Protein AF-A0A0W0XWI1-F1 (afdb_monomer)

Solvent-accessible surface area (backbone atoms only — not comparable to full-atom values): 28542 Å² total; per-residue (Å²): 133,85,64,59,48,77,47,66,66,88,82,91,82,80,91,59,100,55,52,71,58,51,52,49,23,56,55,49,60,59,55,56,58,60,76,57,78,98,44,60,75,58,32,56,51,46,41,60,70,62,61,67,46,100,66,83,51,70,74,79,73,64,57,33,38,36,32,40,26,40,33,45,67,56,51,89,77,56,57,70,64,62,55,52,49,52,52,49,49,52,60,67,46,19,72,86,33,36,40,51,34,35,34,37,56,36,76,88,54,40,84,41,76,70,41,28,48,30,59,39,32,39,38,28,28,28,27,75,21,30,43,36,30,52,52,52,52,47,50,53,53,45,53,52,40,51,73,70,64,49,78,82,38,79,83,54,90,84,47,94,46,51,33,80,78,54,49,39,29,28,21,34,66,38,68,53,71,85,48,56,78,78,49,76,55,55,26,59,33,48,55,48,28,54,49,52,64,75,47,64,87,50,71,73,51,39,77,35,39,43,45,47,61,52,50,52,50,53,22,49,75,58,22,86,87,49,75,61,66,83,36,73,58,62,54,75,68,46,43,52,59,53,51,54,52,52,51,56,33,68,78,39,44,69,56,46,50,56,50,46,56,38,72,72,52,48,16,76,55,44,83,48,51,75,66,55,53,48,50,50,52,41,51,52,53,59,72,69,60,74,80,84,63,89,85,49,86,48,72,66,51,41,55,52,46,52,54,50,48,52,50,55,58,51,62,62,49,48,88,92,60,74,49,79,83,52,52,64,60,50,51,53,48,54,50,50,46,52,53,54,48,53,54,47,48,59,49,56,73,66,30,75,82,69,64,66,70,49,55,48,52,32,51,51,40,50,51,64,53,49,60,62,37,73,45,92,55,99,53,22,69,59,46,50,52,46,53,54,52,49,50,51,46,49,49,37,34,56,72,61,78,35,52,67,68,51,40,51,53,50,49,50,51,52,44,64,74,61,51,49,61,79,36,80,92,43,19,66,55,53,48,47,36,53,49,32,52,53,55,54,45,66,63,62,63,76,84,72,78,85,82,82,89,76,90,72,57,66,58,60,50,50,52,51,52,51,52,52,50,50,55,54,49,55,55,53,52,53,56,54,50,57,62,55,61,64,68,72,71,78,86,72,84,84,77,84,82,89,133

Secondary structure (DSSP, 8-state):
---EEEE---------TTHHHHHHHHHHHHHHGGGSTT-HHHHHHHIIIIISSS---GGGT---SEEEEE--TTGGGS-HHHHHHHHHHHHHHTTTTTEEEEEEE-GGGTTSHHHHHS-SEEEEE-TT-BHHHHHHHHHHHHHHHHHTTPPPP---TTSS--EE-SSSEEEEE---HHHHTT---HHHHHHHHHHHHHTTT-GGGGG-BTHHHHHHHHHHHT-SS---TTSSS--HHHHHHHHHHHHHHHH-HHHHHHHTTSGGG-STTTTS-HHHHHHHHHHHHHHT-----TT--SHHHHHHHHHHHHHHHHHTS-GGG--GGGHHHHHHHHHHHHHHHHHHHHHHTTSPP--HHHHHHHHHHHHHHHGGGTS--TTHHHHHHHHHHHHHHHHHHHTTSS-HHHHHHHHHHHHHHH-GGGSHHHHHHHHHHHHHHHHHHHHHTTS---S---TTHHHHHHHHHHHHHHHHHHHHHHHHHHHHHGGGSS----PPPP-

Foldseek 3Di:
DAQKDKFFQDDDDDPFPCVVLLVLLVVLLLVVVLPDDPCVVLNVCLCVPPVPPPDPDCVLVQFFQKKKFFWAAQCVPDDPVLVVVLVVLCSVLCVVQQFGIKMAGRPVCCVPPCNNGIRRMMIGHGQQGAVLSVLVSVVSSVVSCVVVVRDFADDDPPHLFLADSGSGMGMFGPQRPSPVVPADQLALRPLVNVLCVVCPPPPLSRGARNSLSVLLVSQAVQAPLFDDSRDNHGDPVSSVLSNVSVVVCSVPVSVSSNQSSDPCSRHSCSPPDPVRVLVSVLVVCLVPDDQDCLPDQDPVSLVVSLVVSLVVNVVSQPPVRVDVVCPVSSVVVNVVSVVVSVVVVVQSVVFDDFDPVLVVQLVVLLVVLLVVLVDDDPCNVLSVVLSVQLVVLVSCNRSVVDDLVRSLVSNVVSLVVSCQCVDPVRVVSSVSNSVSSVVRVVVRPPPDDDDDDDPPVPVVVVVVVVVVVVVVVVVVVVVVVVVVVVVVPPDDDDDDDDD

Structure (mmCIF, N/CA/C/O backbone):
data_AF-A0A0W0XWI1-F1
#
_entry.id   AF-A0A0W0XWI1-F1
#
loop_
_atom_site.group_PDB
_atom_site.id
_atom_site.type_symbol
_atom_site.label_atom_id
_atom_site.label_alt_id
_atom_site.label_comp_id
_atom_site.label_asym_id
_atom_site.label_entity_id
_atom_site.label_seq_id
_atom_site.pdbx_PDB_ins_code
_atom_site.Cartn_x
_atom_site.Cartn_y
_atom_site.Cartn_z
_atom_site.occupancy
_atom_site.B_iso_or_equiv
_atom_site.auth_seq_id
_atom_site.auth_comp_id
_atom_site.auth_asym_id
_atom_site.auth_atom_id
_atom_site.pdbx_PDB_model_num
ATOM 1 N N . MET A 1 1 ? 16.046 -7.913 23.738 1.00 36.94 1 MET A N 1
ATOM 2 C CA . MET A 1 1 ? 14.817 -8.715 23.953 1.00 36.94 1 MET A CA 1
ATOM 3 C C . MET A 1 1 ? 13.834 -7.856 24.748 1.00 36.94 1 MET A C 1
ATOM 5 O O . MET A 1 1 ? 14.296 -7.018 25.504 1.00 36.94 1 MET A O 1
ATOM 9 N N . GLY A 1 2 ? 12.534 -7.918 24.436 1.00 46.34 2 GLY A N 1
ATOM 10 C CA . GLY A 1 2 ? 11.586 -6.794 24.563 1.00 46.34 2 GLY A CA 1
ATOM 11 C C . GLY A 1 2 ? 11.220 -6.319 25.978 1.00 46.34 2 GLY A C 1
ATOM 12 O O . GLY A 1 2 ? 10.796 -7.116 26.803 1.00 46.34 2 GLY A O 1
ATOM 13 N N . GLY A 1 3 ? 11.301 -5.001 26.203 1.00 63.38 3 GLY A N 1
ATOM 14 C CA . GLY A 1 3 ? 10.865 -4.305 27.422 1.00 63.38 3 GLY A CA 1
ATOM 15 C C . GLY A 1 3 ? 9.395 -3.876 27.382 1.00 63.38 3 GLY A C 1
ATOM 16 O O . GLY A 1 3 ? 9.100 -2.685 27.388 1.00 63.38 3 GLY A O 1
ATOM 17 N N . PHE A 1 4 ? 8.471 -4.834 27.301 1.00 73.50 4 PHE A N 1
ATOM 18 C CA . PHE A 1 4 ? 7.030 -4.568 27.393 1.00 73.50 4 PHE A CA 1
ATOM 19 C C . PHE A 1 4 ? 6.378 -5.527 28.382 1.00 73.50 4 PHE A C 1
ATOM 21 O O . PHE A 1 4 ? 6.679 -6.720 28.362 1.00 73.50 4 PHE A O 1
ATOM 28 N N . THR A 1 5 ? 5.419 -5.024 29.153 1.00 78.38 5 THR A N 1
ATOM 29 C CA . THR A 1 5 ? 4.550 -5.847 30.000 1.00 78.38 5 THR A CA 1
ATOM 30 C C . THR A 1 5 ? 3.206 -6.014 29.306 1.00 78.38 5 THR A C 1
ATOM 32 O O . THR A 1 5 ? 2.528 -5.024 29.032 1.00 78.38 5 THR A O 1
ATOM 35 N N . TYR A 1 6 ? 2.830 -7.256 28.990 1.00 75.69 6 TYR A N 1
ATOM 36 C CA . TYR A 1 6 ? 1.526 -7.579 28.410 1.00 75.69 6 TYR A CA 1
ATOM 37 C C . TYR A 1 6 ? 0.506 -7.847 29.512 1.00 75.69 6 TYR A C 1
ATOM 39 O O . TYR A 1 6 ? 0.747 -8.656 30.404 1.00 75.69 6 TYR A O 1
ATOM 47 N N . ILE A 1 7 ? -0.651 -7.203 29.404 1.00 76.81 7 ILE A N 1
ATOM 48 C CA . ILE A 1 7 ? -1.799 -7.391 30.284 1.00 76.81 7 ILE A CA 1
ATOM 49 C C . ILE A 1 7 ? -2.923 -7.958 29.420 1.00 76.81 7 ILE A C 1
ATOM 51 O O . ILE A 1 7 ? -3.356 -7.334 28.447 1.00 76.81 7 ILE A O 1
ATOM 55 N N . SER A 1 8 ? -3.350 -9.176 29.746 1.00 75.31 8 SER A N 1
ATOM 56 C CA . SER A 1 8 ? -4.470 -9.842 29.081 1.00 75.31 8 SER A CA 1
ATOM 57 C C . SER A 1 8 ? -5.668 -9.823 30.027 1.00 75.31 8 SER A C 1
ATOM 59 O O . SER A 1 8 ? -5.626 -10.528 31.036 1.00 75.31 8 SER A O 1
ATOM 61 N N . PRO A 1 9 ? -6.713 -9.032 29.735 1.00 67.88 9 PRO A N 1
ATOM 62 C CA . PRO A 1 9 ? -8.013 -9.198 30.364 1.00 67.88 9 PRO A CA 1
ATOM 63 C C . PRO A 1 9 ? -8.446 -10.658 30.207 1.00 67.88 9 PRO A C 1
ATOM 65 O O . PRO A 1 9 ? -8.458 -11.207 29.104 1.00 67.88 9 PRO A O 1
ATOM 68 N N . SER A 1 10 ? -8.737 -11.332 31.312 1.00 52.34 10 SER A N 1
ATOM 69 C CA . SER A 1 10 ? -9.244 -12.700 31.275 1.00 52.34 10 SER A CA 1
ATOM 70 C C . SER A 1 10 ? -10.656 -12.692 30.694 1.00 52.34 10 SER A C 1
ATOM 72 O O . SER A 1 10 ? -11.530 -12.140 31.352 1.00 52.34 10 SER A O 1
ATOM 74 N N . ASN A 1 11 ? -10.890 -13.283 29.512 1.00 53.41 11 ASN A N 1
ATOM 75 C CA . ASN A 1 11 ? -12.153 -13.970 29.180 1.00 53.41 11 ASN A CA 1
ATOM 76 C C . ASN A 1 11 ? -12.141 -14.677 27.814 1.00 53.41 11 ASN A C 1
ATOM 78 O O . ASN A 1 11 ? -11.566 -14.185 26.844 1.00 53.41 11 ASN A O 1
ATOM 82 N N . ARG A 1 12 ? -12.775 -15.861 27.769 1.00 49.44 12 ARG A N 1
ATOM 83 C CA . ARG A 1 12 ? -12.768 -16.801 26.631 1.00 49.44 12 ARG A CA 1
ATOM 84 C C . ARG A 1 12 ? -14.056 -16.833 25.798 1.00 49.44 12 ARG A C 1
ATOM 86 O O . ARG A 1 12 ? -13.998 -17.375 24.703 1.00 49.44 12 ARG A O 1
ATOM 93 N N . ASP A 1 13 ? -15.143 -16.194 26.229 1.00 52.41 13 ASP A N 1
ATOM 94 C CA . ASP A 1 13 ? -16.458 -16.366 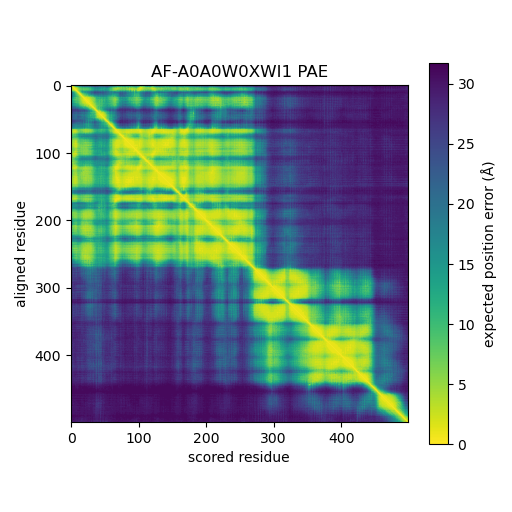25.594 1.00 52.41 13 ASP A CA 1
ATOM 95 C C . ASP A 1 13 ? -17.071 -15.027 25.155 1.00 52.41 13 ASP A C 1
ATOM 97 O O . ASP A 1 13 ? -17.944 -14.469 25.817 1.00 52.41 13 ASP A O 1
ATOM 101 N N . MET A 1 14 ? -16.605 -14.489 24.025 1.00 55.97 14 MET A N 1
ATOM 102 C CA . MET A 1 14 ? -17.329 -13.437 23.303 1.00 55.97 14 MET A CA 1
ATOM 103 C C . MET A 1 14 ? -18.115 -14.089 22.170 1.00 55.97 14 MET A C 1
ATOM 105 O O . MET A 1 14 ? -17.525 -14.623 21.235 1.00 55.97 14 MET A O 1
ATOM 109 N N . ASN A 1 15 ? -19.443 -14.070 22.265 1.00 52.97 15 ASN A N 1
ATOM 110 C CA . ASN A 1 15 ? -20.321 -14.612 21.234 1.00 52.97 15 ASN A CA 1
ATOM 111 C C . ASN A 1 15 ? -20.584 -13.510 20.198 1.00 52.97 15 ASN A C 1
ATOM 113 O O . ASN A 1 15 ? -21.450 -12.660 20.403 1.00 52.97 15 ASN A O 1
ATOM 117 N N . VAL A 1 16 ? -19.777 -13.460 19.134 1.00 62.75 16 VAL A N 1
ATOM 118 C CA . VAL A 1 16 ? -19.797 -12.333 18.192 1.00 62.75 16 VAL A CA 1
ATOM 119 C C . VAL A 1 16 ? -20.583 -12.679 16.913 1.00 62.75 16 VAL A C 1
ATOM 121 O O . VAL A 1 16 ? -20.186 -13.601 16.195 1.00 62.75 16 VAL A O 1
ATOM 124 N N . PRO A 1 17 ? -21.632 -11.905 16.555 1.00 57.25 17 PRO A N 1
ATOM 125 C CA . PRO A 1 17 ? -22.532 -12.170 15.422 1.00 57.25 17 PRO A CA 1
ATOM 126 C C . PRO A 1 17 ? -21.930 -12.340 14.012 1.00 57.25 17 PRO A C 1
ATOM 128 O O . PRO A 1 17 ? -22.660 -12.711 13.100 1.00 57.25 17 PRO A O 1
ATOM 131 N N . LEU A 1 18 ? -20.634 -12.113 13.787 1.00 64.56 18 LEU A N 1
ATOM 132 C CA . LEU A 1 18 ? -20.002 -12.228 12.459 1.00 64.56 18 LEU A CA 1
ATOM 133 C C . LEU A 1 18 ? -18.733 -13.089 12.465 1.00 64.56 18 LEU A C 1
ATOM 135 O O . LEU A 1 18 ? -18.032 -13.184 11.456 1.00 64.56 18 LEU A O 1
ATOM 139 N N . GLN A 1 19 ? -18.430 -13.736 13.593 1.00 72.88 19 GLN A N 1
ATOM 140 C CA . GLN A 1 19 ? -17.153 -14.414 13.781 1.00 72.88 19 GLN A CA 1
ATOM 141 C C . GLN A 1 19 ? -16.941 -15.592 12.838 1.00 72.88 19 GLN A C 1
ATOM 143 O O . GLN A 1 19 ? -15.889 -15.693 12.210 1.00 72.88 19 GLN A O 1
ATOM 148 N N . SER A 1 20 ? -17.943 -16.455 12.693 1.00 69.44 20 SER A N 1
ATOM 149 C CA . SER A 1 20 ? -17.862 -17.609 11.794 1.00 69.44 20 SER A CA 1
ATOM 150 C C . SER A 1 20 ? -17.688 -17.185 10.333 1.00 69.44 20 SER A C 1
ATOM 152 O O . SER A 1 20 ? -16.843 -17.731 9.629 1.00 69.44 20 SER A O 1
ATOM 154 N N . GLN A 1 21 ? -18.430 -16.165 9.892 1.00 68.69 21 GLN A N 1
ATOM 155 C CA . GLN A 1 21 ? -18.359 -15.634 8.527 1.00 68.69 21 GLN A CA 1
ATOM 156 C C . GLN A 1 21 ? -16.974 -15.051 8.236 1.00 68.69 21 GLN A C 1
ATOM 158 O O . GLN A 1 21 ? -16.362 -15.373 7.220 1.00 68.69 21 GLN A O 1
ATOM 163 N N . TYR A 1 22 ? -16.449 -14.245 9.157 1.00 71.06 22 TYR A N 1
ATOM 164 C CA . TYR A 1 22 ? -15.127 -13.649 9.026 1.00 71.06 22 TYR A CA 1
ATOM 165 C C . TYR A 1 22 ? -13.996 -14.680 9.015 1.00 71.06 22 TYR A C 1
ATOM 167 O O . TYR A 1 22 ? -13.078 -14.585 8.199 1.00 71.06 22 TYR A O 1
ATOM 175 N N . GLN A 1 23 ? -14.085 -15.698 9.874 1.00 69.81 23 GLN A N 1
ATOM 176 C CA . GLN A 1 23 ? -13.147 -16.820 9.871 1.00 69.81 23 GLN A CA 1
ATOM 177 C C . GLN A 1 23 ? -13.133 -17.538 8.515 1.00 69.81 23 GLN A C 1
ATOM 179 O O . GLN A 1 23 ? -12.055 -17.852 8.010 1.00 69.81 23 GLN A O 1
ATOM 184 N N . SER A 1 24 ? -14.299 -17.746 7.892 1.00 66.81 24 SER A N 1
ATOM 185 C CA . SER A 1 24 ? -14.389 -18.331 6.548 1.00 66.81 24 SER A CA 1
ATOM 186 C C . SER A 1 24 ? -13.762 -17.445 5.467 1.00 66.81 24 SER A C 1
ATOM 188 O O . SER A 1 24 ? -13.022 -17.958 4.634 1.00 66.81 24 SER A O 1
ATOM 190 N N . ILE A 1 25 ? -13.996 -16.126 5.490 1.00 63.91 25 ILE A N 1
ATOM 191 C CA . ILE A 1 25 ? -13.381 -15.176 4.538 1.00 63.91 25 ILE A CA 1
ATOM 192 C C . ILE A 1 25 ? -11.861 -15.240 4.628 1.00 63.91 25 ILE A C 1
ATOM 194 O O . ILE A 1 25 ? -11.188 -15.363 3.607 1.00 63.91 25 ILE A O 1
ATOM 198 N N . HIS A 1 26 ? -11.321 -15.168 5.848 1.00 63.84 26 HIS A N 1
ATOM 199 C CA . HIS A 1 26 ? -9.881 -15.249 6.080 1.00 63.84 26 HIS A CA 1
ATOM 200 C C . HIS A 1 26 ? -9.317 -16.569 5.567 1.00 63.84 26 HIS A C 1
ATOM 202 O O . HIS A 1 26 ? -8.323 -16.564 4.847 1.00 63.84 26 HIS A O 1
ATOM 208 N N . LEU A 1 27 ? -9.967 -17.694 5.870 1.00 64.12 27 LEU A N 1
ATOM 209 C CA . LEU A 1 27 ? -9.524 -18.999 5.385 1.00 64.12 27 LEU A CA 1
ATOM 210 C C . LEU A 1 27 ? -9.481 -19.052 3.848 1.00 64.12 27 LEU A C 1
ATOM 212 O O . LEU A 1 27 ? -8.463 -19.456 3.285 1.00 64.12 27 LEU A O 1
ATOM 216 N N . ASN A 1 28 ? -10.544 -18.593 3.185 1.00 62.62 28 ASN A N 1
ATOM 217 C CA . ASN A 1 28 ? -10.675 -18.633 1.727 1.00 62.62 28 ASN A CA 1
ATOM 218 C C . ASN A 1 28 ? -9.686 -17.682 1.033 1.00 62.62 28 ASN A C 1
ATOM 220 O O . ASN A 1 28 ? -8.972 -18.098 0.123 1.00 62.62 28 ASN A O 1
ATOM 224 N N . ALA A 1 29 ? -9.577 -16.430 1.494 1.00 60.31 29 ALA A N 1
ATOM 225 C CA . ALA A 1 29 ? -8.708 -15.420 0.884 1.00 60.31 29 ALA A CA 1
ATOM 226 C C . ALA A 1 29 ? -7.237 -15.869 0.833 1.00 60.31 29 ALA A C 1
ATOM 228 O O . ALA A 1 29 ? -6.544 -15.641 -0.160 1.00 60.31 29 ALA A O 1
ATOM 229 N N . TYR A 1 30 ? -6.759 -16.556 1.875 1.00 59.06 30 TYR A N 1
ATOM 230 C CA . TYR A 1 30 ? -5.385 -17.056 1.905 1.00 59.06 30 TYR A CA 1
ATOM 231 C C . TYR A 1 30 ? -5.186 -18.389 1.177 1.00 59.06 30 TYR A C 1
ATOM 233 O O . TYR A 1 30 ? -4.072 -18.665 0.728 1.00 59.06 30 TYR A O 1
ATOM 241 N N . GLN A 1 31 ? -6.232 -19.206 1.028 1.00 56.47 31 GLN A N 1
ATOM 242 C CA . GLN A 1 31 ? -6.186 -20.398 0.177 1.00 56.47 31 GLN A CA 1
ATOM 243 C C . GLN A 1 31 ? -6.139 -20.026 -1.314 1.00 56.47 31 GLN A C 1
ATOM 245 O O . GLN A 1 31 ? -5.370 -20.629 -2.059 1.00 56.47 31 GLN A O 1
ATOM 250 N N . ASP A 1 32 ? -6.863 -18.993 -1.750 1.00 53.41 32 ASP A N 1
ATOM 251 C CA . ASP A 1 32 ? -6.869 -18.542 -3.153 1.00 53.41 32 ASP A CA 1
ATOM 252 C C . ASP A 1 32 ? -5.541 -17.903 -3.581 1.00 53.41 32 ASP A C 1
ATOM 254 O O . ASP A 1 32 ? -5.072 -18.085 -4.711 1.00 53.41 32 ASP A O 1
ATOM 258 N N . LEU A 1 33 ? -4.871 -17.214 -2.652 1.00 51.25 33 LEU A N 1
ATOM 259 C CA . LEU A 1 33 ? -3.507 -16.721 -2.845 1.00 51.25 33 LEU A CA 1
ATOM 260 C C . LEU A 1 33 ? -2.515 -17.857 -3.156 1.00 51.25 33 LEU A C 1
ATOM 262 O O . LEU A 1 33 ? -1.476 -17.589 -3.753 1.00 51.25 33 LEU A O 1
ATOM 266 N N . ALA A 1 34 ? -2.844 -19.115 -2.824 1.00 48.16 34 ALA A N 1
ATOM 267 C CA . ALA A 1 34 ? -2.037 -20.293 -3.130 1.00 48.16 34 ALA A CA 1
ATOM 268 C C . ALA A 1 34 ? -2.134 -20.791 -4.586 1.00 48.16 34 ALA A C 1
ATOM 270 O O . ALA A 1 34 ? -1.400 -21.706 -4.962 1.00 48.16 34 ALA A O 1
ATOM 271 N N . GLN A 1 35 ? -2.998 -20.202 -5.421 1.00 46.84 35 GLN A N 1
ATOM 272 C CA . GLN A 1 35 ? -3.243 -20.682 -6.789 1.00 46.84 35 GLN A CA 1
ATOM 273 C C . GLN A 1 35 ? -2.785 -19.724 -7.903 1.00 46.84 35 GLN A C 1
ATOM 275 O O . GLN A 1 35 ? -2.937 -20.039 -9.082 1.00 46.84 35 GLN A O 1
ATOM 280 N N . ARG A 1 36 ? -2.192 -18.565 -7.577 1.00 45.12 36 ARG A N 1
ATOM 281 C CA . ARG A 1 36 ? -1.697 -17.584 -8.568 1.00 45.12 36 ARG A CA 1
ATOM 282 C C . ARG A 1 36 ? -0.181 -17.360 -8.416 1.00 45.12 36 ARG A C 1
ATOM 284 O O . ARG A 1 36 ? 0.265 -16.908 -7.367 1.00 45.12 36 ARG A O 1
ATOM 291 N N . ASP A 1 37 ? 0.622 -17.640 -9.453 1.00 52.31 37 ASP A N 1
ATOM 292 C CA . ASP A 1 37 ? 2.083 -17.382 -9.469 1.00 52.31 37 ASP A CA 1
ATOM 293 C C . ASP A 1 37 ? 2.415 -16.147 -10.335 1.00 52.31 37 ASP A C 1
ATOM 295 O O . ASP A 1 37 ? 1.920 -16.082 -11.465 1.00 52.31 37 ASP A O 1
ATOM 299 N N . PRO A 1 38 ? 3.129 -15.116 -9.806 1.00 45.47 38 PRO A N 1
ATOM 300 C CA . PRO A 1 38 ? 4.588 -15.130 -9.534 1.00 45.47 38 PRO A CA 1
ATOM 301 C C . PRO A 1 38 ? 5.017 -15.110 -8.035 1.00 45.47 38 PRO A C 1
ATOM 303 O O . PRO A 1 38 ? 6.123 -14.672 -7.702 1.00 45.47 38 PRO A O 1
ATOM 306 N N . LEU A 1 39 ? 4.159 -15.558 -7.106 1.00 50.44 39 LEU A N 1
ATOM 307 C CA . LEU A 1 39 ? 4.418 -15.693 -5.662 1.00 50.44 39 LEU A CA 1
ATOM 308 C C . LEU A 1 39 ? 4.688 -17.149 -5.173 1.00 50.44 39 LEU A C 1
ATOM 310 O O . LEU A 1 39 ? 4.500 -17.466 -4.003 1.00 50.44 39 LEU A O 1
ATOM 314 N N . SER A 1 40 ? 5.189 -18.064 -5.996 1.00 48.00 40 SER A N 1
ATOM 315 C CA . SER A 1 40 ? 5.318 -19.507 -5.694 1.00 48.00 40 SER A CA 1
ATOM 316 C C . SER A 1 40 ? 6.186 -19.828 -4.470 1.00 48.00 40 SER A C 1
ATOM 318 O O . SER A 1 40 ? 5.875 -20.739 -3.702 1.00 48.00 40 SER A O 1
ATOM 320 N N . ARG A 1 41 ? 7.228 -19.029 -4.191 1.00 49.34 41 ARG A N 1
ATOM 321 C CA . ARG A 1 41 ? 7.988 -19.116 -2.923 1.00 49.34 41 ARG A CA 1
ATOM 322 C C . ARG A 1 41 ? 7.223 -18.581 -1.702 1.00 49.34 41 ARG A C 1
ATOM 324 O O . ARG A 1 41 ? 7.507 -19.018 -0.589 1.00 49.34 41 ARG A O 1
ATOM 331 N N . PHE A 1 42 ? 6.294 -17.645 -1.897 1.00 53.38 42 PHE A N 1
ATOM 332 C CA . PHE A 1 42 ? 5.393 -17.111 -0.866 1.00 53.38 42 PHE A CA 1
ATOM 333 C C . PHE A 1 42 ? 4.342 -18.150 -0.469 1.00 53.38 42 PHE A C 1
ATOM 335 O O . PHE A 1 42 ? 4.195 -18.425 0.720 1.00 53.38 42 PHE A O 1
ATOM 342 N N . ILE A 1 43 ? 3.723 -18.803 -1.455 1.00 50.94 43 ILE A N 1
ATOM 343 C CA . ILE A 1 43 ? 2.681 -19.815 -1.253 1.00 50.94 43 ILE A CA 1
ATOM 344 C C . ILE A 1 43 ? 3.269 -21.017 -0.532 1.00 50.94 43 ILE A C 1
ATOM 346 O O . ILE A 1 43 ? 2.812 -21.388 0.539 1.00 50.94 43 ILE A O 1
ATOM 350 N N . HIS A 1 44 ? 4.361 -21.576 -1.058 1.00 49.00 44 HIS A N 1
ATOM 351 C CA . HIS A 1 44 ? 4.933 -22.797 -0.506 1.00 49.00 44 HIS A CA 1
ATOM 352 C C . HIS A 1 44 ? 5.374 -22.629 0.957 1.00 49.00 44 HIS A C 1
ATOM 354 O O . HIS A 1 44 ? 5.227 -23.551 1.756 1.00 49.00 44 HIS A O 1
ATOM 360 N N . LYS A 1 45 ? 5.873 -21.443 1.335 1.00 49.59 45 LYS A N 1
ATOM 361 C CA . LYS A 1 45 ? 6.323 -21.146 2.702 1.00 49.59 45 LYS A CA 1
ATOM 362 C C . LYS A 1 45 ? 5.160 -20.810 3.643 1.00 49.59 45 LYS A C 1
ATOM 364 O O . LYS A 1 45 ? 5.234 -21.165 4.814 1.00 49.59 45 LYS A O 1
ATOM 369 N N . PHE A 1 46 ? 4.108 -20.150 3.155 1.00 49.25 46 PHE A N 1
ATOM 370 C CA . PHE A 1 46 ? 2.872 -19.909 3.905 1.00 49.25 46 PHE A CA 1
ATOM 371 C C . PHE A 1 46 ? 2.117 -21.222 4.153 1.00 49.25 46 PHE A C 1
ATOM 373 O O . PHE A 1 46 ? 1.838 -21.570 5.300 1.00 49.25 46 PHE A O 1
ATOM 380 N N . THR A 1 47 ? 1.910 -22.017 3.101 1.00 50.78 47 THR A N 1
ATOM 381 C CA . THR A 1 47 ? 1.258 -23.325 3.174 1.00 50.78 47 THR A CA 1
ATOM 382 C C . THR A 1 47 ? 2.036 -24.297 4.062 1.00 50.78 47 THR A C 1
ATOM 384 O O . THR A 1 47 ? 1.434 -24.896 4.945 1.00 50.78 47 THR A O 1
ATOM 387 N N . ASN A 1 48 ? 3.368 -24.387 3.934 1.00 52.12 48 ASN A N 1
ATOM 388 C CA . ASN A 1 48 ? 4.164 -25.320 4.745 1.00 52.12 48 ASN A CA 1
ATOM 389 C C . ASN A 1 48 ? 4.332 -24.916 6.219 1.00 52.12 48 ASN A C 1
ATOM 391 O O . ASN A 1 48 ? 4.459 -25.791 7.074 1.00 52.12 48 ASN A O 1
ATOM 395 N N . ASN A 1 49 ? 4.399 -23.616 6.531 1.00 48.19 49 ASN A N 1
ATOM 396 C CA . ASN A 1 49 ? 4.669 -23.167 7.905 1.00 48.19 49 ASN A CA 1
ATOM 397 C C . ASN A 1 49 ? 3.398 -22.886 8.713 1.00 48.19 49 ASN A C 1
ATOM 399 O O . ASN A 1 49 ? 3.447 -22.963 9.939 1.00 48.19 49 ASN A O 1
ATOM 403 N N . TYR A 1 50 ? 2.291 -22.540 8.051 1.00 49.22 50 TYR A N 1
ATOM 404 C CA . TYR A 1 50 ? 1.074 -22.074 8.721 1.00 49.22 50 TYR A CA 1
ATOM 405 C C . TYR A 1 50 ? -0.186 -22.864 8.360 1.00 49.22 50 TYR A C 1
ATOM 407 O O . TYR A 1 50 ? -1.084 -22.918 9.194 1.00 49.22 50 TYR A O 1
ATOM 415 N N . ILE A 1 51 ? -0.263 -23.482 7.170 1.00 46.25 51 ILE A N 1
ATOM 416 C CA . ILE A 1 51 ? -1.452 -24.248 6.754 1.00 46.25 51 ILE A CA 1
ATOM 417 C C . ILE A 1 51 ? -1.307 -25.752 7.057 1.00 46.25 51 ILE A C 1
ATOM 419 O O . ILE A 1 51 ? -2.252 -26.394 7.504 1.00 46.25 51 ILE A O 1
ATOM 423 N N . SER A 1 52 ? -0.135 -26.342 6.802 1.00 41.88 52 SER A N 1
ATOM 424 C CA . SER A 1 52 ? 0.061 -27.799 6.846 1.00 41.88 52 SER A CA 1
ATOM 425 C C . SER A 1 52 ? 0.488 -28.354 8.204 1.00 41.88 52 SER A C 1
ATOM 427 O O . SER A 1 52 ? 0.613 -29.569 8.352 1.00 41.88 52 SER A O 1
ATOM 429 N N . THR A 1 53 ? 0.741 -27.508 9.203 1.00 40.25 53 THR A N 1
ATOM 430 C CA . THR A 1 53 ? 0.832 -27.984 10.584 1.00 40.25 53 THR A CA 1
ATOM 431 C C . THR A 1 53 ? -0.595 -28.239 11.056 1.00 40.25 53 THR A C 1
ATOM 433 O O . THR A 1 53 ? -1.452 -27.367 10.971 1.00 40.25 53 THR A O 1
ATOM 436 N N . SER A 1 54 ? -0.872 -29.467 11.491 1.00 38.22 54 SER A N 1
ATOM 437 C CA . SER A 1 54 ? -2.168 -30.016 11.920 1.00 38.22 54 SER A CA 1
ATOM 438 C C . SER A 1 54 ? -2.734 -29.362 13.196 1.00 38.22 54 SER A C 1
ATOM 440 O O . SER A 1 54 ? -3.168 -30.033 14.126 1.00 38.22 54 SER A O 1
ATOM 442 N N . GLY A 1 55 ? -2.688 -28.037 13.255 1.00 39.00 55 GLY A N 1
ATOM 443 C CA . GLY A 1 55 ? -3.000 -27.187 14.385 1.00 39.00 55 GLY A CA 1
ATOM 444 C C . GLY A 1 55 ? -3.308 -25.778 13.892 1.00 39.00 55 GLY A C 1
ATOM 445 O O . GLY A 1 55 ? -2.654 -24.819 14.300 1.00 39.00 55 GLY A O 1
ATOM 446 N N . TYR A 1 56 ? -4.329 -25.647 13.040 1.00 39.62 56 TYR A N 1
ATOM 447 C CA . TYR A 1 56 ? -5.112 -24.413 12.911 1.00 39.62 56 TYR A CA 1
ATOM 448 C C . TYR A 1 56 ? -5.820 -24.151 14.251 1.00 39.62 56 TYR A C 1
ATOM 450 O O . TYR A 1 56 ? -7.028 -24.303 14.396 1.00 39.62 56 TYR A O 1
ATOM 458 N N . GLY A 1 57 ? -5.048 -23.830 15.287 1.00 41.16 57 GLY A N 1
ATOM 459 C CA . GLY A 1 57 ? -5.602 -23.362 16.541 1.00 41.16 57 GLY A CA 1
ATOM 460 C C . GLY A 1 57 ? -6.243 -22.006 16.289 1.00 41.16 57 GLY A C 1
ATOM 461 O O . GLY A 1 57 ? -5.605 -21.113 15.724 1.00 41.16 57 GLY A O 1
ATOM 462 N N . GLU A 1 58 ? -7.477 -21.831 16.758 1.00 45.44 58 GLU A N 1
ATOM 463 C CA . GLU A 1 58 ? -8.179 -20.544 16.817 1.00 45.44 58 GLU A CA 1
ATOM 464 C C . GLU A 1 58 ? -7.281 -19.391 17.309 1.00 45.44 58 GLU A C 1
ATOM 466 O O . GLU A 1 58 ? -7.523 -18.232 16.994 1.00 45.44 58 GLU A O 1
ATOM 471 N N . GLU A 1 59 ? -6.235 -19.690 18.085 1.00 43.44 59 GLU A N 1
ATOM 472 C CA . GLU A 1 59 ? -5.314 -18.726 18.686 1.00 43.44 59 GLU A CA 1
ATOM 473 C C . GLU A 1 59 ? -4.553 -17.837 17.694 1.00 43.44 59 GLU A C 1
ATOM 475 O O . GLU A 1 59 ? -4.283 -16.679 18.027 1.00 43.44 59 GLU A O 1
ATOM 480 N N . ASN A 1 60 ? -4.275 -18.316 16.477 1.00 40.19 60 ASN A N 1
ATOM 481 C CA . ASN A 1 60 ? -3.583 -17.523 15.452 1.00 40.19 60 ASN A CA 1
ATOM 482 C C . ASN A 1 60 ? -4.490 -16.461 14.802 1.00 40.19 60 ASN A C 1
ATOM 484 O O . ASN A 1 60 ? -3.987 -15.447 14.323 1.00 40.19 60 ASN A O 1
ATOM 488 N N . PHE A 1 61 ? -5.815 -16.659 14.837 1.00 47.69 61 PHE A N 1
ATOM 489 C CA . PHE A 1 61 ? -6.825 -15.752 14.265 1.00 47.69 61 PHE A CA 1
ATOM 490 C C . PHE A 1 61 ? -7.466 -14.831 15.300 1.00 47.69 61 PHE A C 1
ATOM 492 O O . PHE A 1 61 ? -8.281 -13.983 14.958 1.00 47.69 61 PHE A O 1
ATOM 499 N N . LYS A 1 62 ? -7.096 -14.964 16.577 1.00 50.47 62 LYS A N 1
ATOM 500 C CA . LYS A 1 62 ? -7.594 -14.081 17.638 1.00 50.47 62 LYS A CA 1
ATOM 501 C C . LYS A 1 62 ? -6.976 -12.674 17.565 1.00 50.47 62 LYS A C 1
ATOM 503 O O . LYS A 1 62 ? -7.254 -11.860 18.438 1.00 50.47 62 LYS A O 1
ATOM 508 N N . GLU A 1 63 ? -6.039 -12.392 16.651 1.00 58.72 63 GLU A N 1
ATOM 509 C CA . GLU A 1 63 ? -5.265 -11.137 16.644 1.00 58.72 63 GLU A CA 1
ATOM 510 C C . GLU A 1 63 ? -6.067 -9.891 16.282 1.00 58.72 63 GLU A C 1
ATOM 512 O O . GLU A 1 63 ? -7.149 -9.951 15.713 1.00 58.72 63 GLU A O 1
ATOM 517 N N . ALA A 1 64 ? -5.574 -8.763 16.785 1.00 56.50 64 ALA A N 1
ATOM 518 C CA . ALA A 1 64 ? -6.274 -7.497 16.744 1.00 56.50 64 ALA A CA 1
ATOM 519 C C . ALA A 1 64 ? -6.211 -6.886 15.350 1.00 56.50 64 ALA A C 1
ATOM 521 O O . ALA A 1 64 ? -5.106 -6.657 14.867 1.00 56.50 64 ALA A O 1
ATOM 522 N N . SER A 1 65 ? -7.363 -6.556 14.759 1.00 67.81 65 SER A N 1
ATOM 523 C CA . SER A 1 65 ? -7.423 -5.822 13.486 1.00 67.81 65 SER A CA 1
ATOM 524 C C . SER A 1 65 ? -6.845 -4.424 13.605 1.00 67.81 65 SER A C 1
ATOM 526 O O . SER A 1 65 ? -6.215 -3.912 12.683 1.00 67.81 65 SER A O 1
ATOM 528 N N . PHE A 1 66 ? -7.029 -3.806 14.770 1.00 82.44 66 PHE A N 1
ATOM 529 C CA . PHE A 1 66 ? -6.636 -2.433 15.027 1.00 82.44 66 PHE A CA 1
ATOM 530 C C . PHE A 1 66 ? -5.915 -2.303 16.357 1.00 82.44 66 PHE A C 1
ATOM 532 O O . PHE A 1 66 ? -6.235 -2.983 17.338 1.00 82.44 66 PHE A O 1
ATOM 539 N N . LYS A 1 67 ? -4.955 -1.383 16.405 1.00 87.75 67 LYS A N 1
ATOM 540 C CA . LYS A 1 67 ? -4.281 -1.014 17.644 1.00 87.75 67 LYS A CA 1
ATOM 541 C C . LYS A 1 67 ? -4.405 0.459 17.915 1.00 87.75 67 LYS A C 1
ATOM 543 O O . LYS A 1 67 ? -4.147 1.265 17.026 1.00 87.75 67 LYS A O 1
ATOM 548 N N . LEU A 1 68 ? -4.684 0.773 19.172 1.00 90.62 68 LEU A N 1
ATOM 549 C CA . LEU A 1 68 ? -4.566 2.119 19.704 1.00 90.62 68 LEU A CA 1
ATOM 550 C C . LEU A 1 68 ? -3.196 2.291 20.344 1.00 90.62 68 LEU A C 1
ATOM 552 O O . LEU A 1 68 ? -2.682 1.388 21.005 1.00 90.62 68 LEU A O 1
ATOM 556 N N . HIS A 1 69 ? -2.626 3.467 20.167 1.00 89.94 69 HIS A N 1
ATOM 557 C CA . HIS A 1 69 ? -1.436 3.940 20.840 1.00 89.94 69 HIS A CA 1
ATOM 558 C C . HIS A 1 69 ? -1.830 5.145 21.684 1.00 89.94 69 HIS A C 1
ATOM 560 O O . HIS A 1 69 ? -2.363 6.119 21.154 1.00 89.94 69 HIS A O 1
ATOM 566 N N . VAL A 1 70 ? -1.558 5.070 22.986 1.00 90.38 70 VAL A N 1
ATOM 567 C CA . VAL A 1 70 ? -1.651 6.237 23.868 1.00 90.38 70 VAL A CA 1
ATOM 568 C C . VAL A 1 70 ? -0.294 6.927 23.853 1.00 90.38 70 VAL A C 1
ATOM 570 O O . VAL A 1 70 ? 0.731 6.284 24.101 1.00 90.38 70 VAL A O 1
ATOM 573 N N . ASN A 1 71 ? -0.306 8.210 23.516 1.00 88.12 71 ASN A N 1
ATOM 574 C CA . ASN A 1 71 ? 0.865 9.054 23.344 1.00 88.12 71 ASN A CA 1
ATOM 575 C C . ASN A 1 71 ? 0.879 10.082 24.467 1.00 88.12 71 ASN A C 1
ATOM 577 O O . ASN A 1 71 ? -0.004 10.937 24.556 1.00 88.12 71 ASN A O 1
ATOM 581 N N . LEU A 1 72 ? 1.873 9.954 25.335 1.00 85.88 72 LEU A N 1
ATOM 582 C CA . LEU A 1 72 ? 2.088 10.797 26.499 1.00 85.88 72 LEU A CA 1
ATOM 583 C C . LEU A 1 72 ? 3.433 11.502 26.315 1.00 85.88 72 LEU A C 1
ATOM 585 O O . LEU A 1 72 ? 4.468 10.834 26.255 1.00 85.88 72 LEU A O 1
ATOM 589 N N . ASN A 1 73 ? 3.424 12.828 26.191 1.00 79.81 73 ASN A N 1
ATOM 590 C CA . ASN A 1 73 ? 4.652 13.614 26.173 1.00 79.81 73 ASN A CA 1
ATOM 591 C C . ASN A 1 73 ? 5.348 13.519 27.525 1.00 79.81 73 ASN A C 1
ATOM 593 O O . ASN A 1 73 ? 4.691 13.557 28.563 1.00 79.81 73 ASN A O 1
ATOM 597 N N . GLU A 1 74 ? 6.675 13.404 27.494 1.00 74.69 74 GLU A N 1
ATOM 598 C CA . GLU A 1 74 ? 7.509 13.414 28.695 1.00 74.69 74 GLU A CA 1
ATOM 599 C C . GLU A 1 74 ? 7.018 12.448 29.781 1.00 74.69 74 GLU A C 1
ATOM 601 O O . GLU A 1 74 ? 6.992 12.799 30.949 1.00 74.69 74 GLU A O 1
ATOM 606 N N . ILE A 1 75 ? 6.650 11.212 29.431 1.00 75.19 75 ILE A N 1
ATOM 607 C CA . ILE A 1 75 ? 6.076 10.241 30.388 1.00 75.19 75 ILE A CA 1
ATOM 608 C C . ILE A 1 75 ? 6.864 10.091 31.709 1.00 75.19 75 ILE A C 1
ATOM 610 O O . ILE A 1 75 ? 6.277 9.750 32.729 1.00 75.19 75 ILE A O 1
ATOM 614 N N . GLY A 1 76 ? 8.173 10.372 31.724 1.00 69.25 76 GLY A N 1
ATOM 615 C CA . GLY A 1 76 ? 8.982 10.396 32.948 1.00 69.25 76 GLY A CA 1
ATOM 616 C C . GLY A 1 76 ? 8.610 11.486 33.968 1.00 69.25 76 GLY A C 1
ATOM 617 O O . GLY A 1 76 ? 9.056 11.397 35.108 1.00 69.25 76 GLY A O 1
ATOM 618 N N . SER A 1 77 ? 7.822 12.495 33.586 1.00 73.44 77 SER A N 1
ATOM 619 C CA . SER A 1 77 ? 7.278 13.532 34.473 1.00 73.44 77 SER A CA 1
ATOM 620 C C . SER A 1 77 ? 5.870 13.210 34.985 1.00 73.44 77 SER A C 1
ATOM 622 O O . SER A 1 77 ? 5.394 13.886 35.898 1.00 73.44 77 SER A O 1
ATOM 624 N N . LEU A 1 78 ? 5.218 12.173 34.443 1.00 79.38 78 LEU A N 1
ATOM 625 C CA . LEU A 1 78 ? 3.931 11.699 34.942 1.00 79.38 78 LEU A CA 1
ATOM 626 C C . LEU A 1 78 ? 4.123 10.921 36.238 1.00 79.38 78 LEU A C 1
ATOM 628 O O . LEU A 1 78 ? 4.990 10.050 36.346 1.00 79.38 78 LEU A O 1
ATOM 632 N N . ASP A 1 79 ? 3.281 11.215 37.221 1.00 81.88 79 ASP A N 1
ATOM 633 C CA . ASP A 1 79 ? 3.283 10.476 38.467 1.00 81.88 79 ASP A CA 1
ATOM 634 C C . ASP A 1 79 ? 2.775 9.036 38.255 1.00 81.88 79 ASP A C 1
ATOM 636 O O . ASP A 1 79 ? 2.031 8.703 37.323 1.00 81.88 79 ASP A O 1
ATOM 640 N N . GLN A 1 80 ? 3.210 8.147 39.145 1.00 82.75 80 GLN A N 1
ATOM 641 C CA . GLN A 1 80 ? 2.889 6.727 39.065 1.00 82.75 80 GLN A CA 1
ATOM 642 C C . GLN A 1 80 ? 1.384 6.451 39.230 1.00 82.75 80 GLN A C 1
ATOM 644 O O . GLN A 1 80 ? 0.888 5.465 38.680 1.00 82.75 80 GLN A O 1
ATOM 649 N N . GLU A 1 81 ? 0.656 7.286 39.974 1.00 88.75 81 GLU A N 1
ATOM 650 C CA . GLU A 1 81 ? -0.772 7.106 40.236 1.00 88.75 81 GLU A CA 1
ATOM 651 C C . GLU A 1 81 ? -1.591 7.348 38.965 1.00 88.75 81 GLU A C 1
ATOM 653 O O . GLU A 1 81 ? -2.424 6.508 38.620 1.00 88.75 81 GLU A O 1
ATOM 658 N N . THR A 1 82 ? -1.266 8.392 38.200 1.00 89.00 82 THR A N 1
ATOM 659 C CA . THR A 1 82 ? -1.856 8.680 36.885 1.00 89.00 82 THR A CA 1
ATOM 660 C C . THR A 1 82 ? -1.672 7.513 35.909 1.00 89.00 82 THR A C 1
ATOM 662 O O . THR A 1 82 ? -2.622 7.061 35.262 1.00 89.00 82 THR A O 1
ATOM 665 N N . LEU A 1 83 ? -0.460 6.953 35.811 1.00 86.88 83 LEU A N 1
ATOM 666 C CA . LEU A 1 83 ? -0.198 5.818 34.914 1.00 86.88 83 LEU A CA 1
ATOM 667 C C . LEU A 1 83 ? -0.913 4.537 35.362 1.00 86.88 83 LEU A C 1
ATOM 669 O O . LEU A 1 83 ? -1.486 3.823 34.535 1.00 86.88 83 LEU A O 1
ATOM 673 N N . LEU A 1 84 ? -0.908 4.235 36.662 1.00 88.75 84 LEU A N 1
ATOM 674 C CA . LEU A 1 84 ? -1.622 3.076 37.198 1.00 88.75 84 LEU A CA 1
ATOM 675 C C . LEU A 1 84 ? -3.139 3.226 37.055 1.00 88.75 84 LEU A C 1
ATOM 677 O O . LEU A 1 84 ? -3.819 2.243 36.757 1.00 88.75 84 LEU A O 1
ATOM 681 N N . GLY A 1 85 ? -3.671 4.431 37.242 1.00 92.75 85 GLY A N 1
ATOM 682 C CA . GLY A 1 85 ? -5.083 4.727 37.046 1.00 92.75 85 GLY A CA 1
ATOM 683 C C . GLY A 1 85 ? -5.500 4.589 35.583 1.00 92.75 85 GLY A C 1
ATOM 684 O O . GLY A 1 85 ? -6.512 3.943 35.316 1.00 92.75 85 GLY A O 1
ATOM 685 N N . LEU A 1 86 ? -4.674 5.033 34.628 1.00 93.19 86 LEU A N 1
ATOM 686 C CA . LEU A 1 86 ? -4.901 4.784 33.199 1.00 93.19 86 LEU A CA 1
ATOM 687 C C . LEU A 1 86 ? -4.928 3.279 32.875 1.00 93.19 86 LEU A C 1
ATOM 689 O O . LEU A 1 86 ? -5.808 2.807 32.157 1.00 93.19 86 LEU A O 1
ATOM 693 N N . ILE A 1 87 ? -3.988 2.503 33.425 1.00 91.94 87 ILE A N 1
ATOM 694 C CA . ILE A 1 87 ? -3.953 1.040 33.257 1.00 91.94 87 ILE A CA 1
ATOM 695 C C . ILE A 1 87 ? -5.229 0.400 33.818 1.00 91.94 87 ILE A C 1
ATOM 697 O O . ILE A 1 87 ? -5.815 -0.472 33.172 1.00 91.94 87 ILE A O 1
ATOM 701 N N . ARG A 1 88 ? -5.685 0.835 35.000 1.00 92.31 88 ARG A N 1
ATOM 702 C CA . ARG A 1 88 ? -6.934 0.361 35.617 1.00 92.31 88 ARG A CA 1
ATOM 703 C C . ARG A 1 88 ? -8.159 0.737 34.795 1.00 92.31 88 ARG A C 1
ATOM 705 O O . ARG A 1 88 ? -9.041 -0.107 34.652 1.00 92.31 88 ARG A O 1
ATOM 712 N N . LEU A 1 89 ? -8.202 1.948 34.241 1.00 94.88 89 LEU A N 1
ATOM 713 C CA . LEU A 1 89 ? -9.267 2.390 33.347 1.00 94.88 89 LEU A CA 1
ATOM 714 C C . LEU A 1 89 ? -9.345 1.464 32.133 1.00 94.88 89 LEU A C 1
ATOM 716 O O . LEU A 1 89 ? -10.383 0.853 31.909 1.00 94.88 89 LEU A O 1
ATOM 720 N N . ILE A 1 90 ? -8.238 1.278 31.407 1.00 93.44 90 ILE A N 1
ATOM 721 C CA . ILE A 1 90 ? -8.199 0.414 30.214 1.00 93.44 90 ILE A CA 1
ATOM 722 C C . ILE A 1 90 ? -8.587 -1.024 30.571 1.00 93.44 90 ILE A C 1
ATOM 724 O O . ILE A 1 90 ? -9.352 -1.654 29.847 1.00 93.44 90 ILE A O 1
ATOM 728 N N . HIS A 1 91 ? -8.094 -1.548 31.695 1.00 89.75 91 HIS A N 1
ATOM 729 C CA . HIS A 1 91 ? -8.462 -2.881 32.163 1.00 89.75 91 HIS A CA 1
ATOM 730 C C . HIS A 1 91 ? -9.965 -2.991 32.468 1.00 89.75 91 HIS A C 1
ATOM 732 O O . HIS A 1 91 ? -10.596 -3.967 32.074 1.00 89.75 91 HIS A O 1
ATOM 738 N N . THR A 1 92 ? -10.553 -1.998 33.133 1.00 90.50 92 THR A N 1
ATOM 739 C CA . THR A 1 92 ? -11.985 -1.978 33.485 1.00 90.50 92 THR A CA 1
ATOM 740 C C . THR A 1 92 ? -12.865 -1.848 32.245 1.00 90.50 92 THR A C 1
ATOM 742 O O . THR A 1 92 ? -13.853 -2.560 32.101 1.00 90.50 92 THR A O 1
ATOM 745 N N . GLU A 1 93 ? -12.466 -0.990 31.312 1.00 91.69 93 GLU A N 1
ATOM 746 C CA . GLU A 1 93 ? -13.192 -0.727 30.070 1.00 91.69 93 GLU A CA 1
ATOM 747 C C . GLU A 1 93 ? -12.988 -1.813 29.009 1.00 91.69 93 GLU A C 1
ATOM 749 O O . GLU A 1 93 ? -13.695 -1.829 27.999 1.00 91.69 93 GLU A O 1
ATOM 754 N N . SER A 1 94 ? -12.040 -2.730 29.235 1.00 86.25 94 SER A N 1
ATOM 755 C CA . SER A 1 94 ? -11.605 -3.708 28.240 1.00 86.25 94 SER A CA 1
ATOM 756 C C . SER A 1 94 ? -12.740 -4.580 27.716 1.00 86.25 94 SER A C 1
ATOM 758 O O . SER A 1 94 ? -12.833 -4.801 26.513 1.00 86.25 94 SER A O 1
ATOM 760 N N . TRP A 1 95 ? -13.631 -5.032 28.599 1.00 81.00 95 TRP A N 1
ATOM 761 C CA . TRP A 1 95 ? -14.755 -5.878 28.213 1.00 81.00 95 TRP A CA 1
ATOM 762 C C . TRP A 1 95 ? -15.801 -5.107 27.403 1.00 81.00 95 TRP A C 1
ATOM 764 O O . TRP A 1 95 ? -16.206 -5.566 26.341 1.00 81.00 95 TRP A O 1
ATOM 774 N N . ALA A 1 96 ? -16.180 -3.911 27.863 1.00 83.88 96 ALA A N 1
ATOM 775 C CA . ALA A 1 96 ? -17.194 -3.087 27.205 1.00 83.88 96 ALA A CA 1
ATOM 776 C C . ALA A 1 96 ? -16.775 -2.623 25.801 1.00 83.88 96 ALA A C 1
ATOM 778 O O . ALA A 1 96 ? -17.634 -2.388 24.962 1.00 83.88 96 ALA A O 1
ATOM 779 N N . HIS A 1 97 ? -15.468 -2.514 25.547 1.00 85.50 97 HIS A N 1
ATOM 780 C CA . HIS A 1 97 ? -14.918 -2.029 24.279 1.00 85.50 97 HIS A CA 1
ATOM 781 C C . HIS A 1 97 ? -14.179 -3.118 23.495 1.00 85.50 97 HIS A C 1
ATOM 783 O O . HIS A 1 97 ? -13.360 -2.811 22.628 1.00 85.50 97 HIS A O 1
ATOM 789 N N . ASN A 1 98 ? -14.421 -4.394 23.812 1.00 82.38 98 ASN A N 1
ATOM 790 C CA . ASN A 1 98 ? -13.839 -5.530 23.097 1.00 82.38 98 ASN A CA 1
ATOM 791 C C . ASN A 1 98 ? -12.297 -5.463 22.982 1.00 82.38 98 ASN A C 1
ATOM 793 O O . ASN A 1 98 ? -11.708 -5.851 21.970 1.00 82.38 98 ASN A O 1
ATOM 797 N N . VAL A 1 99 ? -11.608 -4.974 24.014 1.00 84.12 99 VAL A N 1
ATOM 798 C CA . VAL A 1 99 ? -10.143 -4.968 24.081 1.00 84.12 99 VAL A CA 1
ATOM 799 C C . VAL A 1 99 ? -9.652 -6.379 24.367 1.00 84.12 99 VAL A C 1
ATOM 801 O O . VAL A 1 99 ? -9.947 -6.962 25.408 1.00 84.12 99 VAL A O 1
ATOM 804 N N . ARG A 1 100 ? -8.836 -6.921 23.463 1.00 80.50 100 ARG A N 1
ATOM 805 C CA . ARG A 1 100 ? -8.259 -8.257 23.631 1.00 80.50 100 ARG A CA 1
ATOM 806 C C . ARG A 1 100 ? -7.170 -8.271 24.691 1.00 80.50 100 ARG A C 1
ATOM 808 O O . ARG A 1 100 ? -7.134 -9.154 25.537 1.00 80.50 100 ARG A O 1
ATOM 815 N N . ASN A 1 101 ? -6.216 -7.364 24.556 1.00 85.06 101 ASN A N 1
ATOM 816 C CA . ASN A 1 101 ? -5.069 -7.229 25.437 1.00 85.06 101 ASN A CA 1
ATOM 817 C C . ASN A 1 101 ? -4.468 -5.839 25.254 1.00 85.06 101 ASN A C 1
ATOM 819 O O . ASN A 1 101 ? -4.732 -5.145 24.276 1.00 85.06 101 ASN A O 1
ATOM 823 N N . PHE A 1 102 ? -3.613 -5.429 26.173 1.00 88.62 102 PHE A N 1
ATOM 824 C CA . PHE A 1 102 ? -2.813 -4.231 25.986 1.00 88.62 102 PHE A CA 1
ATOM 825 C C . PHE A 1 102 ? -1.423 -4.452 26.554 1.00 88.62 102 PHE A C 1
ATOM 827 O O . PHE A 1 102 ? -1.168 -5.402 27.294 1.00 88.62 102 PHE A O 1
ATOM 834 N N . LYS A 1 103 ? -0.486 -3.613 26.140 1.00 88.06 103 LYS A N 1
ATOM 835 C CA . LYS A 1 103 ? 0.861 -3.609 26.692 1.00 88.06 103 LYS A CA 1
ATOM 836 C C . LYS A 1 103 ? 1.246 -2.209 27.104 1.00 88.06 103 LYS A C 1
ATOM 838 O O . LYS A 1 103 ? 0.849 -1.234 26.464 1.00 88.06 103 LYS A O 1
ATOM 843 N N . VAL A 1 104 ? 2.073 -2.159 28.130 1.00 86.50 104 VAL A N 1
ATOM 844 C CA . VAL A 1 104 ? 2.696 -0.941 28.629 1.00 86.50 104 VAL A CA 1
ATOM 845 C C . VAL A 1 104 ? 4.195 -1.087 28.428 1.00 86.50 104 VAL A C 1
ATOM 847 O O . VAL A 1 104 ? 4.751 -2.183 28.578 1.00 86.50 104 VAL A O 1
ATOM 850 N N . ILE A 1 105 ? 4.847 -0.007 28.021 1.00 81.69 105 ILE A N 1
ATOM 851 C CA . ILE A 1 105 ? 6.298 0.019 27.942 1.00 81.69 105 ILE A CA 1
ATOM 852 C C . ILE A 1 105 ? 6.920 -0.137 29.333 1.00 81.69 105 ILE A C 1
ATOM 854 O O . ILE A 1 105 ? 6.435 0.437 30.303 1.00 81.69 105 ILE A O 1
ATOM 858 N N . ASN A 1 106 ? 7.995 -0.921 29.435 1.00 75.62 106 ASN A N 1
ATOM 859 C CA . ASN A 1 106 ? 8.792 -0.959 30.653 1.00 75.62 106 ASN A CA 1
ATOM 860 C C . ASN A 1 106 ? 9.425 0.438 30.880 1.00 75.62 106 ASN A C 1
ATOM 862 O O . ASN A 1 106 ? 10.082 0.949 29.969 1.00 75.62 106 ASN A O 1
ATOM 866 N N . PRO A 1 107 ? 9.264 1.050 32.068 1.00 69.25 107 PRO A N 1
ATOM 867 C CA . PRO A 1 107 ? 9.887 2.329 32.408 1.00 69.25 107 PRO A CA 1
ATOM 868 C C . PRO A 1 107 ? 11.396 2.414 32.107 1.00 69.25 107 PRO A C 1
ATOM 870 O O . PRO A 1 107 ? 11.901 3.469 31.734 1.00 69.25 107 PRO A O 1
ATOM 873 N N . GLU A 1 108 ? 12.125 1.300 32.188 1.00 70.62 108 GLU A N 1
ATOM 874 C CA . GLU A 1 108 ? 13.575 1.250 31.943 1.00 70.62 108 GLU A CA 1
ATOM 875 C C . GLU A 1 108 ? 13.974 1.548 30.484 1.00 70.62 108 GLU A C 1
ATOM 877 O O . GLU A 1 108 ? 15.109 1.938 30.212 1.00 70.62 108 GLU A O 1
ATOM 882 N N . VAL A 1 109 ? 13.049 1.392 29.529 1.00 70.88 109 VAL A N 1
ATOM 883 C CA . VAL A 1 109 ? 13.268 1.684 28.097 1.00 70.88 109 VAL A CA 1
ATOM 884 C C . VAL A 1 109 ? 12.691 3.035 27.661 1.00 70.88 109 VAL A C 1
ATOM 886 O O . VAL A 1 109 ? 12.708 3.346 26.470 1.00 70.88 109 VAL A O 1
ATOM 889 N N . LEU A 1 110 ? 12.248 3.877 28.603 1.00 67.75 110 LEU A N 1
ATOM 890 C CA . LEU A 1 110 ? 11.794 5.251 28.329 1.00 67.75 110 LEU A CA 1
ATOM 891 C C . LEU A 1 110 ? 12.909 6.177 27.824 1.00 67.75 110 LEU A C 1
ATOM 893 O O . LEU A 1 110 ? 12.626 7.190 27.194 1.00 67.75 110 LEU A O 1
ATOM 897 N N . SER A 1 111 ? 14.173 5.801 28.035 1.00 68.81 111 SER A N 1
ATOM 898 C CA . SER A 1 111 ? 15.339 6.467 27.440 1.00 68.81 111 SER A CA 1
ATOM 899 C C . SER A 1 111 ? 15.409 6.318 25.915 1.00 68.81 111 SER A C 1
ATOM 901 O O . SER A 1 111 ? 16.158 7.036 25.253 1.00 68.81 111 SER A O 1
ATOM 903 N N . HIS A 1 112 ? 14.641 5.394 25.329 1.00 73.88 112 HIS A N 1
ATOM 904 C CA . HIS A 1 112 ? 14.598 5.216 23.887 1.00 73.88 112 HIS A CA 1
ATOM 905 C C . HIS A 1 112 ? 13.733 6.320 23.237 1.00 73.88 112 HIS A C 1
ATOM 907 O O . HIS A 1 112 ? 12.538 6.387 23.534 1.00 73.88 112 HIS A O 1
ATOM 913 N N . PRO A 1 113 ? 14.253 7.097 22.258 1.00 73.81 113 PRO A N 1
ATOM 914 C CA . PRO A 1 113 ? 13.586 8.293 21.716 1.00 73.81 113 PRO A CA 1
ATOM 915 C C . PRO A 1 113 ? 12.135 8.077 21.272 1.00 73.81 113 PRO A C 1
ATOM 917 O O . PRO A 1 113 ? 11.259 8.890 21.538 1.00 73.81 113 PRO A O 1
ATOM 920 N N . ARG A 1 114 ? 11.858 6.922 20.651 1.00 71.88 114 ARG A N 1
ATOM 921 C CA . ARG A 1 114 ? 10.504 6.517 20.239 1.00 71.88 114 ARG A CA 1
ATOM 922 C C . ARG A 1 114 ? 9.465 6.612 21.364 1.00 71.88 114 ARG A C 1
ATOM 924 O O . ARG A 1 114 ? 8.342 7.024 21.111 1.00 71.88 114 ARG A O 1
ATOM 931 N N . PHE A 1 115 ? 9.817 6.165 22.564 1.00 76.12 115 PHE A N 1
ATOM 932 C CA . PHE A 1 115 ? 8.869 5.952 23.659 1.00 76.12 115 PHE A CA 1
ATOM 933 C C . PHE A 1 115 ? 8.847 7.092 24.670 1.00 76.12 115 PHE A C 1
ATOM 935 O O . PHE A 1 115 ? 8.063 7.067 25.615 1.00 76.12 115 PHE A O 1
ATOM 942 N N . GLN A 1 116 ? 9.686 8.101 24.452 1.00 75.81 116 GLN A N 1
ATOM 943 C CA . GLN A 1 116 ? 9.710 9.300 25.271 1.00 75.81 116 GLN A CA 1
ATOM 944 C C . GLN A 1 116 ? 8.403 10.088 25.126 1.00 75.81 116 GLN A C 1
ATOM 946 O O . GLN A 1 116 ? 7.846 10.513 26.133 1.00 75.81 116 GLN A O 1
ATOM 951 N N . ASN A 1 117 ? 7.888 10.200 23.893 1.00 76.44 117 ASN A N 1
ATOM 952 C CA . ASN A 1 117 ? 6.714 11.023 23.572 1.00 76.44 117 ASN A CA 1
ATOM 953 C C . ASN A 1 117 ? 5.596 10.279 22.817 1.00 76.44 117 ASN A C 1
ATOM 955 O O . ASN A 1 117 ? 4.527 10.842 22.603 1.00 76.44 117 ASN A O 1
ATOM 959 N N . THR A 1 118 ? 5.802 9.021 22.401 1.00 77.69 118 THR A N 1
ATOM 960 C CA . THR A 1 118 ? 4.786 8.266 21.644 1.00 77.69 118 THR A CA 1
ATOM 961 C C . THR A 1 118 ? 4.678 6.799 22.064 1.00 77.69 118 THR A C 1
ATOM 963 O O . THR A 1 118 ? 5.647 6.181 22.509 1.00 77.69 118 THR A O 1
ATOM 966 N N . ALA A 1 119 ? 3.499 6.208 21.848 1.00 78.19 119 ALA A N 1
ATOM 967 C CA . ALA A 1 119 ? 3.235 4.769 21.933 1.00 78.19 119 ALA A CA 1
ATOM 968 C C . ALA A 1 119 ? 3.657 4.080 23.249 1.00 78.19 119 ALA A C 1
ATOM 970 O O . ALA A 1 119 ? 4.125 2.934 23.228 1.00 78.19 119 ALA A O 1
ATOM 971 N N . GLN A 1 120 ? 3.477 4.749 24.390 1.00 85.44 120 GLN A N 1
ATOM 972 C CA . GLN A 1 120 ? 3.814 4.190 25.704 1.00 85.44 120 GLN A CA 1
ATOM 973 C C . GLN A 1 120 ? 2.858 3.075 26.130 1.00 85.44 120 GLN A C 1
ATOM 975 O O . GLN A 1 120 ? 3.277 2.103 26.764 1.00 85.44 120 GLN A O 1
ATOM 980 N N . LEU A 1 121 ? 1.589 3.174 25.730 1.00 89.06 121 LEU A N 1
ATOM 981 C CA . LEU A 1 121 ? 0.626 2.085 25.833 1.00 89.06 121 LEU A CA 1
ATOM 982 C C . LEU A 1 121 ? 0.175 1.685 24.431 1.00 89.06 121 LEU A C 1
ATOM 984 O O . LEU A 1 121 ? -0.047 2.532 23.568 1.00 89.06 121 LEU A O 1
ATOM 988 N N . THR A 1 122 ? 0.042 0.381 24.193 1.00 89.50 122 THR A N 1
ATOM 989 C CA . THR A 1 122 ? -0.571 -0.151 22.970 1.00 89.50 122 THR A CA 1
ATOM 990 C C . THR A 1 122 ? -1.738 -1.050 23.340 1.00 89.50 122 THR A C 1
ATOM 992 O O . THR A 1 122 ? -1.538 -2.064 24.009 1.00 89.50 122 THR A O 1
ATOM 995 N N . ILE A 1 123 ? -2.932 -0.704 22.877 1.00 90.69 123 ILE A N 1
ATOM 996 C CA . ILE A 1 123 ? -4.181 -1.423 23.129 1.00 90.69 123 ILE A CA 1
ATOM 997 C C . ILE A 1 123 ? -4.541 -2.197 21.864 1.00 90.69 123 ILE A C 1
ATOM 999 O O . ILE A 1 123 ? -4.503 -1.647 20.768 1.00 90.69 123 ILE A O 1
ATOM 1003 N N . TYR A 1 124 ? -4.839 -3.482 22.006 1.00 87.69 124 TYR A N 1
ATOM 1004 C CA . TYR A 1 124 ? -5.129 -4.401 20.914 1.00 87.69 124 TYR A CA 1
ATOM 1005 C C . TYR A 1 124 ? -6.639 -4.641 20.903 1.00 87.69 124 TYR A C 1
ATOM 1007 O O . TYR A 1 124 ? -7.162 -5.324 21.788 1.00 87.69 124 TYR A O 1
ATOM 1015 N N . MET A 1 125 ? -7.336 -4.063 19.926 1.00 86.88 125 MET A N 1
ATOM 1016 C CA . MET A 1 125 ? -8.787 -4.208 19.784 1.00 86.88 125 MET A CA 1
ATOM 1017 C C . MET A 1 125 ? -9.113 -5.573 19.189 1.00 86.88 125 MET A C 1
ATOM 1019 O O . MET A 1 125 ? -8.413 -6.035 18.293 1.00 86.88 125 MET A O 1
ATOM 1023 N N . ASN A 1 126 ? -10.171 -6.236 19.642 1.00 81.94 126 ASN A N 1
ATOM 1024 C CA . ASN A 1 126 ? -10.654 -7.425 18.950 1.00 81.94 126 ASN A CA 1
ATOM 1025 C C . ASN A 1 126 ? -11.058 -7.057 17.509 1.00 81.94 126 ASN A C 1
ATOM 1027 O O . ASN A 1 126 ? -11.553 -5.958 17.265 1.00 81.94 126 ASN A O 1
ATOM 1031 N N . SER A 1 127 ? -10.875 -7.981 16.562 1.00 77.88 127 SER A N 1
ATOM 1032 C CA . SER A 1 127 ? -11.338 -7.803 15.180 1.00 77.88 127 SER A CA 1
ATOM 1033 C C . SER A 1 127 ? -12.825 -7.456 15.085 1.00 77.88 127 SER A C 1
ATOM 1035 O O . SER A 1 127 ? -13.250 -6.773 14.163 1.00 77.88 127 SER A O 1
ATOM 1037 N N . TYR A 1 128 ? -13.627 -7.900 16.047 1.00 78.81 128 TYR A N 1
ATOM 1038 C CA . TYR A 1 128 ? -15.059 -7.634 16.069 1.00 78.81 128 TYR A CA 1
ATOM 1039 C C . TYR A 1 128 ? -15.475 -6.434 16.913 1.00 78.81 128 TYR A C 1
ATOM 1041 O O . TYR A 1 128 ? -16.673 -6.185 17.033 1.00 78.81 128 TYR A O 1
ATOM 1049 N N . ALA A 1 129 ? -14.522 -5.707 17.504 1.00 83.88 129 ALA A N 1
ATOM 1050 C CA . ALA A 1 129 ? -14.850 -4.424 18.107 1.00 83.88 129 ALA A CA 1
ATOM 1051 C C . ALA A 1 129 ? -15.444 -3.512 17.027 1.00 83.88 129 ALA A C 1
ATOM 1053 O O . ALA A 1 129 ? -15.052 -3.587 15.858 1.00 83.88 129 ALA A O 1
ATOM 1054 N N . SER A 1 130 ? -16.398 -2.676 17.406 1.00 86.06 130 SER A N 1
ATOM 1055 C CA . SER A 1 130 ? -16.946 -1.669 16.507 1.00 86.06 130 SER A CA 1
ATOM 1056 C C . SER A 1 130 ? -16.040 -0.436 16.452 1.00 86.06 130 SER A C 1
ATOM 1058 O O . SER A 1 130 ? -15.208 -0.199 17.334 1.00 86.06 130 SER A O 1
ATOM 1060 N N . VAL A 1 131 ? -16.206 0.399 15.428 1.00 87.25 131 VAL A N 1
ATOM 1061 C CA . VAL A 1 131 ? -15.605 1.739 15.430 1.00 87.25 131 VAL A CA 1
ATOM 1062 C C . VAL A 1 131 ? -16.157 2.572 16.594 1.00 87.25 131 VAL A C 1
ATOM 1064 O O . VAL A 1 131 ? -15.407 3.368 17.155 1.00 87.25 131 VAL A O 1
ATOM 1067 N N . ALA A 1 132 ? -17.408 2.361 17.031 1.00 87.19 132 ALA A N 1
ATOM 1068 C CA . ALA A 1 132 ? -17.926 3.004 18.242 1.00 87.19 132 ALA A CA 1
ATOM 1069 C C . ALA A 1 132 ? -17.125 2.619 19.488 1.00 87.19 132 ALA A C 1
ATOM 1071 O O . ALA A 1 132 ? -16.771 3.497 20.272 1.00 87.19 132 ALA A O 1
ATOM 1072 N N . ASP A 1 133 ? -16.784 1.338 19.649 1.00 88.56 133 ASP A N 1
ATOM 1073 C CA . ASP A 1 133 ? -15.977 0.858 20.776 1.00 88.56 133 ASP A CA 1
ATOM 1074 C C . ASP A 1 133 ? -14.609 1.552 20.785 1.00 88.56 133 ASP A C 1
ATOM 1076 O O . ASP A 1 133 ? -14.110 1.999 21.819 1.00 88.56 133 ASP A O 1
ATOM 1080 N N . LEU A 1 134 ? -14.012 1.686 19.603 1.00 89.69 134 LEU A N 1
ATOM 1081 C CA . LEU A 1 134 ? -12.743 2.373 19.413 1.00 89.69 134 LEU A CA 1
ATOM 1082 C C . LEU A 1 134 ? -12.831 3.860 19.785 1.00 89.69 134 LEU A C 1
ATOM 1084 O O . LEU A 1 134 ? -12.001 4.344 20.559 1.00 89.69 134 LEU A O 1
ATOM 1088 N N . MET A 1 135 ? -13.839 4.572 19.276 1.00 89.06 135 MET A N 1
ATOM 1089 C CA . MET A 1 135 ? -14.024 6.000 19.549 1.00 89.06 135 MET A CA 1
ATOM 1090 C C . MET A 1 135 ? -14.364 6.241 21.025 1.00 89.06 135 MET A C 1
ATOM 1092 O O . MET A 1 135 ? -13.729 7.074 21.671 1.00 89.06 135 MET A O 1
ATOM 1096 N N . SER A 1 136 ? -15.289 5.463 21.590 1.00 91.25 136 SER A N 1
ATOM 1097 C CA . SER A 1 136 ? -15.704 5.546 22.995 1.00 91.25 136 SER A CA 1
ATOM 1098 C C . SER A 1 136 ? -14.529 5.320 23.948 1.00 91.25 136 SER A C 1
ATOM 1100 O O . SER A 1 136 ? -14.286 6.141 24.835 1.00 91.25 136 SER A O 1
ATOM 1102 N N . LEU A 1 137 ? -13.729 4.268 23.734 1.00 94.25 137 LEU A N 1
ATOM 1103 C CA . LEU A 1 137 ? -12.545 4.020 24.556 1.00 94.25 137 LEU A CA 1
ATOM 1104 C C . LEU A 1 137 ? -11.527 5.162 24.435 1.00 94.25 137 LEU A C 1
ATOM 1106 O O . LEU A 1 137 ? -10.950 5.580 25.440 1.00 94.25 137 LEU A O 1
ATOM 1110 N N . SER A 1 138 ? -11.319 5.685 23.221 1.00 92.88 138 SER A N 1
ATOM 1111 C CA . SER A 1 138 ? -10.387 6.793 22.993 1.00 92.88 138 SER A CA 1
ATOM 1112 C C . SER A 1 138 ? -10.801 8.066 23.739 1.00 92.88 138 SER A C 1
ATOM 1114 O O . SER A 1 138 ? -9.947 8.727 24.336 1.00 92.88 138 SER A O 1
ATOM 1116 N N . GLU A 1 139 ? -12.100 8.369 23.791 1.00 93.62 139 GLU A N 1
ATOM 1117 C CA . GLU A 1 139 ? -12.626 9.527 24.514 1.00 93.62 139 GLU A CA 1
ATOM 1118 C C . GLU A 1 139 ? -12.608 9.322 26.030 1.00 93.62 139 GLU A C 1
ATOM 1120 O O . GLU A 1 139 ? -12.281 10.256 26.760 1.00 93.62 139 GLU A O 1
ATOM 1125 N N . LYS A 1 140 ? -12.850 8.101 26.529 1.00 96.38 140 LYS A N 1
ATOM 1126 C CA . LYS A 1 140 ? -12.675 7.788 27.959 1.00 96.38 140 LYS A CA 1
ATOM 1127 C C . LYS A 1 140 ? -11.227 7.980 28.414 1.00 96.38 140 LYS A C 1
ATOM 1129 O O . LYS A 1 140 ? -10.991 8.545 29.479 1.00 96.38 140 LYS A O 1
ATOM 1134 N N . ILE A 1 141 ? -10.258 7.556 27.597 1.00 95.88 141 ILE A N 1
ATOM 1135 C CA . ILE A 1 141 ? -8.827 7.773 27.865 1.00 95.88 141 ILE A CA 1
ATOM 1136 C C . ILE A 1 141 ? -8.512 9.270 27.904 1.00 95.88 141 ILE A C 1
ATOM 1138 O O . ILE A 1 141 ? -7.867 9.735 28.842 1.00 95.88 141 ILE A O 1
ATOM 1142 N N . LYS A 1 142 ? -8.992 10.030 26.913 1.00 95.25 142 LYS A N 1
ATOM 1143 C CA . LYS A 1 142 ? -8.811 11.483 26.868 1.00 95.25 142 LYS A CA 1
ATOM 1144 C C . LYS A 1 142 ? -9.401 12.162 28.101 1.00 95.25 142 LYS A C 1
ATOM 1146 O O . LYS A 1 142 ? -8.710 12.950 28.736 1.00 95.25 142 LYS A O 1
ATOM 1151 N N . ALA A 1 143 ? -10.647 11.848 28.450 1.00 96.56 143 ALA A N 1
ATOM 1152 C CA . ALA A 1 143 ? -11.327 12.435 29.600 1.00 96.56 143 ALA A CA 1
ATOM 1153 C C . ALA A 1 143 ? -10.546 12.196 30.899 1.00 96.56 143 ALA A C 1
ATOM 1155 O O . ALA A 1 143 ? -10.296 13.145 31.638 1.00 96.56 143 ALA A O 1
ATOM 1156 N N . TYR A 1 144 ? -10.086 10.962 31.124 1.00 96.62 144 TYR A N 1
ATOM 1157 C CA . TYR A 1 144 ? -9.264 10.623 32.284 1.00 96.62 144 TYR A CA 1
ATOM 1158 C C . TYR A 1 144 ? -7.952 11.419 32.323 1.00 96.62 144 TYR A C 1
ATOM 1160 O O . TYR A 1 144 ? -7.620 12.013 33.344 1.00 96.62 144 TYR A O 1
ATOM 1168 N N . LEU A 1 145 ? -7.210 11.475 31.213 1.00 93.94 145 LEU A N 1
ATOM 1169 C CA . LEU A 1 145 ? -5.927 12.187 31.159 1.00 93.94 145 LEU A CA 1
ATOM 1170 C C . LEU A 1 145 ? -6.092 13.697 31.378 1.00 93.94 145 LEU A C 1
ATOM 1172 O O . LEU A 1 145 ? -5.295 14.302 32.094 1.00 93.94 145 LEU A O 1
ATOM 1176 N N . LEU A 1 146 ? -7.153 14.293 30.830 1.00 94.25 146 LEU A N 1
ATOM 1177 C CA . LEU A 1 146 ? -7.485 15.698 31.070 1.00 94.25 146 LEU A CA 1
ATOM 1178 C C . LEU A 1 146 ? -7.887 15.959 32.528 1.00 94.25 146 LEU A C 1
ATOM 1180 O O . LEU A 1 146 ? -7.494 16.980 33.091 1.00 94.25 146 LEU A O 1
ATOM 1184 N N . GLU A 1 147 ? -8.620 15.041 33.163 1.00 95.12 147 GLU A N 1
ATOM 1185 C CA . GLU A 1 147 ? -8.959 15.119 34.591 1.00 95.12 147 GLU A CA 1
ATOM 1186 C C . GLU A 1 147 ? -7.703 15.067 35.476 1.00 95.12 147 GLU A C 1
ATOM 1188 O O . GLU A 1 147 ? -7.582 15.840 36.427 1.00 95.12 147 GLU A O 1
ATOM 1193 N N . GLN A 1 148 ? -6.719 14.243 35.099 1.00 93.06 148 GLN A N 1
ATOM 1194 C CA . GLN A 1 148 ? -5.394 14.198 35.732 1.00 93.06 148 GLN A CA 1
ATOM 1195 C C . GLN A 1 148 ? -4.486 15.378 35.336 1.00 93.06 148 GLN A C 1
ATOM 1197 O O . GLN A 1 148 ? -3.316 15.416 35.709 1.00 93.06 148 GLN A O 1
ATOM 1202 N N . LYS A 1 149 ? -5.014 16.370 34.602 1.00 91.06 149 LYS A N 1
ATOM 1203 C CA . LYS A 1 149 ? -4.297 17.575 34.147 1.00 91.06 149 LYS A CA 1
ATOM 1204 C C . LYS A 1 149 ? -3.067 17.271 33.291 1.00 91.06 149 LYS A C 1
ATOM 1206 O O . LYS A 1 149 ? -2.131 18.070 33.247 1.00 91.06 149 LYS A O 1
ATOM 1211 N N . VAL A 1 150 ? -3.076 16.142 32.586 1.00 89.12 150 VAL A N 1
ATOM 1212 C CA . VAL A 1 150 ? -2.049 15.829 31.595 1.00 89.12 150 VAL A CA 1
ATOM 1213 C C . VAL A 1 150 ? -2.227 16.782 30.406 1.00 89.12 150 VAL A C 1
ATOM 1215 O O . VAL A 1 150 ? -3.336 16.873 29.872 1.00 89.12 150 VAL A O 1
ATOM 1218 N N . PRO A 1 151 ? -1.179 17.512 29.982 1.00 86.94 151 PRO A N 1
ATOM 1219 C CA . PRO A 1 151 ? -1.267 18.407 28.834 1.00 86.94 151 PRO A CA 1
ATOM 1220 C C . PRO A 1 151 ? -1.616 17.651 27.554 1.00 86.94 151 PRO A C 1
ATOM 1222 O O . PRO A 1 151 ? -1.105 16.559 27.316 1.00 86.94 151 PRO A O 1
ATOM 1225 N N . GLU A 1 152 ? -2.460 18.248 26.713 1.00 85.88 152 GLU A N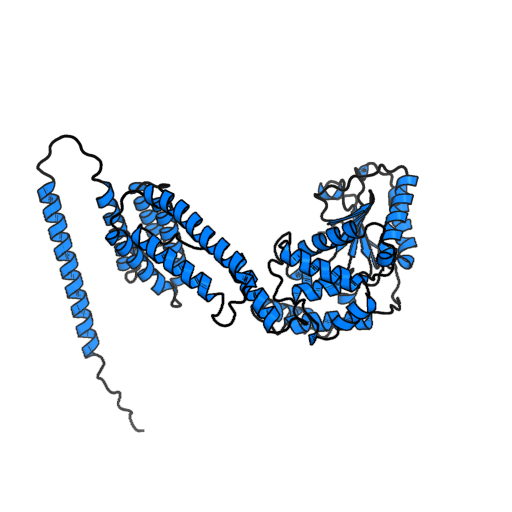 1
ATOM 1226 C CA . GLU A 1 152 ? -2.757 17.691 25.395 1.00 85.88 152 GLU A CA 1
ATOM 1227 C C . GLU A 1 152 ? -1.500 17.623 24.528 1.00 85.88 152 GLU A C 1
ATOM 1229 O O . GLU A 1 152 ? -0.692 18.555 24.487 1.00 85.88 152 GLU A O 1
ATOM 1234 N N . ASN A 1 153 ? -1.363 16.522 23.791 1.00 76.31 153 ASN A N 1
ATOM 1235 C CA . ASN A 1 153 ? -0.238 16.308 22.898 1.00 76.31 153 ASN A CA 1
ATOM 1236 C C . ASN A 1 153 ? -0.672 16.561 21.456 1.00 76.31 153 ASN A C 1
ATOM 1238 O O . ASN A 1 153 ? -1.818 16.328 21.070 1.00 76.31 153 ASN A O 1
ATOM 1242 N N . LYS A 1 154 ? 0.266 17.033 20.635 1.00 68.31 154 LYS A N 1
ATOM 1243 C CA . LYS A 1 154 ? 0.106 16.983 19.186 1.00 68.31 154 LYS A CA 1
ATOM 1244 C C . LYS A 1 154 ? 0.781 15.710 18.711 1.00 68.31 154 LYS A C 1
ATOM 1246 O O . LYS A 1 154 ? 1.997 15.586 18.837 1.00 68.31 154 LYS A O 1
ATOM 1251 N N . ILE A 1 155 ? -0.003 14.769 18.200 1.00 66.56 155 ILE A N 1
ATOM 1252 C CA . ILE A 1 155 ? 0.537 13.532 17.643 1.00 66.56 155 ILE A CA 1
ATOM 1253 C C . ILE A 1 155 ? 1.354 13.919 16.406 1.00 66.56 155 ILE A C 1
ATOM 1255 O O . ILE A 1 155 ? 0.834 14.485 15.448 1.00 66.56 155 ILE A O 1
ATOM 1259 N N . THR A 1 156 ? 2.667 13.718 16.470 1.00 58.75 156 THR A N 1
ATOM 1260 C CA . THR A 1 156 ? 3.598 14.096 15.406 1.00 58.75 156 THR A CA 1
ATOM 1261 C C . THR A 1 156 ? 3.540 13.090 14.248 1.00 58.75 156 THR A C 1
ATOM 1263 O O . THR A 1 156 ? 3.263 11.904 14.443 1.00 58.75 156 THR A O 1
ATOM 1266 N N . GLU A 1 157 ? 3.802 13.561 13.021 1.00 52.12 157 GLU A N 1
ATOM 1267 C CA . GLU A 1 157 ? 3.762 12.761 11.777 1.00 52.12 157 GLU A CA 1
ATOM 1268 C C . GLU A 1 157 ? 4.741 11.568 11.766 1.00 52.12 157 GLU A C 1
ATOM 1270 O O . GLU A 1 157 ? 4.626 10.663 10.943 1.00 52.12 157 GLU A O 1
ATOM 1275 N N . ASP A 1 158 ? 5.719 11.552 12.673 1.00 49.75 158 ASP A N 1
ATOM 1276 C CA . ASP A 1 158 ? 6.680 10.462 12.861 1.00 49.75 158 ASP A CA 1
ATOM 1277 C C . ASP A 1 158 ? 6.125 9.293 13.697 1.00 49.75 158 ASP A C 1
ATOM 1279 O O . ASP A 1 158 ? 6.746 8.222 13.766 1.00 49.75 158 ASP A O 1
ATOM 1283 N N . SER A 1 159 ? 4.944 9.454 14.305 1.00 52.84 159 SER A N 1
ATOM 1284 C CA . SER A 1 159 ? 4.255 8.350 14.953 1.00 52.84 159 SER A CA 1
ATOM 1285 C C . SER A 1 159 ? 3.877 7.323 13.881 1.00 52.84 159 SER A C 1
ATOM 1287 O O . SER A 1 159 ? 3.285 7.635 12.854 1.00 52.84 159 SER A O 1
ATOM 1289 N N . LYS A 1 160 ? 4.214 6.046 14.090 1.00 58.00 160 LYS A N 1
ATOM 1290 C CA . LYS A 1 160 ? 3.816 4.942 13.189 1.00 58.00 160 LYS A CA 1
ATOM 1291 C C . LYS A 1 160 ? 2.292 4.688 13.168 1.00 58.00 160 LYS A C 1
ATOM 1293 O O . LYS A 1 160 ? 1.876 3.580 12.820 1.00 58.00 160 LYS A O 1
ATOM 1298 N N . SER A 1 161 ? 1.500 5.642 13.641 1.00 58.44 161 SER A N 1
ATOM 1299 C CA . SER A 1 161 ? 0.049 5.617 13.707 1.00 58.44 161 SER A CA 1
ATOM 1300 C C . SER A 1 161 ? -0.491 6.543 12.631 1.00 58.44 161 SER A C 1
ATOM 1302 O O . SER A 1 161 ? -0.128 7.714 12.599 1.00 58.44 161 SER A O 1
ATOM 1304 N N . SER A 1 162 ? -1.364 6.032 11.773 1.00 70.44 162 SER A N 1
ATOM 1305 C CA . SER A 1 162 ? -1.876 6.810 10.642 1.00 70.44 162 SER A CA 1
ATOM 1306 C C . SER A 1 162 ? -3.239 7.436 10.915 1.00 70.44 162 SER A C 1
ATOM 1308 O O . SER A 1 162 ? -3.641 8.340 10.195 1.00 70.44 162 SER A O 1
ATOM 1310 N N . VAL A 1 163 ? -3.949 6.987 11.956 1.00 79.44 163 VAL A N 1
ATOM 1311 C CA . VAL A 1 163 ? -5.277 7.501 12.310 1.00 79.44 163 VAL A CA 1
ATOM 1312 C C . VAL A 1 163 ? -5.192 8.256 13.632 1.00 79.44 163 VAL A C 1
ATOM 1314 O O . VAL A 1 163 ? -4.989 7.652 14.686 1.00 79.44 163 VAL A O 1
ATOM 1317 N N . GLU A 1 164 ? -5.338 9.577 13.589 1.00 84.56 164 GLU A N 1
ATOM 1318 C CA . GLU A 1 164 ? -5.485 10.413 14.782 1.00 84.56 164 GLU A CA 1
ATOM 1319 C C . GLU A 1 164 ? -6.946 10.377 15.249 1.00 84.56 164 GLU A C 1
ATOM 1321 O O . GLU A 1 164 ? -7.845 10.756 14.499 1.00 84.56 164 GLU A O 1
ATOM 1326 N N . LEU A 1 165 ? -7.188 9.901 16.476 1.00 86.19 165 LEU A N 1
ATOM 1327 C CA . LEU A 1 165 ? -8.533 9.872 17.064 1.00 86.19 165 LEU A CA 1
ATOM 1328 C C . LEU A 1 165 ? -8.751 11.096 17.954 1.00 86.19 165 LEU A C 1
ATOM 1330 O O . LEU A 1 165 ? -9.775 11.768 17.848 1.00 86.19 165 LEU A O 1
ATOM 1334 N N . ASN A 1 166 ? -7.762 11.410 18.796 1.00 89.19 166 ASN A N 1
ATOM 1335 C CA . ASN A 1 166 ? -7.719 12.626 19.602 1.00 89.19 166 ASN A CA 1
ATOM 1336 C C . ASN A 1 166 ? -6.278 12.990 20.010 1.00 89.19 166 ASN A C 1
ATOM 1338 O O . ASN A 1 166 ? -5.322 12.356 19.571 1.00 89.19 166 ASN A O 1
ATOM 1342 N N . SER A 1 167 ? -6.129 13.995 20.879 1.00 88.19 167 SER A N 1
ATOM 1343 C CA . SER A 1 167 ? -4.846 14.540 21.349 1.00 88.19 167 SER A CA 1
ATOM 1344 C C . SER A 1 167 ? -3.958 13.547 22.114 1.00 88.19 167 SER A C 1
ATOM 1346 O O . SER A 1 167 ? -2.762 13.786 22.264 1.00 88.19 167 SER A O 1
ATOM 1348 N N . PHE A 1 168 ? -4.497 12.419 22.580 1.00 90.75 168 PHE A N 1
ATOM 1349 C CA . PHE A 1 168 ? -3.730 11.388 23.288 1.00 90.75 168 PHE A CA 1
ATOM 1350 C C . PHE A 1 168 ? -3.697 10.055 22.550 1.00 90.75 168 PHE A C 1
ATOM 1352 O O . PHE A 1 168 ? -2.738 9.297 22.693 1.00 90.75 168 PHE A O 1
ATOM 1359 N N . VAL A 1 169 ? -4.730 9.743 21.770 1.00 90.50 169 VAL A N 1
ATOM 1360 C CA . VAL A 1 169 ? -4.926 8.423 21.179 1.00 90.50 169 VAL A CA 1
ATOM 1361 C C . VAL A 1 169 ? -4.826 8.502 19.662 1.00 90.50 169 VAL A C 1
ATOM 1363 O O . VAL A 1 169 ? -5.593 9.191 18.991 1.00 90.50 169 VAL A O 1
ATOM 1366 N N . SER A 1 170 ? -3.900 7.721 19.116 1.00 88.50 170 SER A N 1
ATOM 1367 C CA . SER A 1 170 ? -3.838 7.410 17.690 1.00 88.50 170 SER A CA 1
ATOM 1368 C C . SER A 1 170 ? -3.961 5.914 17.470 1.00 88.50 170 SER A C 1
ATOM 1370 O O . SER A 1 170 ? -3.902 5.127 18.411 1.00 88.50 170 SER A O 1
ATOM 1372 N N . GLY A 1 171 ? -4.111 5.491 16.224 1.00 86.31 171 GLY A N 1
ATOM 1373 C CA . GLY A 1 171 ? -4.151 4.082 15.902 1.00 86.31 171 GLY A CA 1
ATOM 1374 C C . GLY A 1 171 ? -3.677 3.748 14.504 1.00 86.31 171 GLY A C 1
ATOM 1375 O O . GLY A 1 171 ? -3.312 4.612 13.705 1.00 86.31 171 GLY A O 1
ATOM 1376 N N . ARG A 1 172 ? -3.622 2.447 14.250 1.00 81.69 172 ARG A N 1
ATOM 1377 C CA . ARG A 1 172 ? -3.271 1.871 12.954 1.00 81.69 172 ARG A CA 1
ATOM 1378 C C . ARG A 1 172 ? -3.869 0.483 12.820 1.00 81.69 172 ARG A C 1
ATOM 1380 O O . ARG A 1 172 ? -4.040 -0.212 13.833 1.00 81.69 172 ARG A O 1
ATOM 1387 N N . PHE A 1 173 ? -4.092 0.057 11.585 1.00 76.31 173 PHE A N 1
ATOM 1388 C CA . PHE A 1 173 ? -4.452 -1.322 11.333 1.00 76.31 173 PHE A CA 1
ATOM 1389 C C . PHE A 1 173 ? -3.235 -2.207 11.552 1.00 76.31 173 PHE A C 1
ATOM 1391 O O . PHE A 1 173 ? -2.117 -1.967 11.093 1.00 76.31 173 PHE A O 1
ATOM 1398 N N . ASP A 1 174 ? -3.441 -3.249 12.337 1.00 69.12 174 ASP A N 1
ATOM 1399 C CA . ASP A 1 174 ? -2.419 -4.231 12.599 1.00 69.12 174 ASP A CA 1
ATOM 1400 C C . ASP A 1 174 ? -2.691 -5.426 11.707 1.00 69.12 174 ASP A C 1
ATOM 1402 O O . ASP A 1 174 ? -3.199 -6.442 12.165 1.00 69.12 174 ASP A O 1
ATOM 1406 N N . THR A 1 175 ? -2.351 -5.276 10.423 1.00 59.12 175 THR A N 1
ATOM 1407 C CA . THR A 1 175 ? -2.483 -6.358 9.440 1.00 59.12 175 THR A CA 1
ATOM 1408 C C . THR A 1 175 ? -1.993 -7.671 10.058 1.00 59.12 175 THR A C 1
ATOM 1410 O O . THR A 1 175 ? -0.942 -7.713 10.714 1.00 59.12 175 THR A O 1
ATOM 1413 N N . CYS A 1 176 ? -2.822 -8.714 9.950 1.00 54.16 176 CYS A N 1
ATOM 1414 C CA . CYS A 1 176 ? -2.652 -9.991 10.642 1.00 54.16 176 CYS A CA 1
ATOM 1415 C C . CYS A 1 176 ? -1.196 -10.498 10.571 1.00 54.16 176 CYS A C 1
ATOM 1417 O O . CYS A 1 176 ? -0.477 -10.246 9.602 1.00 54.16 176 CYS A O 1
ATOM 1419 N N . LYS A 1 177 ? -0.725 -11.240 11.584 1.00 52.19 177 LYS A N 1
ATOM 1420 C CA . LYS A 1 177 ? 0.614 -11.875 11.594 1.00 52.19 177 LYS A CA 1
ATOM 1421 C C . LYS A 1 177 ? 0.960 -12.599 10.288 1.00 52.19 177 LYS A C 1
ATOM 1423 O O . LYS A 1 177 ? 2.120 -12.560 9.877 1.00 52.19 177 LYS A O 1
ATOM 1428 N N . ALA A 1 178 ? -0.043 -13.201 9.644 1.00 47.53 178 ALA A N 1
ATOM 1429 C CA . ALA A 1 178 ? 0.051 -13.811 8.322 1.00 47.53 178 ALA A CA 1
ATOM 1430 C C . ALA A 1 178 ? 0.600 -12.847 7.260 1.00 47.53 178 ALA A C 1
ATOM 1432 O O . ALA A 1 178 ? 1.381 -13.265 6.425 1.00 47.53 178 ALA A O 1
ATOM 1433 N N . ILE A 1 179 ? 0.253 -11.563 7.320 1.00 52.31 179 ILE A N 1
ATOM 1434 C CA . ILE A 1 179 ? 0.652 -10.507 6.383 1.00 52.31 179 ILE A CA 1
ATOM 1435 C C . ILE A 1 179 ? 1.999 -9.881 6.803 1.00 52.31 179 ILE A C 1
ATOM 1437 O O . ILE A 1 179 ? 2.902 -9.721 5.977 1.00 52.31 179 ILE A O 1
ATOM 1441 N N . LYS A 1 180 ? 2.195 -9.614 8.106 1.00 53.22 180 LYS A N 1
ATOM 1442 C CA . LYS A 1 180 ? 3.452 -9.052 8.656 1.00 53.22 180 LYS A CA 1
ATOM 1443 C C . LYS A 1 180 ? 4.688 -9.905 8.418 1.00 53.22 180 LYS A C 1
ATOM 1445 O O . LYS A 1 180 ? 5.792 -9.371 8.363 1.00 53.22 180 LYS A O 1
ATOM 1450 N N . ALA A 1 181 ? 4.523 -11.222 8.319 1.00 47.72 181 ALA A N 1
ATOM 1451 C CA . ALA A 1 181 ? 5.625 -12.131 8.028 1.00 47.72 181 ALA A CA 1
ATOM 1452 C C . ALA A 1 181 ? 6.248 -11.891 6.634 1.00 47.72 181 ALA A C 1
ATOM 1454 O O . ALA A 1 181 ? 7.353 -12.378 6.380 1.00 47.72 181 ALA A O 1
ATOM 1455 N N . TYR A 1 182 ? 5.584 -11.129 5.750 1.00 48.53 182 TYR A N 1
ATOM 1456 C CA . TYR A 1 182 ? 5.984 -10.983 4.345 1.00 48.53 182 TYR A CA 1
ATOM 1457 C C . TYR A 1 182 ? 6.098 -9.531 3.844 1.00 48.53 182 TYR A C 1
ATOM 1459 O O . TYR A 1 182 ? 6.701 -9.317 2.790 1.00 48.53 182 TYR A O 1
ATOM 1467 N N . GLY A 1 183 ? 5.608 -8.531 4.585 1.00 53.50 183 GLY A N 1
ATOM 1468 C CA . GLY A 1 183 ? 5.841 -7.113 4.288 1.00 53.50 183 GLY A CA 1
ATOM 1469 C C . GLY A 1 183 ? 5.042 -6.161 5.179 1.00 53.50 183 GLY A C 1
ATOM 1470 O O . GLY A 1 183 ? 4.014 -6.534 5.736 1.00 53.50 183 GLY A O 1
ATOM 1471 N N . GLU A 1 184 ? 5.517 -4.922 5.322 1.00 60.28 184 GLU A N 1
ATOM 1472 C CA . GLU A 1 184 ? 4.695 -3.828 5.849 1.00 60.28 184 GLU A CA 1
ATOM 1473 C C . GLU A 1 184 ? 3.858 -3.263 4.689 1.00 60.28 184 GLU A C 1
ATOM 1475 O O . GLU A 1 184 ? 4.406 -2.990 3.620 1.00 60.28 184 GLU A O 1
ATOM 1480 N N . PHE A 1 185 ? 2.550 -3.080 4.897 1.00 71.94 185 PHE A N 1
ATOM 1481 C CA . PHE A 1 185 ? 1.617 -2.511 3.912 1.00 71.94 185 PHE A CA 1
ATOM 1482 C C . PHE A 1 185 ? 1.110 -1.142 4.388 1.00 71.94 185 PHE A C 1
ATOM 1484 O O . PHE A 1 185 ? -0.069 -0.995 4.711 1.00 71.94 185 PHE A O 1
ATOM 1491 N N . PRO A 1 186 ? 1.995 -0.131 4.468 1.00 71.75 186 PRO A N 1
ATOM 1492 C CA . PRO A 1 186 ? 1.665 1.178 5.038 1.00 71.75 186 PRO A CA 1
ATOM 1493 C C . PRO A 1 186 ? 0.581 1.927 4.255 1.00 71.75 186 PRO A C 1
ATOM 1495 O O . PRO A 1 186 ? -0.050 2.825 4.804 1.00 71.75 186 PRO A O 1
ATOM 1498 N N . PHE A 1 187 ? 0.344 1.568 2.987 1.00 77.31 187 PHE A N 1
ATOM 1499 C CA . PHE A 1 187 ? -0.682 2.217 2.178 1.00 77.31 187 PHE A CA 1
ATOM 1500 C C . PHE A 1 187 ? -2.080 2.058 2.793 1.00 77.31 187 PHE A C 1
ATOM 1502 O O . PHE A 1 187 ? -2.854 3.004 2.753 1.00 77.31 187 PHE A O 1
ATOM 1509 N N . MET A 1 188 ? -2.398 0.901 3.393 1.00 81.38 188 MET A N 1
ATOM 1510 C CA . MET A 1 188 ? -3.736 0.650 3.939 1.00 81.38 188 MET A CA 1
ATOM 1511 C C . MET A 1 188 ? -4.032 1.597 5.100 1.00 81.38 188 MET A C 1
ATOM 1513 O O . MET A 1 188 ? -5.116 2.166 5.174 1.00 81.38 188 MET A O 1
ATOM 1517 N N . ASP A 1 189 ? -3.044 1.824 5.965 1.00 79.44 189 ASP A N 1
ATOM 1518 C CA . ASP A 1 189 ? -3.191 2.759 7.074 1.00 79.44 189 ASP A CA 1
ATOM 1519 C C . ASP A 1 189 ? -3.463 4.195 6.573 1.00 79.44 189 ASP A C 1
ATOM 1521 O O . ASP A 1 189 ? -4.251 4.919 7.182 1.00 79.44 189 ASP A O 1
ATOM 1525 N N . ASN A 1 190 ? -2.872 4.594 5.438 1.00 82.06 190 ASN A N 1
ATOM 1526 C CA . ASN A 1 190 ? -3.120 5.899 4.812 1.00 82.06 190 ASN A CA 1
ATOM 1527 C C . ASN A 1 190 ? -4.523 6.000 4.203 1.00 82.06 190 ASN A C 1
ATOM 1529 O O . ASN A 1 190 ? -5.203 7.004 4.393 1.00 82.06 190 ASN A O 1
ATOM 1533 N N . GLU A 1 191 ? -4.980 4.967 3.494 1.00 86.50 191 GLU A N 1
ATOM 1534 C CA . GLU A 1 191 ? -6.322 4.963 2.899 1.00 86.50 191 GLU A CA 1
ATOM 1535 C C . GLU A 1 191 ? -7.416 5.008 3.975 1.00 86.50 191 GLU A C 1
ATOM 1537 O O . GLU A 1 191 ? -8.435 5.679 3.818 1.00 86.50 191 GLU A O 1
ATOM 1542 N N . ILE A 1 192 ? -7.178 4.361 5.111 1.00 86.19 192 ILE A N 1
ATOM 1543 C CA . ILE A 1 192 ? -8.082 4.410 6.259 1.00 86.19 192 ILE A CA 1
ATOM 1544 C C . ILE A 1 192 ? -8.077 5.800 6.893 1.00 86.19 192 ILE A C 1
ATOM 1546 O O . ILE A 1 192 ? -9.140 6.322 7.217 1.00 86.19 192 ILE A O 1
ATOM 1550 N N . ALA A 1 193 ? -6.911 6.436 7.027 1.00 84.12 193 ALA A N 1
ATOM 1551 C CA . ALA A 1 193 ? -6.827 7.812 7.511 1.00 84.12 193 ALA A CA 1
ATOM 1552 C C . ALA A 1 193 ? -7.642 8.778 6.633 1.00 84.12 193 ALA A C 1
ATOM 1554 O O . ALA A 1 193 ? -8.382 9.609 7.160 1.00 84.12 193 ALA A O 1
ATOM 1555 N N . ILE A 1 194 ? -7.566 8.623 5.304 1.00 87.00 194 ILE A N 1
ATOM 1556 C CA . ILE A 1 194 ? -8.378 9.386 4.344 1.00 87.00 194 ILE A CA 1
ATOM 1557 C C . ILE A 1 194 ? -9.873 9.152 4.598 1.00 87.00 194 ILE A C 1
ATOM 1559 O O . ILE A 1 194 ? -10.633 10.117 4.700 1.00 87.00 194 ILE A O 1
ATOM 1563 N N . PHE A 1 195 ? -10.289 7.893 4.757 1.00 88.62 195 PHE A N 1
ATOM 1564 C CA . PHE A 1 195 ? -11.682 7.535 5.023 1.00 88.62 195 PHE A CA 1
ATOM 1565 C C . PHE A 1 195 ? -12.201 8.143 6.339 1.00 88.62 195 PHE A C 1
ATOM 1567 O O . PHE A 1 195 ? -13.215 8.842 6.346 1.00 88.62 195 PHE A O 1
ATOM 1574 N N . PHE A 1 196 ? -11.481 7.970 7.452 1.00 85.38 196 PHE A N 1
ATOM 1575 C CA . PHE A 1 196 ? -11.876 8.540 8.746 1.00 85.38 196 PHE A CA 1
ATOM 1576 C C . PHE A 1 196 ? -11.909 10.073 8.731 1.00 85.38 196 PHE A C 1
ATOM 1578 O O . PHE A 1 196 ? -12.801 10.672 9.333 1.00 85.38 196 PHE A O 1
ATOM 1585 N N . ALA A 1 197 ? -10.981 10.722 8.020 1.00 84.50 197 ALA A N 1
ATOM 1586 C CA . ALA A 1 197 ? -10.993 12.172 7.856 1.00 84.50 197 ALA A CA 1
ATOM 1587 C C . ALA A 1 197 ? -12.219 12.646 7.058 1.00 84.50 197 ALA A C 1
ATOM 1589 O O . ALA A 1 197 ? -12.862 13.623 7.448 1.00 84.50 197 ALA A O 1
ATOM 1590 N N . LYS A 1 198 ? -12.573 11.937 5.976 1.00 85.44 198 LYS A N 1
ATOM 1591 C CA . LYS A 1 198 ? -13.738 12.238 5.131 1.00 85.44 198 LYS A CA 1
ATOM 1592 C C . LYS A 1 198 ? -15.063 12.077 5.883 1.00 85.44 198 LYS A C 1
ATOM 1594 O O . LYS A 1 198 ? -15.962 12.893 5.704 1.00 85.44 198 LYS A O 1
ATOM 1599 N N . HIS A 1 199 ? -15.174 11.062 6.738 1.00 84.06 199 HIS A N 1
ATOM 1600 C CA . HIS A 1 199 ? -16.397 10.744 7.485 1.00 84.06 199 HIS A CA 1
ATOM 1601 C C . HIS A 1 199 ? -16.353 11.204 8.948 1.00 84.06 199 HIS A C 1
ATOM 1603 O O . HIS A 1 199 ? -17.082 10.681 9.793 1.00 84.06 199 HIS A O 1
ATOM 1609 N N . LYS A 1 200 ? -15.521 12.201 9.273 1.00 79.69 200 LYS A N 1
ATOM 1610 C CA . LYS A 1 200 ? -15.434 12.746 10.631 1.00 79.69 200 LYS A CA 1
ATOM 1611 C C . LYS A 1 200 ? -16.810 13.237 11.099 1.00 79.69 200 LYS A C 1
ATOM 1613 O O . LYS A 1 200 ? -17.389 14.143 10.507 1.00 79.69 200 LYS A O 1
ATOM 1618 N N . GLY A 1 201 ? -17.315 12.652 12.184 1.00 74.00 201 GLY A N 1
ATOM 1619 C CA . GLY A 1 201 ? -18.638 12.967 12.736 1.00 74.00 201 GLY A CA 1
ATOM 1620 C C . GLY A 1 201 ? -19.809 12.216 12.089 1.00 74.00 201 GLY A C 1
ATOM 1621 O O . GLY A 1 201 ? -20.951 12.463 12.475 1.00 74.00 201 GLY A O 1
ATOM 1622 N N . ASN A 1 202 ? -19.561 11.294 11.150 1.00 80.81 202 ASN A N 1
ATOM 1623 C CA . ASN A 1 202 ? -20.599 10.392 10.659 1.00 80.81 202 ASN A CA 1
ATOM 1624 C C . ASN A 1 202 ? -20.907 9.318 11.716 1.00 80.81 202 ASN A C 1
ATOM 1626 O O . ASN A 1 202 ? -20.068 8.468 12.008 1.00 80.81 202 ASN A O 1
ATOM 1630 N N . LYS A 1 203 ? -22.132 9.339 12.250 1.00 79.88 203 LYS A N 1
ATOM 1631 C CA . LYS A 1 203 ? -22.615 8.354 13.229 1.00 79.88 203 LYS A CA 1
ATOM 1632 C C . LYS A 1 203 ? -22.749 6.948 12.652 1.00 79.88 203 LYS A C 1
ATOM 1634 O O . LYS A 1 203 ? -22.708 5.988 13.403 1.00 79.88 203 LYS A O 1
ATOM 1639 N N . GLU A 1 204 ? -22.884 6.795 11.338 1.00 79.62 204 GLU A N 1
ATOM 1640 C CA . GLU A 1 204 ? -22.994 5.470 10.710 1.00 79.62 204 GLU A CA 1
ATOM 1641 C C . GLU A 1 204 ? -21.723 4.637 10.894 1.00 79.62 204 GLU A C 1
ATOM 1643 O O . GLU A 1 204 ? -21.804 3.412 10.996 1.00 79.62 204 GLU A O 1
ATOM 1648 N N . LEU A 1 205 ? -20.567 5.303 11.038 1.00 80.75 205 LEU A N 1
ATOM 1649 C CA . LEU A 1 205 ? -19.301 4.640 11.338 1.00 80.75 205 LEU A CA 1
ATOM 1650 C C . LEU A 1 205 ? -19.393 3.794 12.609 1.00 80.75 205 LEU A C 1
ATOM 1652 O O . LEU A 1 205 ? -18.773 2.740 12.660 1.00 80.75 205 LEU A O 1
ATOM 1656 N N . GLU A 1 206 ? -20.186 4.212 13.602 1.00 80.06 206 GLU A N 1
ATOM 1657 C CA . GLU A 1 206 ? -20.315 3.556 14.908 1.00 80.06 206 GLU A CA 1
ATOM 1658 C C . GLU A 1 206 ? -20.681 2.068 14.799 1.00 80.06 206 GLU A C 1
ATOM 1660 O O . GLU A 1 206 ? -20.225 1.262 15.607 1.00 80.06 206 GLU A O 1
ATOM 1665 N N . ASN A 1 207 ? -21.429 1.680 13.765 1.00 78.69 207 ASN A N 1
ATOM 1666 C CA . ASN A 1 207 ? -21.905 0.307 13.590 1.00 78.69 207 ASN A CA 1
ATOM 1667 C C . ASN A 1 207 ? -20.935 -0.594 12.815 1.00 78.69 207 ASN A C 1
ATOM 1669 O O . ASN A 1 207 ? -21.208 -1.783 12.639 1.00 78.69 207 ASN A O 1
ATOM 1673 N N . ILE A 1 208 ? -19.816 -0.055 12.330 1.00 86.56 208 ILE A N 1
ATOM 1674 C CA . ILE A 1 208 ? -18.876 -0.809 11.506 1.00 86.56 208 ILE A CA 1
ATOM 1675 C C . ILE A 1 208 ? -17.974 -1.660 12.405 1.00 86.56 208 ILE A C 1
ATOM 1677 O O . ILE A 1 208 ? -17.237 -1.104 13.225 1.00 86.56 208 ILE A O 1
ATOM 1681 N N . PRO A 1 209 ? -17.956 -2.995 12.250 1.00 85.38 209 PRO A N 1
ATOM 1682 C CA . PRO A 1 209 ? -16.974 -3.828 12.927 1.00 85.38 209 PRO A CA 1
ATOM 1683 C C . PRO A 1 209 ? -15.592 -3.659 12.276 1.00 85.38 209 PRO A C 1
ATOM 1685 O O . PRO A 1 209 ? -15.471 -3.573 11.053 1.00 85.38 209 PRO A O 1
ATOM 1688 N N . LEU A 1 210 ? -14.523 -3.663 13.075 1.00 84.94 210 LEU A N 1
ATOM 1689 C CA . LEU A 1 210 ? -13.153 -3.465 12.581 1.00 84.94 210 LEU A CA 1
ATOM 1690 C C . LEU A 1 210 ? -12.727 -4.523 11.546 1.00 84.94 210 LEU A C 1
ATOM 1692 O O . LEU A 1 210 ? -11.933 -4.233 10.651 1.00 84.94 210 LEU A O 1
ATOM 1696 N N . CYS A 1 211 ? -13.304 -5.722 11.609 1.00 80.12 211 CYS A N 1
ATOM 1697 C CA . CYS A 1 211 ? -13.090 -6.803 10.656 1.00 80.12 211 CYS A CA 1
ATOM 1698 C C . CYS A 1 211 ? -13.564 -6.463 9.227 1.00 80.12 211 CYS A C 1
ATOM 1700 O O . CYS A 1 211 ? -13.068 -7.048 8.264 1.00 80.12 211 CYS A O 1
ATOM 1702 N N . ALA A 1 212 ? -14.461 -5.484 9.055 1.00 84.56 212 ALA A N 1
ATOM 1703 C CA . ALA A 1 212 ? -14.894 -5.013 7.739 1.00 84.56 212 ALA A CA 1
ATOM 1704 C C . ALA A 1 212 ? -13.744 -4.353 6.954 1.00 84.56 212 ALA A C 1
ATOM 1706 O O . ALA A 1 212 ? -13.596 -4.565 5.751 1.00 84.56 212 ALA A O 1
ATOM 1707 N N . PHE A 1 213 ? -12.869 -3.615 7.641 1.00 85.31 213 PHE A N 1
ATOM 1708 C CA . PHE A 1 213 ? -11.687 -2.999 7.033 1.00 85.31 213 PHE A CA 1
ATOM 1709 C C . PHE A 1 213 ? -10.647 -4.049 6.613 1.00 85.31 213 PHE A C 1
ATOM 1711 O O . PHE A 1 213 ? -9.991 -3.896 5.583 1.00 85.31 213 PHE A O 1
ATOM 1718 N N . GLU A 1 214 ? -10.520 -5.151 7.362 1.00 78.69 214 GLU A N 1
ATOM 1719 C CA . GLU A 1 214 ? -9.696 -6.290 6.938 1.00 78.69 214 GLU A CA 1
ATOM 1720 C C . GLU A 1 214 ? -10.275 -6.995 5.707 1.00 78.69 214 GLU A C 1
ATOM 1722 O O . GLU A 1 214 ? -9.522 -7.418 4.832 1.00 78.69 214 GLU A O 1
ATOM 1727 N N . ALA A 1 215 ? -11.603 -7.079 5.589 1.00 78.94 215 ALA A N 1
ATOM 1728 C CA . ALA A 1 215 ? -12.242 -7.611 4.389 1.00 78.94 215 ALA A CA 1
ATOM 1729 C C . ALA A 1 215 ? -11.907 -6.758 3.148 1.00 78.94 215 ALA A C 1
ATOM 1731 O O . ALA A 1 215 ? -11.566 -7.306 2.099 1.00 78.94 215 ALA A O 1
ATOM 1732 N N . ILE A 1 216 ? -11.900 -5.428 3.284 1.00 83.31 216 ILE A N 1
ATOM 1733 C CA . ILE A 1 216 ? -11.449 -4.510 2.224 1.00 83.31 216 ILE A CA 1
ATOM 1734 C C . ILE A 1 216 ? -9.974 -4.749 1.893 1.00 83.31 216 ILE A C 1
ATOM 1736 O O . ILE A 1 216 ? -9.627 -4.897 0.723 1.00 83.31 216 ILE A O 1
ATOM 1740 N N . PHE A 1 217 ? -9.105 -4.853 2.903 1.00 81.06 217 PHE A N 1
ATOM 1741 C CA . PHE A 1 217 ? -7.691 -5.169 2.684 1.00 81.06 217 PHE A CA 1
ATOM 1742 C C . PHE A 1 217 ? -7.517 -6.465 1.880 1.00 81.06 217 PHE A C 1
ATOM 1744 O O . PHE A 1 217 ? -6.790 -6.477 0.887 1.00 81.06 217 PHE A O 1
ATOM 1751 N N . ASN A 1 218 ? -8.239 -7.526 2.252 1.00 75.94 218 ASN A N 1
ATOM 1752 C CA . ASN A 1 218 ? -8.224 -8.808 1.545 1.00 75.94 218 ASN A CA 1
ATOM 1753 C C . ASN A 1 218 ? -8.666 -8.656 0.081 1.00 75.94 218 ASN A C 1
ATOM 1755 O O . ASN A 1 218 ? -8.064 -9.235 -0.822 1.00 75.94 218 ASN A O 1
ATOM 1759 N N . LYS A 1 219 ? -9.678 -7.826 -0.181 1.00 77.75 219 LYS A N 1
ATOM 1760 C CA . LYS A 1 219 ? -10.135 -7.529 -1.542 1.00 77.75 219 LYS A CA 1
ATOM 1761 C C . LYS A 1 219 ? -9.074 -6.803 -2.373 1.00 77.75 219 LYS A C 1
ATOM 1763 O O . LYS A 1 219 ? -8.922 -7.084 -3.560 1.00 77.75 219 LYS A O 1
ATOM 1768 N N . ILE A 1 220 ? -8.321 -5.901 -1.749 1.00 77.88 220 ILE A N 1
ATOM 1769 C CA . ILE A 1 220 ? -7.257 -5.132 -2.397 1.00 77.88 220 ILE A CA 1
ATOM 1770 C C . ILE A 1 220 ? -6.067 -6.025 -2.747 1.00 77.88 220 ILE A C 1
ATOM 1772 O O . ILE A 1 220 ? -5.627 -6.019 -3.892 1.00 77.88 220 ILE A O 1
ATOM 1776 N N . ILE A 1 221 ? -5.565 -6.824 -1.800 1.00 72.75 221 ILE A N 1
ATOM 1777 C CA . ILE A 1 221 ? -4.386 -7.677 -2.040 1.00 72.75 221 ILE A CA 1
ATOM 1778 C C . ILE A 1 221 ? -4.654 -8.797 -3.054 1.00 72.75 221 ILE A C 1
ATOM 1780 O O . ILE A 1 221 ? -3.724 -9.269 -3.704 1.00 72.75 221 ILE A O 1
ATOM 1784 N N . CYS A 1 222 ? -5.914 -9.217 -3.196 1.00 68.75 222 CYS A N 1
ATOM 1785 C CA . CYS A 1 222 ? -6.341 -10.197 -4.194 1.00 68.75 222 CYS A CA 1
ATOM 1786 C C . CYS A 1 222 ? -6.671 -9.562 -5.558 1.00 68.75 222 CYS A C 1
ATOM 1788 O O . CYS A 1 222 ? -6.939 -10.289 -6.524 1.00 68.75 222 CYS A O 1
ATOM 1790 N N . SER A 1 223 ? -6.666 -8.228 -5.646 1.00 69.75 223 SER A N 1
ATOM 1791 C CA . SER A 1 223 ? -6.916 -7.492 -6.883 1.00 69.75 223 SER A CA 1
ATOM 1792 C C . SER A 1 223 ? -5.769 -7.646 -7.879 1.00 69.75 223 SER A C 1
ATOM 1794 O O . SER A 1 223 ? -4.601 -7.710 -7.495 1.00 69.75 223 SER A O 1
ATOM 1796 N N . LYS A 1 224 ? -6.098 -7.671 -9.175 1.00 66.38 224 LYS A N 1
ATOM 1797 C CA . LYS A 1 224 ? -5.107 -7.562 -10.253 1.00 66.38 224 LYS A CA 1
ATOM 1798 C C . LYS A 1 224 ? -4.923 -6.108 -10.706 1.00 66.38 224 LYS A C 1
ATOM 1800 O O . LYS A 1 224 ? -3.884 -5.815 -11.282 1.00 66.38 224 LYS A O 1
ATOM 1805 N N . SER A 1 225 ? -5.900 -5.234 -10.446 1.00 62.59 225 SER A N 1
ATOM 1806 C CA . SER A 1 225 ? -5.947 -3.817 -10.859 1.00 62.59 225 SER A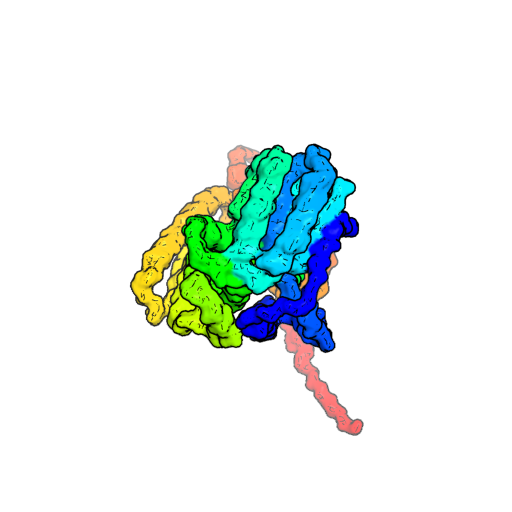 CA 1
ATOM 1807 C C . SER A 1 225 ? -5.397 -2.813 -9.846 1.00 62.59 225 SER A C 1
ATOM 1809 O O . SER A 1 225 ? -5.567 -1.605 -10.015 1.00 62.59 225 SER A O 1
ATOM 1811 N N . VAL A 1 226 ? -4.820 -3.293 -8.744 1.00 61.97 226 VAL A N 1
ATOM 1812 C CA . VAL A 1 226 ? -4.101 -2.452 -7.785 1.00 61.97 226 VAL A CA 1
ATOM 1813 C C . VAL A 1 226 ? -2.689 -2.993 -7.689 1.00 61.97 226 VAL A C 1
ATOM 1815 O O . VAL A 1 226 ? -2.487 -4.156 -7.347 1.00 61.97 226 VAL A O 1
ATOM 1818 N N . ASP A 1 227 ? -1.711 -2.154 -8.013 1.00 60.62 227 ASP A N 1
ATOM 1819 C CA . ASP A 1 227 ? -0.297 -2.486 -7.918 1.00 60.62 227 ASP A CA 1
ATOM 1820 C C . ASP A 1 227 ? 0.389 -1.672 -6.807 1.00 60.62 227 ASP A C 1
ATOM 1822 O O . ASP A 1 227 ? -0.227 -0.914 -6.058 1.00 60.62 227 ASP A O 1
ATOM 1826 N N . GLY A 1 228 ? 1.696 -1.876 -6.627 1.00 57.09 228 GLY A N 1
ATOM 1827 C CA . GLY A 1 228 ? 2.467 -1.007 -5.740 1.00 57.09 228 GLY A CA 1
ATOM 1828 C C . GLY A 1 228 ? 2.253 -1.234 -4.239 1.00 57.09 228 GLY A C 1
ATOM 1829 O O . GLY A 1 228 ? 2.617 -0.361 -3.462 1.00 57.09 228 GLY A O 1
ATOM 1830 N N . PHE A 1 229 ? 1.795 -2.412 -3.798 1.00 63.06 229 PHE A N 1
ATOM 1831 C CA . PHE A 1 229 ? 1.577 -2.736 -2.372 1.00 63.06 229 PHE A CA 1
ATOM 1832 C C . PHE A 1 229 ? 2.793 -2.523 -1.446 1.00 63.06 229 PHE A C 1
ATOM 1834 O O . PHE A 1 229 ? 2.642 -2.419 -0.232 1.00 63.06 229 PHE A O 1
ATOM 1841 N N . LYS A 1 230 ? 4.010 -2.468 -2.008 1.00 56.69 230 LYS A N 1
ATOM 1842 C CA . LYS A 1 230 ? 5.262 -2.172 -1.283 1.00 56.69 230 LYS A CA 1
ATOM 1843 C C . LYS A 1 230 ? 5.585 -0.674 -1.187 1.00 56.69 230 LYS A C 1
ATOM 1845 O O . LYS A 1 230 ? 6.579 -0.306 -0.562 1.00 56.69 230 LYS A O 1
ATOM 1850 N N . ARG A 1 231 ? 4.819 0.190 -1.857 1.00 62.34 231 ARG A N 1
ATOM 1851 C CA . ARG A 1 231 ? 4.965 1.649 -1.792 1.00 62.34 231 ARG A CA 1
ATOM 1852 C C . ARG A 1 231 ? 4.319 2.167 -0.507 1.00 62.34 231 ARG A C 1
ATOM 1854 O O . ARG A 1 231 ? 3.439 1.532 0.066 1.00 62.34 231 ARG A O 1
ATOM 1861 N N . LYS A 1 232 ? 4.755 3.352 -0.064 1.00 65.69 232 LYS A N 1
ATOM 1862 C CA . LYS A 1 232 ? 4.147 4.033 1.090 1.00 65.69 232 LYS A CA 1
ATOM 1863 C C . LYS A 1 232 ? 2.702 4.468 0.826 1.00 65.69 232 LYS A C 1
ATOM 1865 O O . LYS A 1 232 ? 1.915 4.491 1.760 1.00 65.69 232 LYS A O 1
ATOM 1870 N N . ALA A 1 233 ? 2.366 4.796 -0.418 1.00 71.94 233 ALA A N 1
ATOM 1871 C CA . ALA A 1 233 ? 1.044 5.257 -0.823 1.00 71.94 233 ALA A CA 1
ATOM 1872 C C . ALA A 1 233 ? 0.654 4.651 -2.176 1.00 71.94 233 ALA A C 1
ATOM 1874 O O . ALA A 1 233 ? 1.531 4.332 -2.990 1.00 71.94 233 ALA A O 1
ATOM 1875 N N . LEU A 1 234 ? -0.654 4.506 -2.392 1.00 78.50 234 LEU A N 1
ATOM 1876 C CA . LEU A 1 234 ? -1.228 4.113 -3.675 1.00 78.50 234 LEU A CA 1
ATOM 1877 C C . LEU A 1 234 ? -1.174 5.272 -4.679 1.00 78.50 234 LEU A C 1
ATOM 1879 O O . LEU A 1 234 ? -1.011 6.437 -4.309 1.00 78.50 234 LEU A O 1
ATOM 1883 N N . SER A 1 235 ? -1.312 4.952 -5.967 1.00 80.88 235 SER A N 1
ATOM 1884 C CA . SER A 1 235 ? -1.586 5.973 -6.982 1.00 80.88 235 SER A CA 1
ATOM 1885 C C . SER A 1 235 ? -2.945 6.634 -6.708 1.00 80.88 235 SER A C 1
ATOM 1887 O O . SER A 1 235 ? -3.812 6.041 -6.067 1.00 80.88 235 SER A O 1
ATOM 1889 N N . THR A 1 236 ? -3.173 7.849 -7.217 1.00 79.00 236 THR A N 1
ATOM 1890 C CA . THR A 1 236 ? -4.470 8.533 -7.062 1.00 79.00 236 THR A CA 1
ATOM 1891 C C . THR A 1 236 ? -5.632 7.707 -7.619 1.00 79.00 236 THR A C 1
ATOM 1893 O O . THR A 1 236 ? -6.727 7.728 -7.064 1.00 79.00 236 THR A O 1
ATOM 1896 N N . GLU A 1 237 ? -5.408 6.972 -8.707 1.00 78.38 237 GLU A N 1
ATOM 1897 C CA . GLU A 1 237 ? -6.425 6.109 -9.305 1.00 78.38 237 GLU A CA 1
ATOM 1898 C C . GLU A 1 237 ? -6.732 4.896 -8.416 1.00 78.38 237 GLU A C 1
ATOM 1900 O O . GLU A 1 237 ? -7.895 4.622 -8.119 1.00 78.38 237 GLU A O 1
ATOM 1905 N N . HIS A 1 238 ? -5.701 4.207 -7.922 1.00 82.62 238 HIS A N 1
ATOM 1906 C CA . HIS A 1 238 ? -5.877 3.060 -7.029 1.00 82.62 238 HIS A CA 1
ATOM 1907 C C . HIS A 1 238 ? -6.484 3.469 -5.688 1.00 82.62 238 HIS A C 1
ATOM 1909 O O . HIS A 1 238 ? -7.382 2.785 -5.205 1.00 82.62 238 HIS A O 1
ATOM 1915 N N . SER A 1 239 ? -6.071 4.609 -5.129 1.00 85.38 239 SER A N 1
ATOM 1916 C CA . SER A 1 239 ? -6.686 5.181 -3.927 1.00 85.38 239 SER A CA 1
ATOM 1917 C C . SER A 1 239 ? -8.185 5.407 -4.140 1.00 85.38 239 SER A C 1
ATOM 1919 O O . SER A 1 239 ? -8.983 4.937 -3.339 1.00 85.38 239 SER A O 1
ATOM 1921 N N . LYS A 1 240 ? -8.618 5.983 -5.274 1.00 83.00 240 LYS A N 1
ATOM 1922 C CA . LYS A 1 240 ? -10.057 6.119 -5.586 1.00 83.00 240 LYS A CA 1
ATOM 1923 C C . LYS A 1 240 ? -10.795 4.775 -5.595 1.00 83.00 240 LYS A C 1
ATOM 1925 O O . LYS A 1 240 ? -11.892 4.698 -5.047 1.00 83.00 240 LYS A O 1
ATOM 1930 N N . LYS A 1 241 ? -10.211 3.723 -6.187 1.00 83.94 241 LYS A N 1
ATOM 1931 C CA . LYS A 1 241 ? -10.806 2.370 -6.193 1.00 83.94 241 LYS A CA 1
ATOM 1932 C C . LYS A 1 241 ? -10.965 1.830 -4.767 1.00 83.94 241 LYS A C 1
ATOM 1934 O O . LYS A 1 241 ? -12.015 1.290 -4.434 1.00 83.94 241 LYS A O 1
ATOM 1939 N N . VAL A 1 242 ? -9.952 2.023 -3.922 1.00 87.31 242 VAL A N 1
ATOM 1940 C CA . VAL A 1 242 ? -9.982 1.620 -2.509 1.00 87.31 242 VAL A CA 1
ATOM 1941 C C . VAL A 1 242 ? -11.021 2.411 -1.715 1.00 87.31 242 VAL A C 1
ATOM 1943 O O . VAL A 1 242 ? -11.826 1.810 -1.008 1.00 87.31 242 VAL A O 1
ATOM 1946 N N . GLN A 1 243 ? -11.064 3.735 -1.872 1.00 89.25 243 GLN A N 1
ATOM 1947 C CA . GLN A 1 243 ? -12.043 4.586 -1.193 1.00 89.25 243 GLN A CA 1
ATOM 1948 C C . GLN A 1 243 ? -13.483 4.197 -1.545 1.00 89.25 243 GLN A C 1
ATOM 1950 O O . GLN A 1 243 ? -14.321 4.124 -0.656 1.00 89.25 243 GLN A O 1
ATOM 1955 N N . LEU A 1 244 ? -13.765 3.838 -2.802 1.00 86.38 244 LEU A N 1
ATOM 1956 C CA . LEU A 1 244 ? -15.086 3.334 -3.200 1.00 86.38 244 LEU A CA 1
ATOM 1957 C C . LEU A 1 244 ? -15.494 2.044 -2.473 1.00 86.38 244 LEU A C 1
ATOM 1959 O O . LEU A 1 244 ? -16.680 1.839 -2.230 1.00 86.38 244 LEU A O 1
ATOM 1963 N N . GLU A 1 245 ? -14.553 1.166 -2.127 1.00 87.75 245 GLU A N 1
ATOM 1964 C CA . GLU A 1 245 ? -14.874 -0.015 -1.321 1.00 87.75 245 GLU A CA 1
ATOM 1965 C C . GLU A 1 245 ? -15.173 0.330 0.135 1.00 87.75 245 GLU A C 1
ATOM 1967 O O . GLU A 1 245 ? -16.039 -0.314 0.725 1.00 87.75 245 GLU A O 1
ATOM 1972 N N . PHE A 1 246 ? -14.526 1.357 0.700 1.00 89.94 246 PHE A N 1
ATOM 1973 C CA . PHE A 1 246 ? -14.910 1.860 2.018 1.00 89.94 246 PHE A CA 1
ATOM 1974 C C . PHE A 1 246 ? -16.340 2.408 2.019 1.00 89.94 246 PHE A C 1
ATOM 1976 O O . PHE A 1 246 ? -17.087 2.088 2.938 1.00 89.94 246 PHE A O 1
ATOM 1983 N N . GLU A 1 247 ? -16.755 3.142 0.981 1.00 88.12 247 GLU A N 1
ATOM 1984 C CA . GLU A 1 247 ? -18.147 3.615 0.869 1.00 88.12 247 GLU A CA 1
ATOM 1985 C C . GLU A 1 247 ? -19.140 2.446 0.781 1.00 88.12 247 GLU A C 1
ATOM 1987 O O . GLU A 1 247 ? -20.116 2.402 1.520 1.00 88.12 247 GLU A O 1
ATOM 1992 N N . LYS A 1 248 ? -18.865 1.440 -0.063 1.00 87.25 248 LYS A N 1
ATOM 1993 C CA . LYS A 1 248 ? -19.730 0.248 -0.174 1.00 87.25 248 LYS A CA 1
ATOM 1994 C C . LYS A 1 248 ? -19.849 -0.512 1.145 1.00 87.25 248 LYS A C 1
ATOM 1996 O O . LYS A 1 248 ? -20.885 -1.108 1.425 1.00 87.25 248 LYS A O 1
ATOM 2001 N N . MET A 1 249 ? -18.761 -0.559 1.910 1.00 88.25 249 MET A N 1
ATOM 2002 C CA . MET A 1 249 ? -18.736 -1.196 3.220 1.00 88.25 249 MET A CA 1
ATOM 2003 C C . MET A 1 249 ? -19.520 -0.382 4.251 1.00 88.25 249 MET A C 1
ATOM 2005 O O . MET A 1 249 ? -20.232 -0.985 5.045 1.00 88.25 249 MET A O 1
ATOM 2009 N N . LEU A 1 250 ? -19.431 0.951 4.211 1.00 88.25 250 LEU A N 1
ATOM 2010 C CA . LEU A 1 250 ? -20.205 1.853 5.066 1.00 88.25 250 LEU A CA 1
ATOM 2011 C C . LEU A 1 250 ? -21.720 1.662 4.873 1.00 88.25 250 LEU A C 1
ATOM 2013 O O . LEU A 1 250 ? -22.442 1.617 5.866 1.00 88.25 250 LEU A O 1
ATOM 2017 N N . ASP A 1 251 ? -22.180 1.485 3.630 1.00 85.94 251 ASP A N 1
ATOM 2018 C CA . ASP A 1 251 ? -23.605 1.322 3.304 1.00 85.94 251 ASP A CA 1
ATOM 2019 C C . ASP A 1 251 ? -24.235 0.047 3.910 1.00 85.94 251 ASP A C 1
ATOM 2021 O O . ASP A 1 251 ? -25.373 0.074 4.383 1.00 85.94 251 ASP A O 1
ATOM 2025 N N . ASP A 1 252 ? -23.524 -1.089 3.886 1.00 85.69 252 ASP A N 1
ATOM 2026 C CA . ASP A 1 252 ? -23.997 -2.365 4.451 1.00 85.69 252 ASP A CA 1
ATOM 2027 C C . ASP A 1 252 ? -22.819 -3.258 4.900 1.00 85.69 252 ASP A C 1
ATOM 2029 O O . ASP A 1 252 ? -22.403 -4.174 4.173 1.00 85.69 252 ASP A O 1
ATOM 2033 N N . PRO A 1 253 ? -22.275 -3.044 6.116 1.00 84.38 253 PRO A N 1
ATOM 2034 C CA . PRO A 1 253 ? -21.083 -3.755 6.583 1.00 84.38 253 PRO A CA 1
ATOM 2035 C C . PRO A 1 253 ? -21.284 -5.271 6.675 1.00 84.38 253 PRO A C 1
ATOM 2037 O O . PRO A 1 253 ? -20.383 -6.052 6.364 1.00 84.38 253 PRO A O 1
ATOM 2040 N N . SER A 1 254 ? -22.482 -5.706 7.081 1.00 81.44 254 SER A N 1
ATOM 2041 C CA . SER A 1 254 ? -22.800 -7.127 7.258 1.00 81.44 254 SER A CA 1
ATOM 2042 C C . SER A 1 254 ? -22.848 -7.850 5.918 1.00 81.44 254 SER A C 1
ATOM 2044 O O . SER A 1 254 ? -22.260 -8.925 5.767 1.00 81.44 254 SER A O 1
ATOM 2046 N N . ARG A 1 255 ? -23.517 -7.261 4.920 1.00 83.06 255 ARG A N 1
ATOM 2047 C CA . ARG A 1 255 ? -23.535 -7.816 3.568 1.00 83.06 255 ARG A CA 1
ATOM 2048 C C . ARG A 1 255 ? -22.167 -7.743 2.914 1.00 83.06 255 ARG A C 1
ATOM 2050 O O . ARG A 1 255 ? -21.798 -8.707 2.253 1.00 83.06 255 ARG A O 1
ATOM 2057 N N . TYR A 1 256 ? -21.416 -6.663 3.122 1.00 83.75 256 TYR A N 1
ATOM 2058 C CA . TYR A 1 256 ? -20.071 -6.515 2.574 1.00 83.75 256 TYR A CA 1
ATOM 2059 C C . TYR A 1 256 ? -19.149 -7.644 3.051 1.00 83.75 256 TYR A C 1
ATOM 2061 O O . TYR A 1 256 ? -18.529 -8.332 2.240 1.00 83.75 256 TYR A O 1
ATOM 2069 N N . ILE A 1 257 ? -19.128 -7.905 4.364 1.00 79.69 257 ILE A N 1
ATOM 2070 C CA . ILE A 1 257 ? -18.401 -9.038 4.950 1.00 79.69 257 ILE A CA 1
ATOM 2071 C C . ILE A 1 257 ? -18.932 -10.355 4.370 1.00 79.69 257 ILE A C 1
ATOM 2073 O O . ILE A 1 257 ? -18.158 -11.173 3.882 1.00 79.69 257 ILE A O 1
ATOM 2077 N N . LYS A 1 258 ? -20.251 -10.567 4.342 1.00 78.00 258 LYS A N 1
ATOM 2078 C CA . LYS A 1 258 ? -20.838 -11.811 3.824 1.00 78.00 258 LYS A CA 1
ATOM 2079 C C . LYS A 1 258 ? -20.475 -12.077 2.360 1.00 78.00 258 LYS A C 1
ATOM 2081 O O . LYS A 1 258 ? -20.154 -13.214 2.016 1.00 78.00 258 LYS A O 1
ATOM 2086 N N . ASP A 1 259 ? -20.501 -11.062 1.504 1.00 76.25 259 ASP A N 1
ATOM 2087 C CA . ASP A 1 259 ? -20.195 -11.192 0.078 1.00 76.25 259 ASP A CA 1
ATOM 2088 C C . ASP A 1 259 ? -18.736 -11.608 -0.169 1.00 76.25 259 ASP A C 1
ATOM 2090 O O . ASP A 1 259 ? -18.475 -12.331 -1.127 1.00 76.25 259 ASP A O 1
ATOM 2094 N N . MET A 1 260 ? -17.814 -11.261 0.733 1.00 70.94 260 MET A N 1
ATOM 2095 C CA . MET A 1 260 ? -16.405 -11.683 0.688 1.00 70.94 260 MET A CA 1
ATOM 2096 C C . MET A 1 260 ? -16.186 -13.162 1.043 1.00 70.94 260 MET A C 1
ATOM 2098 O O . MET A 1 260 ? -15.094 -13.699 0.862 1.00 70.94 260 MET A O 1
ATOM 2102 N N . SER A 1 261 ? -17.200 -13.858 1.568 1.00 66.50 261 SER A N 1
ATOM 2103 C CA . SER A 1 261 ? -17.101 -15.311 1.771 1.00 66.50 261 SER A CA 1
ATOM 2104 C C . SER A 1 261 ? -17.231 -16.087 0.457 1.00 66.50 261 SER A C 1
ATOM 2106 O O . SER A 1 261 ? -16.864 -17.262 0.416 1.00 66.50 261 SER A O 1
ATOM 2108 N N . ASN A 1 262 ? -17.707 -15.432 -0.611 1.00 68.75 262 ASN A N 1
ATOM 2109 C CA . ASN A 1 262 ? -17.776 -15.989 -1.955 1.00 68.75 262 ASN A CA 1
ATOM 2110 C C . ASN A 1 262 ? -16.459 -15.715 -2.716 1.00 68.75 262 ASN A C 1
ATOM 2112 O O . ASN A 1 262 ? -16.206 -14.561 -3.071 1.00 68.75 262 ASN A O 1
ATOM 2116 N N . PRO A 1 263 ? -15.659 -16.751 -3.040 1.00 63.78 263 PRO A N 1
ATOM 2117 C CA . PRO A 1 263 ? -14.409 -16.605 -3.788 1.00 63.78 263 PRO A CA 1
ATOM 2118 C C . PRO A 1 263 ? -14.562 -15.877 -5.125 1.00 63.78 263 PRO A C 1
ATOM 2120 O O . PRO A 1 263 ? -13.678 -15.127 -5.528 1.00 63.78 263 PRO A O 1
ATOM 2123 N N . GLU A 1 264 ? -15.705 -16.028 -5.796 1.00 62.78 264 GLU A N 1
ATOM 2124 C CA . GLU A 1 264 ? -15.971 -15.367 -7.078 1.00 62.78 264 GLU A CA 1
ATOM 2125 C C . GLU A 1 264 ? -16.095 -13.850 -6.943 1.00 62.78 264 GLU A C 1
ATOM 2127 O O . GLU A 1 264 ? -15.866 -13.135 -7.910 1.00 62.78 264 GLU A O 1
ATOM 2132 N N . LYS A 1 265 ? -16.423 -13.356 -5.742 1.00 64.00 265 LYS A N 1
ATOM 2133 C CA . LYS A 1 265 ? -16.509 -11.928 -5.415 1.00 64.00 265 LYS A CA 1
ATOM 2134 C C . LYS A 1 265 ? -15.211 -11.375 -4.815 1.00 64.00 265 LYS A C 1
ATOM 2136 O O . LYS A 1 265 ? -15.121 -10.163 -4.592 1.00 64.00 265 LYS A O 1
ATOM 2141 N N . ASN A 1 266 ? -14.197 -12.217 -4.598 1.00 62.34 266 ASN A N 1
ATOM 2142 C CA . ASN A 1 266 ? -12.913 -11.803 -4.040 1.00 62.34 266 ASN A CA 1
ATOM 2143 C C . ASN A 1 266 ? -12.054 -11.072 -5.083 1.00 62.34 266 ASN A C 1
ATOM 2145 O O . ASN A 1 266 ? -11.889 -11.516 -6.218 1.00 62.34 266 ASN A O 1
ATOM 2149 N N . GLY A 1 267 ? -11.465 -9.947 -4.671 1.00 63.19 267 GLY A N 1
ATOM 2150 C CA . GLY A 1 267 ? -10.741 -9.027 -5.552 1.00 63.19 267 GLY A CA 1
ATOM 2151 C C . GLY A 1 267 ? -11.587 -7.813 -5.945 1.00 63.19 267 GLY A C 1
ATOM 2152 O O . GLY A 1 267 ? -12.803 -7.909 -6.068 1.00 63.19 267 GLY A O 1
ATOM 2153 N N . LEU A 1 268 ? -10.960 -6.649 -6.136 1.00 64.62 268 LEU A N 1
ATOM 2154 C CA . LEU A 1 268 ? -11.657 -5.443 -6.623 1.00 64.62 268 LEU A CA 1
ATOM 2155 C C . LEU A 1 268 ? -12.267 -5.644 -8.020 1.00 64.62 268 LEU A C 1
ATOM 2157 O O . LEU A 1 268 ? -13.269 -5.017 -8.356 1.00 64.62 268 LEU A O 1
ATOM 2161 N N . ASP A 1 269 ? -11.688 -6.559 -8.796 1.00 63.78 269 ASP A N 1
ATOM 2162 C CA . ASP A 1 269 ? -12.021 -6.798 -10.202 1.00 63.78 269 ASP A CA 1
ATOM 2163 C C . ASP A 1 269 ? -13.108 -7.855 -10.416 1.00 63.78 269 ASP A C 1
ATOM 2165 O O . ASP A 1 269 ? -13.498 -8.113 -11.552 1.00 63.78 269 ASP A O 1
ATOM 2169 N N . SER A 1 270 ? -13.594 -8.488 -9.346 1.00 55.91 270 SER A N 1
ATOM 2170 C CA . SER A 1 270 ? -14.497 -9.645 -9.406 1.00 55.91 270 SER A CA 1
ATOM 2171 C C . SER A 1 270 ? -15.840 -9.375 -10.092 1.00 55.91 270 SER A C 1
ATOM 2173 O O . SER A 1 270 ? -16.431 -10.286 -10.661 1.00 55.91 270 SER A O 1
ATOM 2175 N N . ASN A 1 271 ? -16.296 -8.119 -10.089 1.00 54.59 271 ASN A N 1
ATOM 2176 C CA . ASN A 1 271 ? -17.537 -7.690 -10.742 1.00 54.59 271 ASN A CA 1
ATOM 2177 C C . ASN A 1 271 ? -17.314 -6.990 -12.091 1.00 54.59 271 ASN A C 1
ATOM 2179 O O . ASN A 1 271 ? -18.287 -6.582 -12.722 1.00 54.59 271 ASN A O 1
ATOM 2183 N N . LEU A 1 272 ? -16.062 -6.797 -12.514 1.00 54.25 272 LEU A N 1
ATOM 2184 C CA . LEU A 1 272 ? -15.767 -6.189 -13.807 1.00 54.25 272 LEU A CA 1
ATOM 2185 C C . LEU A 1 272 ? -15.949 -7.247 -14.890 1.00 54.25 272 LEU A C 1
ATOM 2187 O O . LEU A 1 272 ? -15.380 -8.338 -14.805 1.00 54.25 272 LEU A O 1
ATOM 2191 N N . SER A 1 273 ? -16.712 -6.911 -15.926 1.00 60.31 273 SER A N 1
ATOM 2192 C CA . SER A 1 273 ? -16.748 -7.722 -17.138 1.00 60.31 273 SER A CA 1
ATOM 2193 C C . SER A 1 273 ? -15.329 -7.883 -17.693 1.00 60.31 273 SER A C 1
ATOM 2195 O O . SER A 1 273 ? -14.471 -7.015 -17.521 1.00 60.31 273 SER A O 1
ATOM 2197 N N . GLU A 1 274 ? -15.063 -8.980 -18.401 1.00 60.06 274 GLU A N 1
ATOM 2198 C CA . GLU A 1 274 ? -13.760 -9.223 -19.041 1.00 60.06 274 GLU A CA 1
ATOM 2199 C C . GLU A 1 274 ? -13.326 -8.036 -19.925 1.00 60.06 274 GLU A C 1
ATOM 2201 O O . GLU A 1 274 ? -12.147 -7.685 -19.995 1.00 60.06 274 GLU A O 1
ATOM 2206 N N . LYS A 1 275 ? -14.311 -7.338 -20.505 1.00 64.44 275 LYS A N 1
ATOM 2207 C CA . LYS A 1 275 ? -14.138 -6.086 -21.239 1.00 64.44 275 LYS A CA 1
ATOM 2208 C C . LYS A 1 275 ? -13.602 -4.949 -20.360 1.00 64.44 275 LYS A C 1
ATOM 2210 O O . LYS A 1 275 ? -12.620 -4.321 -20.737 1.00 64.44 275 LYS A O 1
ATOM 2215 N N . GLU A 1 276 ? -14.197 -4.691 -19.198 1.00 61.44 276 GLU A N 1
ATOM 2216 C CA . GLU A 1 276 ? -13.758 -3.622 -18.284 1.00 61.44 276 GLU A CA 1
ATOM 2217 C C . GLU A 1 276 ? -12.401 -3.925 -17.637 1.00 61.44 276 GLU A C 1
ATOM 2219 O O . GLU A 1 276 ? -11.577 -3.024 -17.479 1.00 61.44 276 GLU A O 1
ATOM 2224 N N . GLN A 1 277 ? -12.127 -5.193 -17.316 1.00 59.69 277 GLN A N 1
ATOM 2225 C CA . GLN A 1 277 ? -10.805 -5.613 -16.839 1.00 59.69 277 GLN A CA 1
ATOM 2226 C C . GLN A 1 277 ? -9.733 -5.381 -17.907 1.00 59.69 277 GLN A C 1
ATOM 2228 O O . GLN A 1 277 ? -8.618 -4.953 -17.601 1.00 59.69 277 GLN A O 1
ATOM 2233 N N . ASN A 1 278 ? -10.063 -5.656 -19.170 1.00 69.81 278 ASN A N 1
ATOM 2234 C CA . ASN A 1 278 ? -9.143 -5.416 -20.266 1.00 69.81 278 ASN A CA 1
ATOM 2235 C C . ASN A 1 278 ? -8.959 -3.915 -20.542 1.00 69.81 278 ASN A C 1
ATOM 2237 O O . ASN A 1 278 ? -7.834 -3.488 -20.775 1.00 69.81 278 ASN A O 1
ATOM 2241 N N . GLU A 1 279 ? -10.019 -3.106 -20.443 1.00 73.88 279 GLU A N 1
ATOM 2242 C CA . GLU A 1 279 ? -9.917 -1.643 -20.537 1.00 73.88 279 GLU A CA 1
ATOM 2243 C C . GLU A 1 279 ? -8.982 -1.063 -19.467 1.00 73.88 279 GLU A C 1
ATOM 2245 O O . GLU A 1 279 ? -8.113 -0.265 -19.805 1.00 73.88 279 GLU A O 1
ATOM 2250 N N . GLN A 1 280 ? -9.096 -1.495 -18.207 1.00 65.94 280 GLN A N 1
ATOM 2251 C CA . GLN A 1 280 ? -8.195 -1.032 -17.143 1.00 65.94 280 GLN A CA 1
ATOM 2252 C C . GLN A 1 280 ? -6.747 -1.469 -17.376 1.00 65.94 280 GLN A C 1
ATOM 2254 O O . GLN A 1 280 ? -5.826 -0.685 -17.169 1.00 65.94 280 GLN A O 1
ATOM 2259 N N . ARG A 1 281 ? -6.526 -2.700 -17.854 1.00 70.69 281 ARG A N 1
ATOM 2260 C CA . ARG A 1 281 ? -5.176 -3.179 -18.185 1.00 70.69 281 ARG A CA 1
ATOM 2261 C C . ARG A 1 281 ? -4.533 -2.333 -19.285 1.00 70.69 281 ARG A C 1
ATOM 2263 O O . ARG A 1 281 ? -3.351 -2.012 -19.192 1.00 70.69 281 ARG A O 1
ATOM 2270 N N . VAL A 1 282 ? -5.302 -1.985 -20.316 1.00 76.62 282 VAL A N 1
ATOM 2271 C CA . VAL A 1 282 ? -4.853 -1.110 -21.407 1.00 76.62 282 VAL A CA 1
ATOM 2272 C C . VAL A 1 282 ? -4.545 0.291 -20.874 1.00 76.62 282 VAL A C 1
ATOM 2274 O O . VAL A 1 282 ? -3.485 0.836 -21.170 1.00 76.62 282 VAL A O 1
ATOM 2277 N N . GLU A 1 283 ? -5.419 0.852 -20.037 1.00 75.62 283 GLU A N 1
ATOM 2278 C CA . GLU A 1 283 ? -5.220 2.159 -19.404 1.00 75.62 283 GLU A CA 1
ATOM 2279 C C . GLU A 1 283 ? -3.939 2.204 -18.557 1.00 75.62 283 GLU A C 1
ATOM 2281 O O . GLU A 1 283 ? -3.105 3.089 -18.746 1.00 75.62 283 GLU A O 1
ATOM 2286 N N . GLU A 1 284 ? -3.707 1.204 -17.704 1.00 67.88 284 GLU A N 1
ATOM 2287 C CA . GLU A 1 284 ? -2.492 1.103 -16.887 1.00 67.88 284 GLU A CA 1
ATOM 2288 C C . GLU A 1 284 ? -1.224 0.950 -17.737 1.00 67.88 284 GLU A C 1
ATOM 2290 O O . GLU A 1 284 ? -0.195 1.564 -17.435 1.00 67.88 284 GLU A O 1
ATOM 2295 N N . GLN A 1 285 ? -1.275 0.158 -18.813 1.00 74.00 285 GLN A N 1
ATOM 2296 C CA . GLN A 1 285 ? -0.156 0.018 -19.748 1.00 74.00 285 GLN A CA 1
ATOM 2297 C C . GLN A 1 285 ? 0.164 1.342 -20.451 1.00 74.00 285 GLN A C 1
ATOM 2299 O O . GLN A 1 285 ? 1.340 1.670 -20.613 1.00 74.00 285 GLN A O 1
ATOM 2304 N N . LEU A 1 286 ? -0.856 2.124 -20.817 1.00 80.25 286 LEU A N 1
ATOM 2305 C CA . LEU A 1 286 ? -0.688 3.455 -21.400 1.00 80.25 286 LEU A CA 1
ATOM 2306 C C . LEU A 1 286 ? -0.131 4.455 -20.376 1.00 80.25 286 LEU A C 1
ATOM 2308 O O . LEU A 1 286 ? 0.831 5.162 -20.680 1.00 80.25 286 LEU A O 1
ATOM 2312 N N . ILE A 1 287 ? -0.673 4.498 -19.152 1.00 73.12 287 ILE A N 1
ATOM 2313 C CA . ILE A 1 287 ? -0.212 5.388 -18.070 1.00 73.12 287 ILE A CA 1
ATOM 2314 C C . ILE A 1 287 ? 1.262 5.131 -17.750 1.00 73.12 287 ILE A C 1
ATOM 2316 O O . ILE A 1 287 ? 2.048 6.080 -17.662 1.00 73.12 287 ILE A O 1
ATOM 2320 N N . ASN A 1 288 ? 1.654 3.863 -17.640 1.00 74.31 288 ASN A N 1
ATOM 2321 C CA . ASN A 1 288 ? 3.015 3.460 -17.292 1.00 74.31 288 ASN A CA 1
ATOM 2322 C C . ASN A 1 288 ? 3.964 3.377 -18.497 1.00 74.31 288 ASN A C 1
ATOM 2324 O O . ASN A 1 288 ? 5.136 3.033 -18.332 1.00 74.31 288 ASN A O 1
ATOM 2328 N N . PHE A 1 289 ? 3.497 3.704 -19.705 1.00 81.38 289 PHE A N 1
ATOM 2329 C CA . PHE A 1 289 ? 4.349 3.729 -20.885 1.00 81.38 289 PHE A CA 1
ATOM 2330 C C . PHE A 1 289 ? 5.425 4.812 -20.752 1.00 81.38 289 PHE A C 1
ATOM 2332 O O . PHE A 1 289 ? 5.118 6.001 -20.589 1.00 81.38 289 PHE A O 1
ATOM 2339 N N . ILE A 1 290 ? 6.680 4.381 -20.871 1.00 81.69 290 ILE A N 1
ATOM 2340 C CA . ILE A 1 290 ? 7.882 5.212 -20.950 1.00 81.69 290 ILE A CA 1
ATOM 2341 C C . ILE A 1 290 ? 8.657 4.745 -22.184 1.00 81.69 290 ILE A C 1
ATOM 2343 O O . ILE A 1 290 ? 8.811 3.536 -22.388 1.00 81.69 290 ILE A O 1
ATOM 2347 N N . ALA A 1 291 ? 9.103 5.693 -23.008 1.00 84.50 291 ALA A N 1
ATOM 2348 C CA . ALA A 1 291 ? 9.975 5.401 -24.135 1.00 84.50 291 ALA A CA 1
ATOM 2349 C C . ALA A 1 291 ? 11.426 5.328 -23.652 1.00 84.50 291 ALA A C 1
ATOM 2351 O O . ALA A 1 291 ? 11.859 6.137 -22.832 1.00 84.50 291 ALA A O 1
ATOM 2352 N N . ASP A 1 292 ? 12.177 4.356 -24.160 1.00 81.50 292 ASP A N 1
ATOM 2353 C CA . ASP A 1 292 ? 13.597 4.211 -23.861 1.00 81.50 292 ASP A CA 1
ATOM 2354 C C . ASP A 1 292 ? 14.415 4.487 -25.123 1.00 81.50 292 ASP A C 1
ATOM 2356 O O . ASP A 1 292 ? 14.314 3.771 -26.119 1.00 81.50 292 ASP A O 1
ATOM 2360 N N . PHE A 1 293 ? 15.220 5.546 -25.064 1.00 85.19 293 PHE A N 1
ATOM 2361 C CA . PHE A 1 293 ? 16.124 5.955 -26.138 1.00 85.19 293 PHE A CA 1
ATOM 2362 C C . PHE A 1 293 ? 17.597 5.734 -25.782 1.00 85.19 293 PHE A C 1
ATOM 2364 O O . PHE A 1 293 ? 18.474 6.112 -26.554 1.00 85.19 293 PHE A O 1
ATOM 2371 N N . THR A 1 294 ? 17.905 5.157 -24.615 1.00 77.56 294 THR A N 1
ATOM 2372 C CA . THR A 1 294 ? 19.276 5.076 -24.072 1.00 77.56 294 THR A CA 1
ATOM 2373 C C . THR A 1 294 ? 20.243 4.259 -24.939 1.00 77.56 294 THR A C 1
ATOM 2375 O O . THR A 1 294 ? 21.472 4.414 -24.854 1.00 77.56 294 THR A O 1
ATOM 2378 N N . ASP A 1 295 ? 19.696 3.411 -25.807 1.00 75.56 295 ASP A N 1
ATOM 2379 C CA . ASP A 1 295 ? 20.406 2.602 -26.788 1.00 75.56 295 ASP A CA 1
ATOM 2380 C C . ASP A 1 295 ? 20.731 3.352 -28.087 1.00 75.56 295 ASP A C 1
ATOM 2382 O O . ASP A 1 295 ? 21.631 2.909 -28.796 1.00 75.56 295 ASP A O 1
ATOM 2386 N N . CYS A 1 296 ? 20.101 4.495 -28.363 1.00 80.44 296 CYS A N 1
ATOM 2387 C CA . CYS A 1 296 ? 20.341 5.286 -29.569 1.00 80.44 296 CYS A CA 1
ATOM 2388 C C . CYS A 1 296 ? 21.670 6.050 -29.471 1.00 80.44 296 CYS A C 1
ATOM 2390 O O . CYS A 1 296 ? 21.949 6.721 -28.463 1.00 80.44 296 CYS A O 1
ATOM 2392 N N . ASP A 1 297 ? 22.490 5.955 -30.514 1.00 75.25 297 ASP A N 1
ATOM 2393 C CA . ASP A 1 297 ? 23.801 6.599 -30.642 1.00 75.25 297 ASP A CA 1
ATOM 2394 C C . ASP A 1 297 ? 23.868 7.647 -31.748 1.00 75.25 297 ASP A C 1
ATOM 2396 O O . ASP A 1 297 ? 24.726 8.529 -31.691 1.00 75.25 297 ASP A O 1
ATOM 2400 N N . THR A 1 298 ? 22.960 7.579 -32.719 1.00 78.88 298 THR A N 1
ATOM 2401 C CA . THR A 1 298 ? 22.871 8.525 -33.834 1.00 78.88 298 THR A CA 1
ATOM 2402 C C . THR A 1 298 ? 21.481 9.150 -33.925 1.00 78.88 298 THR A C 1
ATOM 2404 O O . THR A 1 298 ? 20.519 8.659 -33.332 1.00 78.88 298 THR A O 1
ATOM 2407 N N . GLU A 1 299 ? 21.376 10.251 -34.671 1.00 82.50 299 GLU A N 1
ATOM 2408 C CA . GLU A 1 299 ? 20.087 10.894 -34.958 1.00 82.50 299 GLU A CA 1
ATOM 2409 C C . GLU A 1 299 ? 19.184 10.002 -35.825 1.00 82.50 299 GLU A C 1
ATOM 2411 O O . GLU A 1 299 ? 17.968 9.971 -35.629 1.00 82.50 299 GLU A O 1
ATOM 2416 N N . ASP A 1 300 ? 19.780 9.228 -36.734 1.00 81.06 300 ASP A N 1
ATOM 2417 C CA . ASP A 1 300 ? 19.058 8.285 -37.590 1.00 81.06 300 ASP A CA 1
ATOM 2418 C C . ASP A 1 300 ? 18.470 7.131 -36.759 1.00 81.06 300 ASP A C 1
ATOM 2420 O O . ASP A 1 300 ? 17.283 6.828 -36.880 1.00 81.06 300 ASP A O 1
ATOM 2424 N N . GLU A 1 301 ? 19.255 6.559 -35.835 1.00 83.62 301 GLU A N 1
ATOM 2425 C CA . GLU A 1 301 ? 18.779 5.539 -34.886 1.00 83.62 301 GLU A CA 1
ATOM 2426 C C . GLU A 1 301 ? 17.676 6.082 -33.974 1.00 83.62 301 GLU A C 1
ATOM 2428 O O . GLU A 1 301 ? 16.681 5.400 -33.736 1.00 83.62 301 GLU A O 1
ATOM 2433 N N . LEU A 1 302 ? 17.819 7.317 -33.479 1.00 86.94 302 LEU A N 1
ATOM 2434 C CA . LEU A 1 302 ? 16.783 7.949 -32.667 1.00 86.94 302 LEU A CA 1
ATOM 2435 C C . LEU A 1 302 ? 15.491 8.136 -33.470 1.00 86.94 302 LEU A C 1
ATOM 2437 O O . LEU A 1 302 ? 14.406 7.870 -32.959 1.00 86.94 302 LEU A O 1
ATOM 2441 N N . THR A 1 303 ? 15.594 8.568 -34.726 1.00 88.88 303 THR A N 1
ATOM 2442 C CA . THR A 1 303 ? 14.435 8.756 -35.608 1.00 88.88 303 THR A CA 1
ATOM 2443 C C . THR A 1 303 ? 13.698 7.439 -35.841 1.00 88.88 303 THR A C 1
ATOM 2445 O O . THR A 1 303 ? 12.471 7.388 -35.719 1.00 88.88 303 THR A O 1
ATOM 2448 N N . GLU A 1 304 ? 14.435 6.357 -36.096 1.00 88.56 304 GLU A N 1
ATOM 2449 C CA . GLU A 1 304 ? 13.861 5.019 -36.221 1.00 88.56 304 GLU A CA 1
ATOM 2450 C C . GLU A 1 304 ? 13.216 4.557 -34.904 1.00 88.56 304 GLU A C 1
ATOM 2452 O O . GLU A 1 304 ? 12.075 4.086 -34.894 1.00 88.56 304 GLU A O 1
ATOM 2457 N N . LYS A 1 305 ? 13.894 4.768 -33.769 1.00 89.25 305 LYS A N 1
ATOM 2458 C CA . LYS A 1 305 ? 13.400 4.379 -32.443 1.00 89.25 305 LYS A CA 1
ATOM 2459 C C . LYS A 1 305 ? 12.130 5.127 -32.047 1.00 89.25 305 LYS A C 1
ATOM 2461 O O . LYS A 1 305 ? 11.225 4.523 -31.482 1.00 89.25 305 LYS A O 1
ATOM 2466 N N . ILE A 1 306 ? 12.003 6.412 -32.385 1.00 91.06 306 ILE A N 1
ATOM 2467 C CA . ILE A 1 306 ? 10.764 7.178 -32.170 1.00 91.06 306 ILE A CA 1
ATOM 2468 C C . ILE A 1 306 ? 9.595 6.514 -32.906 1.00 91.06 306 ILE A C 1
ATOM 2470 O O . ILE A 1 306 ? 8.514 6.372 -32.332 1.00 91.06 306 ILE A O 1
ATOM 2474 N N . ALA A 1 307 ? 9.793 6.098 -34.161 1.00 90.88 307 ALA A N 1
ATOM 2475 C CA . ALA A 1 307 ? 8.755 5.415 -34.929 1.00 90.88 307 ALA A CA 1
ATOM 2476 C C . ALA A 1 307 ? 8.400 4.050 -34.312 1.00 90.88 307 ALA A C 1
ATOM 2478 O O . ALA A 1 307 ? 7.218 3.724 -34.186 1.00 90.88 307 ALA A O 1
ATOM 2479 N N . GLN A 1 308 ? 9.402 3.290 -33.859 1.00 89.50 308 GLN A N 1
ATOM 2480 C CA . GLN A 1 308 ? 9.204 2.009 -33.176 1.00 89.50 308 GLN A CA 1
ATOM 2481 C C . GLN A 1 308 ? 8.441 2.167 -31.853 1.00 89.50 308 GLN A C 1
ATOM 2483 O O . GLN A 1 308 ? 7.480 1.440 -31.618 1.00 89.50 308 GLN A O 1
ATOM 2488 N N . GLU A 1 309 ? 8.801 3.137 -31.009 1.00 90.62 309 GLU A N 1
ATOM 2489 C CA . GLU A 1 309 ? 8.115 3.390 -29.735 1.00 90.62 309 GLU A CA 1
ATOM 2490 C C . GLU A 1 309 ? 6.683 3.897 -29.945 1.00 90.62 309 GLU A C 1
ATOM 2492 O O . GLU A 1 309 ? 5.773 3.478 -29.229 1.00 90.62 309 GLU A O 1
ATOM 2497 N N . LYS A 1 310 ? 6.441 4.730 -30.968 1.00 91.06 310 LYS A N 1
ATOM 2498 C CA . LYS A 1 310 ? 5.079 5.129 -31.362 1.00 91.06 310 LYS A CA 1
ATOM 2499 C C . LYS A 1 310 ? 4.251 3.929 -31.822 1.00 91.06 310 LYS A C 1
ATOM 2501 O O . LYS A 1 310 ? 3.103 3.802 -31.408 1.00 91.06 310 LYS A O 1
ATOM 2506 N N . SER A 1 311 ? 4.833 3.030 -32.615 1.00 88.81 311 SER A N 1
ATOM 2507 C CA . SER A 1 311 ? 4.160 1.796 -33.032 1.00 88.81 311 SER A CA 1
ATOM 2508 C C . SER A 1 311 ? 3.899 0.861 -31.845 1.00 88.81 311 SER A C 1
ATOM 2510 O O . SER A 1 311 ? 2.802 0.325 -31.718 1.00 88.81 311 SER A O 1
ATOM 2512 N N . ARG A 1 312 ? 4.854 0.722 -30.916 1.00 88.81 312 ARG A N 1
ATOM 2513 C CA . ARG A 1 312 ? 4.692 -0.056 -29.676 1.00 88.81 312 ARG A CA 1
ATOM 2514 C C . ARG A 1 312 ? 3.569 0.496 -28.800 1.00 88.81 312 ARG A C 1
ATOM 2516 O O . ARG A 1 312 ? 2.805 -0.283 -28.240 1.00 88.81 312 ARG A O 1
ATOM 2523 N N . LEU A 1 313 ? 3.456 1.820 -28.694 1.00 88.19 313 LEU A N 1
ATOM 2524 C CA . LEU A 1 313 ? 2.357 2.485 -27.993 1.00 88.19 313 LEU A CA 1
ATOM 2525 C C . LEU A 1 313 ? 1.006 2.173 -28.649 1.00 88.19 313 LEU A C 1
ATOM 2527 O O . LEU A 1 313 ? 0.041 1.884 -27.951 1.00 88.19 313 LEU A O 1
ATOM 2531 N N . GLU A 1 314 ? 0.935 2.203 -29.981 1.00 85.81 314 GLU A N 1
ATOM 2532 C CA . GLU A 1 314 ? -0.288 1.871 -30.720 1.00 85.81 314 GLU A CA 1
ATOM 2533 C C . GLU A 1 314 ? -0.673 0.395 -30.577 1.00 85.81 314 GLU A C 1
ATOM 2535 O O . GLU A 1 314 ? -1.853 0.092 -30.475 1.00 85.81 314 GLU A O 1
ATOM 2540 N N . GLN A 1 315 ? 0.296 -0.518 -30.477 1.00 85.38 315 GLN A N 1
ATOM 2541 C CA . GLN A 1 315 ? 0.044 -1.950 -30.272 1.00 85.38 315 GLN A CA 1
ATOM 2542 C C . GLN A 1 315 ? -0.548 -2.294 -28.896 1.00 85.38 315 GLN A C 1
ATOM 2544 O O . GLN A 1 315 ? -1.134 -3.366 -28.748 1.00 85.38 315 GLN A O 1
ATOM 2549 N N . ILE A 1 316 ? -0.419 -1.414 -27.894 1.00 82.31 316 ILE A N 1
ATOM 2550 C CA . ILE A 1 316 ? -1.053 -1.595 -26.573 1.00 82.31 316 ILE A CA 1
ATOM 2551 C C . ILE A 1 316 ? -2.579 -1.565 -26.695 1.00 82.31 316 ILE A C 1
ATOM 2553 O O . ILE A 1 316 ? -3.279 -2.247 -25.948 1.00 82.31 316 ILE A O 1
ATOM 2557 N N . VAL A 1 317 ? -3.099 -0.811 -27.662 1.00 78.50 317 VAL A N 1
ATOM 2558 C CA . VAL A 1 317 ? -4.529 -0.744 -27.945 1.00 78.50 317 VAL A CA 1
ATOM 2559 C C . VAL A 1 317 ? -4.796 -1.587 -29.185 1.00 78.50 317 VAL A C 1
ATOM 2561 O O . VAL A 1 317 ? -4.443 -1.209 -30.297 1.00 78.50 317 VAL A O 1
ATOM 2564 N N . SER A 1 318 ? -5.401 -2.764 -29.010 1.00 65.56 318 SER A N 1
ATOM 2565 C CA . SER A 1 318 ? -5.762 -3.606 -30.158 1.00 65.56 318 SER A CA 1
ATOM 2566 C C . SER A 1 318 ? -6.666 -2.838 -31.137 1.00 65.56 318 SER A C 1
ATOM 2568 O O . SER A 1 318 ? -7.469 -1.997 -30.725 1.00 65.56 318 SER A O 1
ATOM 2570 N N . ALA A 1 319 ? -6.558 -3.128 -32.439 1.00 55.25 319 ALA A N 1
ATOM 2571 C CA . ALA A 1 319 ? -7.306 -2.416 -33.482 1.00 55.25 319 ALA A CA 1
ATOM 2572 C C . ALA A 1 319 ? -8.840 -2.476 -33.290 1.00 55.25 319 ALA A C 1
ATOM 2574 O O . ALA A 1 319 ? -9.548 -1.562 -33.702 1.00 55.25 319 ALA A O 1
ATOM 2575 N N . GLU A 1 320 ? -9.346 -3.512 -32.614 1.00 53.69 320 GLU A N 1
ATOM 2576 C CA . GLU A 1 320 ? -10.765 -3.688 -32.266 1.00 53.69 320 GLU A CA 1
ATOM 2577 C C . GLU A 1 320 ? -11.193 -2.918 -30.997 1.00 53.69 320 GLU A C 1
ATOM 2579 O O . GLU A 1 320 ? -12.384 -2.773 -30.733 1.00 53.69 320 GLU A O 1
ATOM 2584 N N . GLN A 1 321 ? -10.240 -2.393 -30.217 1.00 56.88 321 GLN A N 1
ATOM 2585 C CA . GLN A 1 321 ? -10.451 -1.676 -28.950 1.00 56.88 321 GLN A CA 1
ATOM 2586 C C . GLN A 1 321 ? -10.088 -0.192 -29.017 1.00 56.88 321 GLN A C 1
ATOM 2588 O O . GLN A 1 321 ? -10.023 0.468 -27.977 1.00 56.88 321 GLN A O 1
ATOM 2593 N N . LEU A 1 322 ? -9.918 0.353 -30.227 1.00 53.06 322 LEU A N 1
ATOM 2594 C CA . LEU A 1 322 ? -9.887 1.792 -30.514 1.00 53.06 322 LEU A CA 1
ATOM 2595 C C . LEU A 1 322 ? -11.265 2.423 -30.249 1.00 53.06 322 LEU A C 1
ATOM 2597 O O . LEU A 1 322 ? -11.923 2.999 -31.111 1.00 53.06 322 LEU A O 1
ATOM 2601 N N . ASN A 1 323 ? -11.719 2.293 -29.010 1.00 56.50 323 ASN A N 1
ATOM 2602 C CA . ASN A 1 323 ? -12.786 3.080 -28.450 1.00 56.50 323 ASN A CA 1
ATOM 2603 C C . ASN A 1 323 ? -12.223 4.494 -28.269 1.00 56.50 323 ASN A C 1
ATOM 2605 O O . ASN A 1 323 ? -11.095 4.668 -27.800 1.00 56.50 323 ASN A O 1
ATOM 2609 N N . SER A 1 324 ? -13.014 5.512 -28.601 1.00 64.94 324 SER A N 1
ATOM 2610 C CA . SER A 1 324 ? -12.645 6.933 -28.491 1.00 64.94 324 SER A CA 1
ATOM 2611 C C . SER A 1 324 ? -12.084 7.344 -27.118 1.00 64.94 324 SER A C 1
ATOM 2613 O O . SER A 1 324 ? -11.393 8.354 -27.018 1.00 64.94 324 SER A O 1
ATOM 2615 N N . LYS A 1 325 ? -12.336 6.527 -26.087 1.00 74.94 325 LYS A N 1
ATOM 2616 C CA . LYS A 1 325 ? -11.899 6.659 -24.692 1.00 74.94 325 LYS A CA 1
ATOM 2617 C C . LYS A 1 325 ? -10.391 6.875 -24.505 1.00 74.94 325 LYS A C 1
ATOM 2619 O O . LYS A 1 325 ? -10.016 7.701 -23.684 1.00 74.94 325 LYS A O 1
ATOM 2624 N N . PHE A 1 326 ? -9.523 6.168 -25.236 1.00 82.50 326 PHE A N 1
ATOM 2625 C CA . PHE A 1 326 ? -8.065 6.232 -25.001 1.00 82.50 326 PHE A CA 1
ATOM 2626 C C . PHE A 1 326 ? -7.318 7.188 -25.935 1.00 82.50 326 PHE A C 1
ATOM 2628 O O . PHE A 1 326 ? -6.111 7.373 -25.786 1.00 82.50 326 PHE A O 1
ATOM 2635 N N . ASN A 1 327 ? -8.013 7.820 -26.884 1.00 83.06 327 ASN A N 1
ATOM 2636 C CA . ASN A 1 327 ? -7.379 8.663 -27.896 1.00 83.06 327 ASN A CA 1
ATOM 2637 C C . ASN A 1 327 ? -6.622 9.840 -27.280 1.00 83.06 327 ASN A C 1
ATOM 2639 O O . ASN A 1 327 ? -5.497 10.114 -27.689 1.00 83.06 327 ASN A O 1
ATOM 2643 N N . GLU A 1 328 ? -7.201 10.505 -26.279 1.00 82.06 328 GLU A N 1
ATOM 2644 C CA . GLU A 1 328 ? -6.533 11.614 -25.591 1.00 82.06 328 GLU A CA 1
ATOM 2645 C C . GLU A 1 328 ? -5.249 11.152 -24.895 1.00 82.06 328 GLU A C 1
ATOM 2647 O O . GLU A 1 328 ? -4.202 11.774 -25.067 1.00 82.06 328 GLU A O 1
ATOM 2652 N N . LEU A 1 329 ? -5.294 10.018 -24.188 1.00 82.81 329 LEU A N 1
ATOM 2653 C CA . LEU A 1 329 ? -4.134 9.470 -23.486 1.00 82.81 329 LEU A CA 1
ATOM 2654 C C . LEU A 1 329 ? -3.039 9.010 -24.461 1.00 82.81 329 LEU A C 1
ATOM 2656 O O . LEU A 1 329 ? -1.860 9.275 -24.233 1.00 82.81 329 LEU A O 1
ATOM 2660 N N . ILE A 1 330 ? -3.411 8.384 -25.584 1.00 87.88 330 ILE A N 1
ATOM 2661 C CA . ILE A 1 330 ? -2.468 8.031 -26.654 1.00 87.88 330 ILE A CA 1
ATOM 2662 C C . ILE A 1 330 ? -1.806 9.291 -27.217 1.00 87.88 330 ILE A C 1
ATOM 2664 O O . ILE A 1 330 ? -0.590 9.304 -27.395 1.00 87.88 330 ILE A O 1
ATOM 2668 N N . GLN A 1 331 ? -2.570 10.353 -27.491 1.00 87.81 331 GLN A N 1
ATOM 2669 C CA . GLN A 1 331 ? -2.009 11.601 -28.017 1.00 87.81 331 GLN A CA 1
ATOM 2670 C C . GLN A 1 331 ? -1.067 12.270 -27.011 1.00 87.81 331 GLN A C 1
ATOM 2672 O O . GLN A 1 331 ? 0.044 12.648 -27.382 1.00 87.81 331 GLN A O 1
ATOM 2677 N N . GLN A 1 332 ? -1.445 12.322 -25.731 1.00 86.69 332 GLN A N 1
ATOM 2678 C CA . GLN A 1 332 ? -0.566 12.800 -24.658 1.00 86.69 332 GLN A CA 1
ATOM 2679 C C . GLN A 1 332 ? 0.730 11.983 -24.586 1.00 86.69 332 GLN A C 1
ATOM 2681 O O . GLN A 1 332 ? 1.820 12.537 -24.451 1.00 86.69 332 GLN A O 1
ATOM 2686 N N . LYS A 1 333 ? 0.649 10.655 -24.721 1.00 88.94 333 LYS A N 1
ATOM 2687 C CA . LYS A 1 333 ? 1.835 9.792 -24.699 1.00 88.94 333 LYS A CA 1
ATOM 2688 C C . LYS A 1 333 ? 2.692 9.940 -25.950 1.00 88.94 333 LYS A C 1
ATOM 2690 O O . LYS A 1 333 ? 3.910 9.979 -25.819 1.00 88.94 333 LYS A O 1
ATOM 2695 N N . LYS A 1 334 ? 2.103 10.124 -27.133 1.00 91.44 334 LYS A N 1
ATOM 2696 C CA . LYS A 1 334 ? 2.842 10.464 -28.361 1.00 91.44 334 LYS A CA 1
ATOM 2697 C C . LYS A 1 334 ? 3.602 11.782 -28.220 1.00 91.44 334 LYS A C 1
ATOM 2699 O O . LYS A 1 334 ? 4.769 11.830 -28.598 1.00 91.44 334 LYS A O 1
ATOM 2704 N N . GLN A 1 335 ? 2.982 12.804 -27.628 1.00 90.62 335 GLN A N 1
ATOM 2705 C CA . GLN A 1 335 ? 3.661 14.062 -27.303 1.00 90.62 335 GLN A CA 1
ATOM 2706 C C . GLN A 1 335 ? 4.803 13.834 -26.307 1.00 90.62 335 GLN A C 1
ATOM 2708 O O . GLN A 1 335 ? 5.919 14.285 -26.542 1.00 90.62 335 GLN A O 1
ATOM 2713 N N . SER A 1 336 ? 4.580 13.043 -25.253 1.00 90.75 336 SER A N 1
ATOM 2714 C CA . SER A 1 336 ? 5.634 12.710 -24.286 1.00 90.75 336 SER A CA 1
ATOM 2715 C C . SER A 1 336 ? 6.821 11.968 -24.920 1.00 90.75 336 SER A C 1
ATOM 2717 O O . SER A 1 336 ? 7.965 12.237 -24.561 1.00 90.75 336 SER A O 1
ATOM 2719 N N . ILE A 1 337 ? 6.584 11.070 -25.887 1.00 91.38 337 ILE A N 1
ATOM 2720 C CA . ILE A 1 337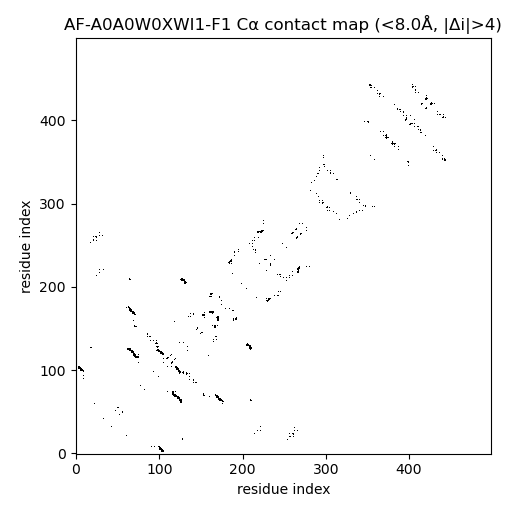 ? 7.646 10.420 -26.678 1.00 91.38 337 ILE A CA 1
ATOM 2721 C C . ILE A 1 337 ? 8.470 11.480 -27.422 1.00 91.38 337 ILE A C 1
ATOM 2723 O O . ILE A 1 337 ? 9.698 11.421 -27.403 1.00 91.38 337 ILE A O 1
ATOM 2727 N N . GLU A 1 338 ? 7.817 12.453 -28.061 1.00 91.44 338 GLU A N 1
ATOM 2728 C CA . GLU A 1 338 ? 8.492 13.533 -28.793 1.00 91.44 338 GLU A CA 1
ATOM 2729 C C . GLU A 1 338 ? 9.297 14.452 -27.869 1.00 91.44 338 GLU A C 1
ATOM 2731 O O . GLU A 1 338 ? 10.436 14.788 -28.187 1.00 91.44 338 GLU A O 1
ATOM 2736 N N . GLU A 1 339 ? 8.758 14.809 -26.703 1.00 89.31 339 GLU A N 1
ATOM 2737 C CA . GLU A 1 339 ? 9.460 15.603 -25.690 1.00 89.31 339 GLU A CA 1
ATOM 2738 C C . GLU A 1 339 ? 10.691 14.872 -25.138 1.00 89.31 339 GLU A C 1
ATOM 2740 O O . GLU A 1 339 ? 11.783 15.445 -25.060 1.00 89.31 339 GLU A O 1
ATOM 2745 N N . GLN A 1 340 ? 10.540 13.589 -24.790 1.00 87.00 340 GLN A N 1
ATOM 2746 C CA . GLN A 1 340 ? 11.642 12.745 -24.323 1.00 87.00 340 GLN A CA 1
ATOM 2747 C C . GLN A 1 340 ? 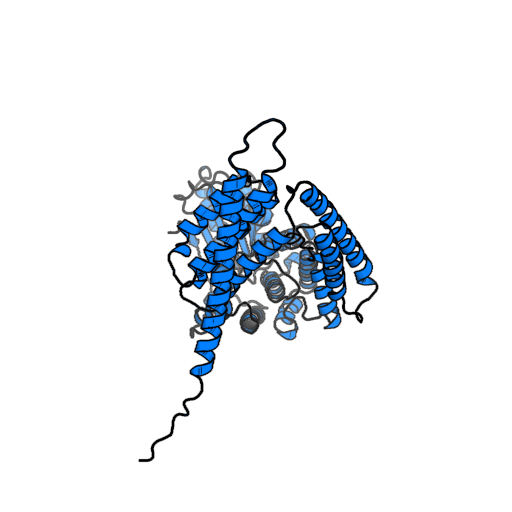12.719 12.605 -25.403 1.00 87.00 340 GLN A C 1
ATOM 2749 O O . GLN A 1 340 ? 13.909 12.748 -25.108 1.00 87.00 340 GLN A O 1
ATOM 2754 N N . ALA A 1 341 ? 12.313 12.404 -26.658 1.00 89.62 341 ALA A N 1
ATOM 2755 C CA . ALA A 1 341 ? 13.224 12.349 -27.789 1.00 89.62 341 ALA A CA 1
ATOM 2756 C C . ALA A 1 341 ? 13.945 13.684 -28.006 1.00 89.62 341 ALA A C 1
ATOM 2758 O O . ALA A 1 341 ? 15.153 13.692 -28.219 1.00 89.62 341 ALA A O 1
ATOM 2759 N N . GLN A 1 342 ? 13.255 14.821 -27.893 1.00 88.56 342 GLN A N 1
ATOM 2760 C CA . GLN A 1 342 ? 13.861 16.144 -28.043 1.00 88.56 342 GLN A CA 1
ATOM 2761 C C . GLN A 1 342 ? 14.894 16.433 -26.946 1.00 88.56 342 GLN A C 1
ATOM 2763 O O . GLN A 1 342 ? 15.970 16.967 -27.224 1.00 88.56 342 GLN A O 1
ATOM 2768 N N . ASN A 1 343 ? 14.609 16.034 -25.705 1.00 85.88 343 ASN A N 1
ATOM 2769 C CA . ASN A 1 343 ? 15.584 16.106 -24.619 1.00 85.88 343 ASN A CA 1
ATOM 2770 C C . ASN A 1 343 ? 16.800 15.208 -24.914 1.00 85.88 343 ASN A C 1
ATOM 2772 O O . ASN A 1 343 ? 17.950 15.632 -24.774 1.00 85.88 343 ASN A O 1
ATOM 2776 N N . TYR A 1 344 ? 16.557 13.991 -25.409 1.00 84.44 344 TYR A N 1
ATOM 2777 C CA . TYR A 1 344 ? 17.616 13.058 -25.783 1.00 84.44 344 TYR A CA 1
ATOM 2778 C C . TYR A 1 344 ? 18.453 13.545 -26.979 1.00 84.44 344 TYR A C 1
ATOM 2780 O O . TYR A 1 344 ? 19.673 13.403 -26.951 1.00 84.44 344 TYR A O 1
ATOM 2788 N N . ARG A 1 345 ? 17.863 14.226 -27.974 1.00 86.00 345 ARG A N 1
ATOM 2789 C CA . ARG A 1 345 ? 18.599 14.930 -29.047 1.00 86.00 345 ARG A CA 1
ATOM 2790 C C . ARG A 1 345 ? 19.575 15.952 -28.488 1.00 86.00 345 ARG A C 1
ATOM 2792 O O . ARG A 1 345 ? 20.722 16.021 -28.922 1.00 86.00 345 ARG A O 1
ATOM 2799 N N . GLY A 1 346 ? 19.146 16.720 -27.487 1.00 81.50 346 GLY A N 1
ATOM 2800 C CA . GLY A 1 346 ? 20.015 17.662 -26.786 1.00 81.50 346 GLY A CA 1
ATOM 2801 C C . GLY A 1 346 ? 21.204 16.981 -26.100 1.00 81.50 346 GLY A C 1
ATOM 2802 O O . GLY A 1 346 ? 22.274 17.579 -25.993 1.00 81.50 346 GLY A O 1
ATOM 2803 N N . GLN A 1 347 ? 21.042 15.730 -25.660 1.00 79.38 347 GLN A N 1
ATOM 2804 C CA . GLN A 1 347 ? 22.135 14.911 -25.130 1.00 79.38 347 GLN A CA 1
ATOM 2805 C C . GLN A 1 347 ? 23.019 14.365 -26.252 1.00 79.38 347 GLN A C 1
ATOM 2807 O O . GLN A 1 347 ? 24.234 14.482 -26.139 1.00 79.38 347 GLN A O 1
ATOM 2812 N N . LEU A 1 348 ? 22.435 13.846 -27.340 1.00 77.56 348 LEU A N 1
ATOM 2813 C CA . LEU A 1 348 ? 23.147 13.386 -28.541 1.00 77.56 348 LEU A CA 1
ATOM 2814 C C . LEU A 1 348 ? 24.055 14.477 -29.117 1.00 77.56 348 LEU A C 1
ATOM 2816 O O . LEU A 1 348 ? 25.222 14.215 -29.379 1.00 77.56 348 LEU A O 1
ATOM 2820 N N . ALA A 1 349 ? 23.563 15.712 -29.220 1.00 74.62 349 ALA A N 1
ATOM 2821 C CA . ALA A 1 349 ? 24.334 16.854 -29.712 1.00 74.62 349 ALA A CA 1
ATOM 2822 C C . ALA A 1 349 ? 25.518 17.239 -28.803 1.00 74.62 349 ALA A C 1
ATOM 2824 O O . ALA A 1 349 ? 26.493 17.825 -29.266 1.00 74.62 349 ALA A O 1
ATOM 2825 N N . LYS A 1 350 ? 25.437 16.918 -27.504 1.00 73.56 350 LYS A N 1
ATOM 2826 C CA . LYS A 1 350 ? 26.524 17.113 -26.529 1.00 73.56 350 LYS A CA 1
ATOM 2827 C C . LYS A 1 350 ? 27.480 15.928 -26.480 1.00 73.56 350 LYS A C 1
ATOM 2829 O O . LYS A 1 350 ? 28.531 16.032 -25.844 1.00 73.56 350 LYS A O 1
ATOM 2834 N N . ARG A 1 351 ? 27.126 14.802 -27.110 1.00 69.69 351 ARG A N 1
ATOM 2835 C CA . ARG A 1 351 ? 28.016 13.651 -27.154 1.00 69.69 351 ARG A CA 1
ATOM 2836 C C . ARG A 1 351 ? 29.235 14.016 -27.971 1.00 69.69 351 ARG A C 1
ATOM 2838 O O . ARG A 1 351 ? 29.130 14.704 -28.988 1.00 69.69 351 ARG A O 1
ATOM 2845 N N . PRO A 1 352 ? 30.408 13.542 -27.554 1.00 63.31 352 PRO A N 1
ATOM 2846 C CA . PRO A 1 352 ? 31.560 13.745 -28.386 1.00 63.31 352 PRO A CA 1
ATOM 2847 C C . PRO A 1 352 ? 31.397 12.945 -29.694 1.00 63.31 352 PRO A C 1
ATOM 2849 O O . PRO A 1 352 ? 30.765 11.885 -29.686 1.00 63.31 352 PRO A O 1
ATOM 2852 N N . PRO A 1 353 ? 31.970 13.424 -30.809 1.00 62.50 353 PRO A N 1
ATOM 2853 C CA . PRO A 1 353 ? 31.829 12.774 -32.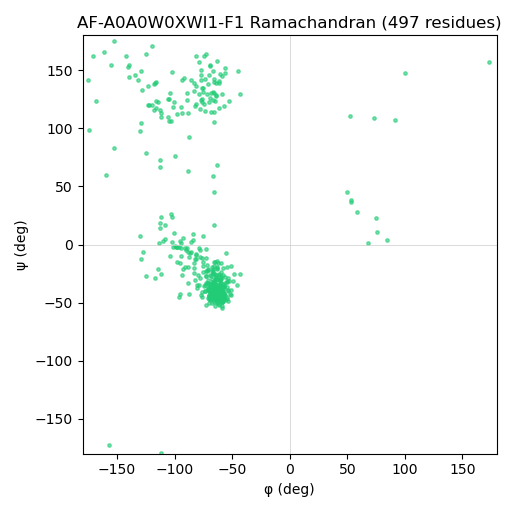104 1.00 62.50 353 PRO A CA 1
ATOM 2854 C C . PRO A 1 353 ? 32.412 11.357 -32.060 1.00 62.50 353 PRO A C 1
ATOM 2856 O O . PRO A 1 353 ? 33.610 11.163 -31.851 1.00 62.50 353 PRO A O 1
ATOM 2859 N N . MET A 1 354 ? 31.554 10.362 -32.275 1.00 65.50 354 MET A N 1
ATOM 2860 C CA . MET A 1 354 ? 31.922 8.953 -32.391 1.00 65.50 354 MET A CA 1
ATOM 2861 C C . MET A 1 354 ? 31.540 8.453 -33.782 1.00 65.50 354 MET A C 1
ATOM 2863 O O . MET A 1 354 ? 30.454 8.755 -34.267 1.00 65.50 354 MET A O 1
ATOM 2867 N N . ALA A 1 355 ? 32.406 7.665 -34.426 1.00 68.94 355 ALA A N 1
ATOM 2868 C CA . ALA A 1 355 ? 32.026 7.005 -35.672 1.00 68.94 355 ALA A CA 1
ATOM 2869 C C . ALA A 1 355 ? 30.994 5.902 -35.357 1.00 68.94 355 ALA A C 1
ATOM 2871 O O . ALA A 1 355 ? 31.328 4.998 -34.578 1.00 68.94 355 ALA A O 1
ATOM 2872 N N . PRO A 1 356 ? 29.791 5.930 -35.961 1.00 67.50 356 PRO A N 1
ATOM 2873 C CA . PRO A 1 356 ? 28.721 4.966 -35.680 1.00 67.50 356 PRO A CA 1
ATOM 2874 C C . PRO A 1 356 ? 29.172 3.507 -35.826 1.00 67.50 356 PRO A C 1
ATOM 2876 O O . PRO A 1 356 ? 28.887 2.670 -34.974 1.00 67.50 356 PRO A O 1
ATOM 2879 N N . GLU A 1 357 ? 29.997 3.225 -36.836 1.00 69.56 357 GLU A N 1
ATOM 2880 C CA . GLU A 1 357 ? 30.569 1.899 -37.098 1.00 69.56 357 GLU A CA 1
ATOM 2881 C C . GLU A 1 357 ? 31.373 1.343 -35.908 1.00 69.56 357 GLU A C 1
ATOM 2883 O O . GLU A 1 357 ? 31.338 0.148 -35.633 1.00 69.56 357 GLU A O 1
ATOM 2888 N N . LYS A 1 358 ? 32.079 2.196 -35.153 1.00 73.06 358 LYS A N 1
ATOM 2889 C CA . LYS A 1 358 ? 32.906 1.764 -34.010 1.00 73.06 358 LYS A CA 1
ATOM 2890 C C . LYS A 1 358 ? 32.112 1.556 -32.735 1.00 73.06 358 LYS A C 1
ATOM 2892 O O . LYS A 1 358 ? 32.464 0.689 -31.935 1.00 73.06 358 LYS A O 1
ATOM 2897 N N . ILE A 1 359 ? 31.033 2.310 -32.563 1.00 75.75 359 ILE A N 1
ATOM 2898 C CA . ILE A 1 359 ? 30.053 2.041 -31.511 1.00 75.75 359 ILE A CA 1
ATOM 2899 C C . ILE A 1 359 ? 29.359 0.708 -31.793 1.00 75.75 359 ILE A C 1
ATOM 2901 O O . ILE A 1 359 ? 29.253 -0.127 -30.894 1.00 75.75 359 ILE A O 1
ATOM 2905 N N . HIS A 1 360 ? 28.964 0.477 -33.045 1.00 77.44 360 HIS A N 1
ATOM 2906 C CA . HIS A 1 360 ? 28.391 -0.790 -33.474 1.00 77.44 360 HIS A CA 1
ATOM 2907 C C . HIS A 1 360 ? 29.353 -1.964 -33.213 1.00 77.44 360 HIS A C 1
ATOM 2909 O O . HIS A 1 360 ? 28.963 -2.936 -32.566 1.00 77.44 360 HIS A O 1
ATOM 2915 N N . ASP A 1 361 ? 30.628 -1.850 -33.608 1.00 75.62 361 ASP A N 1
ATOM 2916 C CA . ASP A 1 361 ? 31.662 -2.865 -33.343 1.00 75.62 361 ASP A CA 1
ATOM 2917 C C . ASP A 1 361 ? 31.814 -3.163 -31.836 1.00 75.62 361 ASP A C 1
ATOM 2919 O O . ASP A 1 361 ? 31.916 -4.324 -31.424 1.00 75.62 361 ASP A O 1
ATOM 2923 N N . PHE A 1 362 ? 31.804 -2.124 -30.992 1.00 83.31 362 PHE A N 1
ATOM 2924 C CA . PHE A 1 362 ? 31.879 -2.261 -29.536 1.00 83.31 362 PHE A CA 1
ATOM 2925 C C . PHE A 1 362 ? 30.644 -2.962 -28.953 1.00 83.31 362 PHE A C 1
ATOM 2927 O O . PHE A 1 362 ? 30.787 -3.928 -28.198 1.00 83.31 362 PHE A O 1
ATOM 2934 N N . LYS A 1 363 ? 29.437 -2.515 -29.326 1.00 82.00 363 LYS A N 1
ATOM 2935 C CA . LYS A 1 363 ? 28.167 -3.117 -28.898 1.00 82.00 363 LYS A CA 1
ATOM 2936 C C . LYS A 1 363 ? 28.093 -4.587 -29.310 1.00 82.00 363 LYS A C 1
ATOM 2938 O O . LYS A 1 363 ? 27.814 -5.437 -28.470 1.00 82.00 363 LYS A O 1
ATOM 2943 N N . ALA A 1 364 ? 28.437 -4.904 -30.557 1.00 80.25 364 ALA A N 1
ATOM 2944 C CA . ALA A 1 364 ? 28.444 -6.271 -31.071 1.00 80.25 364 ALA A CA 1
ATOM 2945 C C . ALA A 1 364 ? 29.434 -7.176 -30.315 1.00 80.25 364 ALA A C 1
ATOM 2947 O O . ALA A 1 364 ? 29.109 -8.322 -29.985 1.00 80.25 364 ALA A O 1
ATOM 2948 N N . ALA A 1 365 ? 30.628 -6.667 -29.989 1.00 80.06 365 ALA A N 1
ATOM 2949 C CA . ALA A 1 365 ? 31.613 -7.401 -29.196 1.00 80.06 365 ALA A CA 1
ATOM 2950 C C . ALA A 1 365 ? 31.125 -7.663 -27.759 1.00 80.06 365 ALA A C 1
ATOM 2952 O O . ALA A 1 365 ? 31.327 -8.762 -27.234 1.00 80.06 365 ALA A O 1
ATOM 2953 N N . LEU A 1 366 ? 30.454 -6.685 -27.144 1.00 85.44 366 LEU A N 1
ATOM 2954 C CA . LEU A 1 366 ? 29.890 -6.807 -25.802 1.00 85.44 366 LEU A CA 1
ATOM 2955 C C . LEU A 1 366 ? 28.711 -7.792 -25.766 1.00 85.44 366 LEU A C 1
ATOM 2957 O O . LEU A 1 366 ? 28.712 -8.704 -24.939 1.00 85.44 366 LEU A O 1
ATOM 2961 N N . SER A 1 367 ? 27.777 -7.698 -26.716 1.00 82.19 367 SER A N 1
ATOM 2962 C CA . SER A 1 367 ? 26.648 -8.631 -26.847 1.00 82.19 367 SER A CA 1
ATOM 2963 C C . SER A 1 367 ? 27.104 -10.066 -27.121 1.00 82.19 367 SER A C 1
ATOM 2965 O O . SER A 1 367 ? 26.580 -11.011 -26.534 1.00 82.19 367 SER A O 1
ATOM 2967 N N . SER A 1 368 ? 28.147 -10.250 -27.937 1.00 81.94 368 SER A N 1
ATOM 2968 C CA . SER A 1 368 ? 28.742 -11.573 -28.192 1.00 81.94 368 SER A CA 1
ATOM 2969 C C . SER A 1 368 ? 29.314 -12.230 -26.928 1.00 81.94 368 SER A C 1
ATOM 2971 O O . SER A 1 368 ? 29.384 -13.459 -26.834 1.00 81.94 368 SER A O 1
ATOM 2973 N N . LEU A 1 369 ? 29.771 -11.429 -25.961 1.00 81.69 369 LEU A N 1
ATOM 2974 C CA . LEU A 1 369 ? 30.237 -11.922 -24.667 1.00 81.69 369 LEU A CA 1
ATOM 2975 C C . LEU A 1 369 ? 29.059 -12.211 -23.723 1.00 81.69 369 LEU A C 1
ATOM 2977 O O . LEU A 1 369 ? 29.084 -13.207 -23.005 1.00 81.69 369 LEU A O 1
ATOM 2981 N N . GLU A 1 370 ? 28.007 -11.394 -23.760 1.00 83.44 370 GLU A N 1
ATOM 2982 C CA . GLU A 1 370 ? 26.801 -11.551 -22.934 1.00 83.44 370 GLU A CA 1
ATOM 2983 C C . GLU A 1 370 ? 26.016 -12.821 -23.250 1.00 83.44 370 GLU A C 1
ATOM 2985 O O . GLU A 1 370 ? 25.600 -13.508 -22.316 1.00 83.44 370 GLU A O 1
ATOM 2990 N N . GLN A 1 371 ? 25.906 -13.191 -24.528 1.00 83.88 371 GLN A N 1
ATOM 2991 C CA . GLN A 1 371 ? 25.265 -14.439 -24.965 1.00 83.88 371 GLN A CA 1
ATOM 2992 C C . GLN A 1 371 ? 25.898 -15.687 -24.324 1.00 83.88 371 GLN A C 1
ATOM 2994 O O . GLN A 1 371 ? 25.233 -16.696 -24.095 1.00 83.88 371 GLN A O 1
ATOM 2999 N N . LEU A 1 372 ? 27.184 -15.637 -23.957 1.00 77.69 372 LEU A N 1
ATOM 3000 C CA . LEU A 1 372 ? 27.839 -16.739 -23.238 1.00 77.69 372 LEU A CA 1
ATOM 3001 C C . LEU A 1 372 ? 27.368 -16.864 -21.789 1.00 77.69 372 LEU A C 1
ATOM 3003 O O . LEU A 1 372 ? 27.476 -17.936 -21.202 1.00 77.69 372 LEU A O 1
ATOM 3007 N N . SER A 1 373 ? 26.851 -15.781 -21.214 1.00 79.06 373 SER A N 1
ATOM 3008 C CA . SER A 1 373 ? 26.288 -15.752 -19.865 1.00 79.06 373 SER A CA 1
ATOM 3009 C C . SER A 1 373 ? 24.808 -16.145 -19.814 1.00 79.06 373 SER A C 1
ATOM 3011 O O . SER A 1 373 ? 24.232 -16.292 -18.733 1.00 79.06 373 SER A O 1
ATOM 3013 N N . GLU A 1 374 ? 24.164 -16.318 -20.965 1.00 77.94 374 GLU A N 1
ATOM 3014 C CA . GLU A 1 374 ? 22.791 -16.821 -21.039 1.00 77.94 374 GLU A CA 1
ATOM 3015 C C . GLU A 1 374 ? 22.751 -18.338 -20.836 1.00 77.94 374 GLU A C 1
ATOM 3017 O O . GLU A 1 374 ? 21.805 -18.860 -20.248 1.00 77.94 374 GLU A O 1
ATOM 3022 N N . LYS A 1 375 ? 23.826 -19.041 -21.212 1.00 75.81 375 LYS A N 1
ATOM 3023 C CA . LYS A 1 375 ? 23.984 -20.474 -20.948 1.00 75.81 375 LYS A CA 1
ATOM 3024 C C . LYS A 1 375 ? 24.474 -20.713 -19.509 1.00 75.81 375 LYS A C 1
ATOM 3026 O O . LYS A 1 375 ? 25.378 -20.007 -19.051 1.00 75.81 375 LYS A O 1
ATOM 3031 N N . PRO A 1 376 ? 23.915 -21.696 -18.775 1.00 72.31 376 PRO A N 1
ATOM 3032 C CA . PRO A 1 376 ? 24.406 -22.062 -17.450 1.00 72.31 376 PRO A CA 1
ATOM 3033 C C . PRO A 1 376 ? 25.873 -22.495 -17.523 1.00 72.31 376 PRO A C 1
ATOM 3035 O O . PRO A 1 376 ? 26.238 -23.342 -18.335 1.00 72.31 376 PRO A O 1
ATOM 3038 N N . GLY A 1 377 ? 26.716 -21.920 -16.670 1.00 76.81 377 GLY A N 1
ATOM 3039 C CA . GLY A 1 377 ? 28.138 -22.238 -16.644 1.00 76.81 377 GLY A CA 1
ATOM 3040 C C . GLY A 1 377 ? 28.851 -21.626 -15.439 1.00 76.81 377 GLY A C 1
ATOM 3041 O O . GLY A 1 377 ? 28.328 -20.689 -14.826 1.00 76.81 377 GLY A O 1
ATOM 3042 N N . PRO A 1 378 ? 30.054 -22.123 -15.102 1.00 73.44 378 PRO A N 1
ATOM 3043 C CA . PRO A 1 378 ? 30.800 -21.695 -13.914 1.00 73.44 378 PRO A CA 1
ATOM 3044 C C . PRO A 1 378 ? 31.136 -20.194 -13.921 1.00 73.44 378 PRO A C 1
ATOM 3046 O O . PRO A 1 378 ? 31.281 -19.587 -12.864 1.00 73.44 378 PRO A O 1
ATOM 3049 N N . ASP A 1 379 ? 31.185 -19.576 -15.105 1.00 79.62 379 ASP A N 1
ATOM 3050 C CA . ASP A 1 379 ? 31.553 -18.170 -15.303 1.00 79.62 379 ASP A CA 1
ATOM 3051 C C . ASP A 1 379 ? 30.379 -17.222 -15.539 1.00 79.62 379 ASP A C 1
ATOM 3053 O O . ASP A 1 379 ? 30.576 -16.018 -15.707 1.00 79.62 379 ASP A O 1
ATOM 3057 N N . GLN A 1 380 ? 29.147 -17.733 -15.504 1.00 83.44 380 GLN A N 1
ATOM 3058 C CA . GLN A 1 380 ? 27.946 -16.963 -15.821 1.00 83.44 380 GLN A CA 1
ATOM 3059 C C . GLN A 1 380 ? 27.845 -15.666 -15.004 1.00 83.44 380 GLN A C 1
ATOM 3061 O O . GLN A 1 380 ? 27.602 -14.591 -15.554 1.00 83.44 380 GLN A O 1
ATOM 3066 N N . ARG A 1 381 ? 28.035 -15.752 -13.681 1.00 83.81 381 ARG A N 1
ATOM 3067 C CA . ARG A 1 381 ? 27.935 -14.588 -12.783 1.00 83.81 381 ARG A CA 1
ATOM 3068 C C . ARG A 1 381 ? 29.042 -13.569 -13.047 1.00 83.81 381 ARG A C 1
ATOM 3070 O O . ARG A 1 381 ? 28.777 -12.369 -13.036 1.00 83.81 381 ARG A O 1
ATOM 3077 N N . THR A 1 382 ? 30.256 -14.046 -13.306 1.00 85.06 382 THR A N 1
ATOM 3078 C CA . THR A 1 382 ? 31.427 -13.205 -13.577 1.00 85.06 382 THR A CA 1
ATOM 3079 C C . THR A 1 382 ? 31.271 -12.453 -14.896 1.00 85.06 382 THR A C 1
ATOM 3081 O O . THR A 1 382 ? 31.489 -11.244 -14.926 1.00 85.06 382 THR A O 1
ATOM 3084 N N . ILE A 1 383 ? 30.809 -13.128 -15.955 1.00 84.00 383 ILE A N 1
ATOM 3085 C CA . ILE A 1 383 ? 30.550 -12.505 -17.261 1.00 84.00 383 ILE A CA 1
ATOM 3086 C C . ILE A 1 383 ? 29.424 -11.467 -17.154 1.00 84.00 383 ILE A C 1
ATOM 3088 O O . ILE A 1 383 ? 29.615 -10.334 -17.586 1.00 84.00 383 ILE A O 1
ATOM 3092 N N . LYS A 1 384 ? 28.296 -11.789 -16.497 1.00 85.75 384 LYS A N 1
ATOM 3093 C CA . LYS A 1 384 ? 27.199 -10.819 -16.283 1.00 85.75 384 LYS A CA 1
ATOM 3094 C C . LYS A 1 384 ? 27.673 -9.565 -15.552 1.00 85.75 384 LYS A C 1
ATOM 3096 O O . LYS A 1 384 ? 27.342 -8.452 -15.955 1.00 85.75 384 LYS A O 1
ATOM 3101 N N . LYS A 1 385 ? 28.468 -9.740 -14.491 1.00 89.00 385 LYS A N 1
ATOM 3102 C CA . LYS A 1 385 ? 29.028 -8.622 -13.725 1.00 89.00 385 LYS A CA 1
ATOM 3103 C C . LYS A 1 385 ? 29.983 -7.779 -14.574 1.00 89.00 385 LYS A C 1
ATOM 3105 O O . LYS A 1 385 ? 29.877 -6.558 -14.547 1.00 89.00 385 LYS A O 1
ATOM 3110 N N . PHE A 1 386 ? 30.876 -8.411 -15.336 1.00 89.88 386 PHE A N 1
ATOM 3111 C CA . PHE A 1 386 ? 31.794 -7.714 -16.240 1.00 89.88 386 PHE A CA 1
ATOM 3112 C C . PHE A 1 386 ? 31.033 -6.879 -17.278 1.00 89.88 386 PHE A C 1
ATOM 3114 O O . PHE A 1 386 ? 31.254 -5.674 -17.366 1.00 89.88 386 PHE A O 1
ATOM 3121 N N . CYS A 1 387 ? 30.086 -7.483 -18.000 1.00 86.44 387 CYS A N 1
ATOM 3122 C CA . CYS A 1 387 ? 29.319 -6.786 -19.029 1.00 86.44 387 CYS A CA 1
ATOM 3123 C C . CYS A 1 387 ? 28.510 -5.616 -18.452 1.00 86.44 387 CYS A C 1
ATOM 3125 O O . CYS A 1 387 ? 28.507 -4.531 -19.029 1.00 86.44 387 CYS A O 1
ATOM 3127 N N . SER A 1 388 ? 27.908 -5.787 -17.269 1.00 87.19 388 SER A N 1
ATOM 3128 C CA . SER A 1 388 ? 27.210 -4.703 -16.567 1.00 87.19 388 SER A CA 1
ATOM 3129 C C . SER A 1 388 ? 28.126 -3.513 -16.260 1.00 87.19 388 SER A C 1
ATOM 3131 O O . SER A 1 388 ? 27.723 -2.371 -16.466 1.00 87.19 388 SER A O 1
ATOM 3133 N N . LEU A 1 389 ? 29.345 -3.764 -15.775 1.00 88.88 389 LEU A N 1
ATOM 3134 C CA . LEU A 1 389 ? 30.305 -2.706 -15.444 1.00 88.88 389 LEU A CA 1
ATOM 3135 C C . LEU A 1 389 ? 30.822 -1.994 -16.702 1.00 88.88 389 LEU A C 1
ATOM 3137 O O . LEU A 1 389 ? 30.922 -0.770 -16.716 1.00 88.88 389 LEU A O 1
ATOM 3141 N N . ILE A 1 390 ? 31.088 -2.740 -17.779 1.00 89.62 390 ILE A N 1
ATOM 3142 C CA . ILE A 1 390 ? 31.501 -2.162 -19.065 1.00 89.62 390 ILE A CA 1
ATOM 3143 C C . ILE A 1 390 ? 30.390 -1.293 -19.670 1.00 89.62 390 ILE A C 1
ATOM 3145 O O . ILE A 1 390 ? 30.676 -0.200 -20.154 1.00 89.62 390 ILE A O 1
ATOM 3149 N N . ARG A 1 391 ? 29.120 -1.719 -19.597 1.00 87.25 391 ARG A N 1
ATOM 3150 C CA . ARG A 1 391 ? 27.977 -0.893 -20.028 1.00 87.25 391 ARG A CA 1
ATOM 3151 C C . ARG A 1 391 ? 27.869 0.393 -19.222 1.00 87.25 391 ARG A C 1
ATOM 3153 O O . ARG A 1 391 ? 27.643 1.448 -19.803 1.00 87.25 391 ARG A O 1
ATOM 3160 N N . GLN A 1 392 ? 28.030 0.308 -17.903 1.00 87.81 392 GLN A N 1
ATOM 3161 C CA . GLN A 1 392 ? 27.966 1.480 -17.035 1.00 87.81 392 GLN A CA 1
ATOM 3162 C C . GLN A 1 392 ? 29.046 2.499 -17.409 1.00 87.81 392 GLN A C 1
ATOM 3164 O O . GLN A 1 392 ? 28.734 3.669 -17.607 1.00 87.81 392 GLN A O 1
ATOM 3169 N N . GLU A 1 393 ? 30.294 2.060 -17.579 1.00 88.94 393 GLU A N 1
ATOM 3170 C CA . GLU A 1 393 ? 31.375 2.949 -18.014 1.00 88.94 393 GLU A CA 1
ATOM 3171 C C . GLU A 1 393 ? 31.140 3.509 -19.421 1.00 88.94 393 GLU A C 1
ATOM 3173 O O . GLU A 1 393 ? 31.401 4.686 -19.660 1.00 88.94 393 GLU A O 1
ATOM 3178 N N . PHE A 1 394 ? 30.584 2.714 -20.340 1.00 86.81 394 PHE A N 1
ATOM 3179 C CA . PHE A 1 394 ? 30.244 3.198 -21.677 1.00 86.81 394 PHE A CA 1
ATOM 3180 C C . PHE A 1 394 ? 29.158 4.279 -21.642 1.00 86.81 394 PHE A C 1
ATOM 3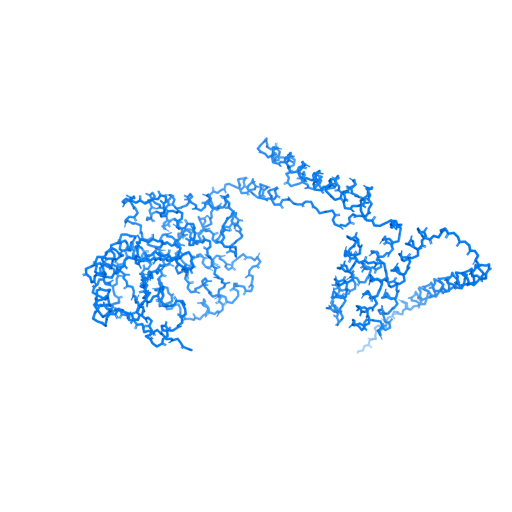182 O O . PHE A 1 394 ? 29.260 5.263 -22.370 1.00 86.81 394 PHE A O 1
ATOM 3189 N N . GLN A 1 395 ? 28.162 4.158 -20.762 1.00 82.88 395 GLN A N 1
ATOM 3190 C CA . GLN A 1 395 ? 27.142 5.195 -20.581 1.00 82.88 395 GLN A CA 1
ATOM 3191 C C . GLN A 1 395 ? 27.723 6.472 -19.970 1.00 82.88 395 GLN A C 1
ATOM 3193 O O . GLN A 1 395 ? 27.471 7.561 -20.480 1.00 82.88 395 GLN A O 1
ATOM 3198 N N . ARG A 1 396 ? 28.583 6.354 -18.951 1.00 83.25 396 ARG A N 1
ATOM 3199 C CA . ARG A 1 396 ? 29.308 7.507 -18.386 1.00 83.25 396 ARG A CA 1
ATOM 3200 C C . ARG A 1 396 ? 30.141 8.217 -19.453 1.00 83.25 396 ARG A C 1
ATOM 3202 O O . ARG A 1 396 ? 30.173 9.442 -19.511 1.00 83.25 396 ARG A O 1
ATOM 3209 N N . PHE A 1 397 ? 30.798 7.456 -20.324 1.00 82.12 397 PHE A N 1
ATOM 3210 C CA . PHE A 1 397 ? 31.539 7.994 -21.463 1.00 82.12 397 PHE A CA 1
ATOM 3211 C C . PHE A 1 397 ? 30.626 8.687 -22.485 1.00 82.12 397 PHE A C 1
ATOM 3213 O O . PHE A 1 397 ? 30.895 9.828 -22.859 1.00 82.12 397 PHE A O 1
ATOM 3220 N N . LYS A 1 398 ? 29.510 8.058 -22.881 1.00 76.75 398 LYS A N 1
ATOM 3221 C CA . LYS A 1 398 ? 28.501 8.655 -23.776 1.00 76.75 398 LYS A CA 1
ATOM 3222 C C . LYS A 1 398 ? 27.924 9.958 -23.225 1.00 76.75 398 LYS A C 1
ATOM 3224 O O . LYS A 1 398 ? 27.684 10.878 -23.997 1.00 76.75 398 LYS A O 1
ATOM 3229 N N . ASN A 1 399 ? 27.736 10.049 -21.913 1.00 75.94 399 ASN A N 1
ATOM 3230 C CA . ASN A 1 399 ? 27.205 11.237 -21.244 1.00 75.94 399 ASN A CA 1
ATOM 3231 C C . ASN A 1 399 ? 28.250 12.349 -21.045 1.00 75.94 399 ASN A C 1
ATOM 3233 O O . ASN A 1 399 ? 27.915 13.415 -20.536 1.00 75.94 399 ASN A O 1
ATOM 3237 N N . GLY A 1 400 ? 29.512 12.116 -21.423 1.00 73.88 400 GLY A N 1
ATOM 3238 C CA . GLY A 1 400 ? 30.605 13.068 -21.216 1.00 73.88 400 GLY A CA 1
ATOM 3239 C C . GLY A 1 400 ? 31.110 13.141 -19.770 1.00 73.88 400 GLY A C 1
ATOM 3240 O O . GLY A 1 400 ? 31.904 14.018 -19.446 1.00 73.88 400 GLY A O 1
ATOM 3241 N N . GLU A 1 401 ? 30.696 12.216 -18.899 1.00 83.06 401 GLU A N 1
ATOM 3242 C CA . GLU A 1 401 ? 31.137 12.135 -17.497 1.00 83.06 401 GLU A CA 1
ATOM 3243 C C . GLU A 1 401 ? 32.553 11.556 -17.351 1.00 83.06 401 GLU A C 1
ATOM 3245 O O . GLU A 1 401 ? 33.135 11.580 -16.266 1.00 83.06 401 GLU A O 1
ATOM 3250 N N . SER A 1 402 ? 33.109 10.991 -18.425 1.00 82.00 402 SER A N 1
ATOM 3251 C CA . SER A 1 402 ? 34.478 10.477 -18.463 1.00 82.00 402 SER A CA 1
ATOM 3252 C C . SER A 1 402 ? 35.148 10.808 -19.792 1.00 82.00 402 SER A C 1
ATOM 3254 O O . SER A 1 402 ? 34.510 10.803 -20.847 1.00 82.00 402 SER A O 1
ATOM 3256 N N . SER A 1 403 ? 36.450 11.104 -19.753 1.00 81.62 403 SER A N 1
ATOM 3257 C CA . SER A 1 403 ? 37.234 11.276 -20.976 1.00 81.62 403 SER A CA 1
ATOM 3258 C C . SER A 1 403 ? 37.485 9.925 -21.653 1.00 81.62 403 SER A C 1
ATOM 3260 O O . SER A 1 403 ? 37.391 8.870 -21.028 1.00 81.62 403 SER A O 1
ATOM 3262 N N . SER A 1 404 ? 37.896 9.929 -22.924 1.00 78.25 404 SER A N 1
ATOM 3263 C CA . SER A 1 404 ? 38.280 8.689 -23.622 1.00 78.25 404 SER A CA 1
ATOM 3264 C C . SER A 1 404 ? 39.419 7.937 -22.910 1.00 78.25 404 SER A C 1
ATOM 3266 O O . SER A 1 404 ? 39.436 6.704 -22.880 1.00 78.25 404 SER A O 1
ATOM 3268 N N . ASN A 1 405 ? 40.354 8.666 -22.286 1.00 79.69 405 ASN A N 1
ATOM 3269 C CA . ASN A 1 405 ? 41.436 8.060 -21.510 1.00 79.69 405 ASN A CA 1
ATOM 3270 C C . ASN A 1 405 ? 40.913 7.422 -20.214 1.00 79.69 405 ASN A C 1
ATOM 3272 O O . ASN A 1 405 ? 41.363 6.330 -19.864 1.00 79.69 405 ASN A O 1
ATOM 3276 N N . ASP A 1 406 ? 39.961 8.068 -19.537 1.00 85.00 406 ASP A N 1
ATOM 3277 C CA . ASP A 1 406 ? 39.342 7.535 -18.318 1.00 85.00 406 ASP A CA 1
ATOM 3278 C C . ASP A 1 406 ? 38.490 6.306 -18.631 1.00 85.00 406 ASP A C 1
ATOM 3280 O O . ASP A 1 406 ? 38.651 5.277 -17.981 1.00 85.00 406 ASP A O 1
ATOM 3284 N N . PHE A 1 407 ? 37.674 6.365 -19.687 1.00 86.56 407 PHE A N 1
ATOM 3285 C CA . PHE A 1 407 ? 36.875 5.238 -20.165 1.00 86.56 407 PHE A CA 1
ATOM 3286 C C . PHE A 1 407 ? 37.751 4.016 -20.476 1.00 86.56 407 PHE A C 1
ATOM 3288 O O . PHE A 1 407 ? 37.485 2.914 -19.990 1.00 86.56 407 PHE A O 1
ATOM 3295 N N . TYR A 1 408 ? 38.850 4.206 -21.217 1.00 85.25 408 TYR A N 1
ATOM 3296 C CA . TYR A 1 408 ? 39.803 3.130 -21.502 1.00 85.25 408 TYR A CA 1
ATOM 3297 C C . TYR A 1 408 ? 40.449 2.573 -20.228 1.00 85.25 408 TYR A C 1
ATOM 3299 O O . TYR A 1 408 ? 40.496 1.355 -20.040 1.00 85.25 408 TYR A O 1
ATOM 3307 N N . LYS A 1 409 ? 40.939 3.450 -19.343 1.00 87.12 409 LYS A N 1
ATOM 3308 C CA . LYS A 1 409 ? 41.586 3.048 -18.088 1.00 87.12 409 LYS A CA 1
ATOM 3309 C C . LYS A 1 409 ? 40.621 2.256 -17.203 1.00 87.12 409 LYS A C 1
ATOM 3311 O O . LYS A 1 409 ? 41.002 1.212 -16.681 1.00 87.12 409 LYS A O 1
ATOM 3316 N N . ASN A 1 410 ? 39.374 2.703 -17.088 1.00 91.25 410 ASN A N 1
ATOM 3317 C CA . ASN A 1 410 ? 38.348 2.039 -16.292 1.00 91.25 410 ASN A CA 1
ATOM 3318 C C . ASN A 1 410 ? 37.966 0.685 -16.891 1.00 91.25 410 ASN A C 1
ATOM 3320 O O . ASN A 1 410 ? 37.944 -0.306 -16.166 1.00 91.25 410 ASN A O 1
ATOM 3324 N N . CYS A 1 411 ? 37.764 0.597 -18.209 1.00 87.31 411 CYS A N 1
ATOM 3325 C CA . CYS A 1 411 ? 37.486 -0.680 -18.871 1.00 87.31 411 CYS A CA 1
ATOM 3326 C C . CYS A 1 411 ? 38.634 -1.682 -18.713 1.00 87.31 411 CYS A C 1
ATOM 3328 O O . CYS A 1 411 ? 38.391 -2.861 -18.457 1.00 87.31 411 CYS A O 1
ATOM 3330 N N . LYS A 1 412 ? 39.886 -1.218 -18.811 1.00 86.94 412 LYS A N 1
ATOM 3331 C CA . LYS A 1 412 ? 41.068 -2.049 -18.563 1.00 86.94 412 LYS A CA 1
ATOM 3332 C C . LYS A 1 412 ? 41.097 -2.560 -17.117 1.00 86.94 412 LYS A C 1
ATOM 3334 O O . LYS A 1 412 ? 41.238 -3.760 -16.911 1.00 86.94 412 LYS A O 1
ATOM 3339 N N . ASN A 1 413 ? 40.870 -1.689 -16.134 1.00 90.88 413 ASN A N 1
ATOM 3340 C CA . ASN A 1 413 ? 40.816 -2.079 -14.721 1.00 90.88 413 ASN A CA 1
ATOM 3341 C C . ASN A 1 413 ? 39.687 -3.088 -14.440 1.00 90.88 413 ASN A C 1
ATOM 3343 O O . ASN A 1 413 ? 39.892 -4.060 -13.716 1.00 90.88 413 ASN A O 1
ATOM 3347 N N . ILE A 1 414 ? 38.501 -2.884 -15.028 1.00 90.94 414 ILE A N 1
ATOM 3348 C CA . ILE A 1 414 ? 37.364 -3.815 -14.932 1.00 90.94 414 ILE A CA 1
ATOM 3349 C C . ILE A 1 414 ? 37.741 -5.180 -15.523 1.00 90.94 414 ILE A C 1
ATOM 3351 O O . ILE A 1 414 ? 37.435 -6.216 -14.930 1.00 90.94 414 ILE A O 1
ATOM 3355 N N . SER A 1 415 ? 38.435 -5.185 -16.664 1.00 85.75 415 SER A N 1
ATOM 3356 C CA . SER A 1 415 ? 38.932 -6.399 -17.315 1.00 85.75 415 SER A CA 1
ATOM 3357 C C . SER A 1 415 ? 39.910 -7.169 -16.432 1.00 85.75 415 SER A C 1
ATOM 3359 O O . SER A 1 415 ? 39.683 -8.346 -16.135 1.00 85.75 415 SER A O 1
ATOM 3361 N N . GLU A 1 416 ? 40.933 -6.490 -15.918 1.00 86.75 416 GLU A N 1
ATOM 3362 C CA . GLU A 1 416 ? 41.951 -7.078 -15.045 1.00 86.75 416 GLU A CA 1
ATOM 3363 C C . GLU A 1 416 ? 41.339 -7.631 -13.747 1.00 86.75 416 GLU A C 1
ATOM 3365 O O . GLU A 1 416 ? 41.632 -8.763 -13.352 1.00 86.75 416 GLU A O 1
ATOM 3370 N N . ALA A 1 417 ? 40.422 -6.881 -13.125 1.00 87.62 417 ALA A N 1
ATOM 3371 C CA . ALA A 1 417 ? 39.732 -7.285 -11.901 1.00 87.62 417 ALA A CA 1
ATOM 3372 C C . ALA A 1 417 ? 38.753 -8.455 -12.105 1.00 87.62 417 ALA A C 1
ATOM 3374 O O . ALA A 1 417 ? 38.480 -9.203 -11.166 1.00 87.62 417 ALA A O 1
ATOM 3375 N N . SER A 1 418 ? 38.219 -8.633 -13.318 1.00 85.56 418 SER A N 1
ATOM 3376 C CA . SER A 1 418 ? 37.300 -9.736 -13.631 1.00 85.56 418 SER A CA 1
ATOM 3377 C C . SER A 1 418 ? 37.994 -11.099 -13.717 1.00 85.56 418 SER A C 1
ATOM 3379 O O . SER A 1 418 ? 37.337 -12.132 -13.590 1.00 85.56 418 SER A O 1
ATOM 3381 N N . GLY A 1 419 ? 39.307 -11.119 -13.979 1.00 83.50 419 GLY A N 1
ATOM 3382 C CA . GLY A 1 419 ? 40.076 -12.342 -14.219 1.00 83.50 419 GLY A CA 1
ATOM 3383 C C . GLY A 1 419 ? 39.727 -13.083 -15.521 1.00 83.50 419 GLY A C 1
ATOM 3384 O O . GLY A 1 419 ? 40.330 -14.120 -15.799 1.00 83.50 419 GLY A O 1
ATOM 3385 N N . LEU A 1 420 ? 38.800 -12.566 -16.340 1.00 82.12 420 LEU A N 1
ATOM 3386 C CA . LEU A 1 420 ? 38.329 -13.220 -17.568 1.00 82.12 420 LEU A CA 1
ATOM 3387 C C . LEU A 1 420 ? 39.406 -13.287 -18.661 1.00 82.12 420 LEU A C 1
ATOM 3389 O O . LEU A 1 420 ? 39.409 -14.222 -19.458 1.00 82.12 420 LEU A O 1
ATOM 3393 N N . GLU A 1 421 ? 40.361 -12.352 -18.674 1.00 76.44 421 GLU A N 1
ATOM 3394 C CA . GLU A 1 421 ? 41.485 -12.358 -19.624 1.00 76.44 421 GLU A CA 1
ATOM 3395 C C . GLU A 1 421 ? 42.455 -13.525 -19.435 1.00 76.44 421 GLU A C 1
ATOM 3397 O O . GLU A 1 421 ? 43.135 -13.912 -20.384 1.00 76.44 421 GLU A O 1
ATOM 3402 N N . LYS A 1 422 ? 42.514 -14.093 -18.224 1.00 78.31 422 LYS A N 1
ATOM 3403 C CA . LYS A 1 422 ? 43.406 -15.212 -17.886 1.00 78.31 422 LYS A CA 1
ATOM 3404 C C . LYS A 1 422 ? 42.847 -16.569 -18.326 1.00 78.31 422 LYS A C 1
ATOM 3406 O O . LYS A 1 422 ? 43.551 -17.568 -18.235 1.00 78.31 422 LYS A O 1
ATOM 3411 N N . LYS A 1 423 ? 41.592 -16.620 -18.786 1.00 75.88 423 LYS A N 1
ATOM 3412 C CA . LYS A 1 423 ? 40.946 -17.837 -19.292 1.00 75.88 423 LYS A CA 1
ATOM 3413 C C . LYS A 1 423 ? 41.097 -17.909 -20.805 1.00 75.88 423 LYS A C 1
ATOM 3415 O O . LYS A 1 423 ? 40.566 -17.048 -21.502 1.00 75.88 423 LYS A O 1
ATOM 3420 N N . GLU A 1 424 ? 41.760 -18.941 -21.323 1.00 71.19 424 GLU A N 1
ATOM 3421 C CA . GLU A 1 424 ? 42.055 -19.075 -22.763 1.00 71.19 424 GLU A CA 1
ATOM 3422 C C . GLU A 1 424 ? 40.807 -18.964 -23.656 1.00 71.19 424 GLU A C 1
ATOM 3424 O O . GLU A 1 424 ? 40.830 -18.267 -24.670 1.00 71.19 424 GLU A O 1
ATOM 3429 N N . SER A 1 425 ? 39.682 -19.552 -23.240 1.00 72.81 425 SER A N 1
ATOM 3430 C CA . SER A 1 425 ? 38.423 -19.548 -24.002 1.00 72.81 425 SER A CA 1
ATOM 3431 C C . SER A 1 425 ? 37.704 -18.190 -24.059 1.00 72.81 425 SER A C 1
ATOM 3433 O O . SER A 1 425 ? 36.907 -17.952 -24.970 1.00 72.81 425 SER A O 1
ATOM 3435 N N . LEU A 1 426 ? 37.970 -17.285 -23.109 1.00 76.81 426 LEU A N 1
ATOM 3436 C CA . LEU A 1 426 ? 37.302 -15.978 -22.998 1.00 76.81 426 LEU A CA 1
ATOM 3437 C C . LEU A 1 426 ? 38.242 -14.804 -23.293 1.00 76.81 426 LEU A C 1
ATOM 3439 O O . LEU A 1 426 ? 37.783 -13.758 -23.760 1.00 76.81 426 LEU A O 1
ATOM 3443 N N . GLY A 1 427 ? 39.551 -14.980 -23.103 1.00 76.56 427 GLY A N 1
ATOM 3444 C CA . GLY A 1 427 ? 40.556 -13.933 -23.253 1.00 76.56 427 GLY A CA 1
ATOM 3445 C C . GLY A 1 427 ? 40.575 -13.306 -24.646 1.00 76.56 427 GLY A C 1
ATOM 3446 O O . GLY A 1 427 ? 40.710 -12.091 -24.765 1.00 76.56 427 GLY A O 1
ATOM 3447 N N . ALA A 1 428 ? 40.344 -14.084 -25.709 1.00 77.31 428 ALA A N 1
ATOM 3448 C CA . ALA A 1 428 ? 40.232 -13.544 -27.066 1.00 77.31 428 ALA A CA 1
ATOM 3449 C C . ALA A 1 428 ? 39.020 -12.604 -27.240 1.00 77.31 428 ALA A C 1
ATOM 3451 O O . ALA A 1 428 ? 39.118 -11.598 -27.941 1.00 77.31 428 ALA A O 1
ATOM 3452 N N . LYS A 1 429 ? 37.887 -12.891 -26.585 1.00 78.94 429 LYS A N 1
ATOM 3453 C CA . LYS A 1 429 ? 36.663 -12.072 -26.663 1.00 78.94 429 LYS A CA 1
ATOM 3454 C C . LYS A 1 429 ? 36.785 -10.794 -25.836 1.00 78.94 429 LYS A C 1
ATOM 3456 O O . LYS A 1 429 ? 36.431 -9.723 -26.320 1.00 78.94 429 LYS A O 1
ATOM 3461 N N . VAL A 1 430 ? 37.368 -10.886 -24.641 1.00 78.50 430 VAL A N 1
ATOM 3462 C CA . VAL A 1 430 ? 37.663 -9.715 -23.799 1.00 78.50 430 VAL A CA 1
ATOM 3463 C C . VAL A 1 430 ? 38.669 -8.783 -24.487 1.00 78.50 430 VAL A C 1
ATOM 3465 O O . VAL A 1 430 ? 38.447 -7.574 -24.555 1.00 78.50 430 VAL A O 1
ATOM 3468 N N . LYS A 1 431 ? 39.709 -9.338 -25.125 1.00 79.88 431 LYS A N 1
ATOM 3469 C CA . LYS A 1 431 ? 40.653 -8.566 -25.950 1.00 79.88 431 LYS A CA 1
ATOM 3470 C C . LYS A 1 431 ? 39.973 -7.861 -27.126 1.00 79.88 431 LYS A C 1
ATOM 3472 O O . LYS A 1 431 ? 40.341 -6.730 -27.422 1.00 79.88 431 LYS A O 1
ATOM 3477 N N . ARG A 1 432 ? 38.968 -8.469 -27.775 1.00 80.44 432 ARG A N 1
ATOM 3478 C CA . ARG A 1 432 ? 38.180 -7.801 -28.834 1.00 80.44 432 ARG A CA 1
ATOM 3479 C C . ARG A 1 432 ? 37.414 -6.588 -28.304 1.00 80.44 432 ARG A C 1
ATOM 3481 O O . ARG A 1 432 ? 37.413 -5.562 -28.973 1.00 80.44 432 ARG A O 1
ATOM 3488 N N . ILE A 1 433 ? 36.835 -6.672 -27.103 1.00 78.56 433 ILE A N 1
ATOM 3489 C CA . ILE A 1 433 ? 36.171 -5.527 -26.455 1.00 78.56 433 ILE A CA 1
ATOM 3490 C C . ILE A 1 433 ? 37.187 -4.410 -26.173 1.00 78.56 433 ILE A C 1
ATOM 3492 O O . ILE A 1 433 ? 36.949 -3.261 -26.537 1.00 78.56 433 ILE A O 1
ATOM 3496 N N . LEU A 1 434 ? 38.355 -4.735 -25.608 1.00 79.56 434 LEU A N 1
ATOM 3497 C CA . LEU A 1 434 ? 39.410 -3.741 -25.365 1.00 79.56 434 LEU A CA 1
ATOM 3498 C C . LEU A 1 434 ? 39.971 -3.126 -26.657 1.00 79.56 434 LEU A C 1
ATOM 3500 O O . LEU A 1 434 ? 40.252 -1.929 -26.694 1.00 79.56 434 LEU A O 1
ATOM 3504 N N . LEU A 1 435 ? 40.104 -3.911 -27.729 1.00 78.38 435 LEU A N 1
ATOM 3505 C CA . LEU A 1 435 ? 40.505 -3.419 -29.050 1.00 78.38 435 LEU A CA 1
ATOM 3506 C C . LEU A 1 435 ? 39.446 -2.490 -29.657 1.00 78.38 435 LEU A C 1
ATOM 3508 O O . LEU A 1 435 ? 39.804 -1.449 -30.210 1.00 78.38 435 LEU A O 1
ATOM 3512 N N . ALA A 1 436 ? 38.158 -2.813 -29.510 1.00 77.69 436 ALA A N 1
ATOM 3513 C CA . ALA A 1 436 ? 37.068 -1.933 -29.921 1.00 77.69 436 ALA A CA 1
ATOM 3514 C C . ALA A 1 436 ? 37.114 -0.601 -29.147 1.00 77.69 436 ALA A C 1
ATOM 3516 O O . ALA A 1 436 ? 37.053 0.464 -29.760 1.00 77.69 436 ALA A O 1
ATOM 3517 N N . ILE A 1 437 ? 37.363 -0.634 -27.832 1.00 76.12 437 ILE A N 1
ATOM 3518 C CA . ILE A 1 437 ? 37.549 0.573 -27.006 1.00 76.12 437 ILE A CA 1
ATOM 3519 C C . ILE A 1 437 ? 38.758 1.402 -27.470 1.00 76.12 437 ILE A C 1
ATOM 3521 O O . ILE A 1 437 ? 38.672 2.625 -27.585 1.00 76.12 437 ILE A O 1
ATOM 3525 N N . LEU A 1 438 ? 39.888 0.762 -27.782 1.00 72.31 438 LEU A N 1
ATOM 3526 C CA . LEU A 1 438 ? 41.059 1.453 -28.333 1.00 72.31 438 LEU A CA 1
ATOM 3527 C C . LEU A 1 438 ? 40.751 2.108 -29.682 1.00 72.31 438 LEU A C 1
ATOM 3529 O O . LEU A 1 438 ? 41.233 3.206 -29.947 1.00 72.31 438 LEU A O 1
ATOM 3533 N N . SER A 1 439 ? 39.933 1.473 -30.520 1.00 72.56 439 SER A N 1
ATOM 3534 C CA . SER A 1 439 ? 39.523 2.052 -31.800 1.00 72.56 439 SER A CA 1
ATOM 3535 C C . SER A 1 439 ? 38.620 3.281 -31.633 1.00 72.56 439 SER A C 1
ATOM 3537 O O . SER A 1 439 ? 38.762 4.231 -32.402 1.00 72.56 439 SER A O 1
ATOM 3539 N N . LEU A 1 440 ? 37.793 3.329 -30.577 1.00 69.75 440 LEU A N 1
ATOM 3540 C CA . LEU A 1 440 ? 37.040 4.532 -30.203 1.00 69.75 440 LEU A CA 1
ATOM 3541 C C . LEU A 1 440 ? 37.993 5.685 -29.850 1.00 69.75 440 LEU A C 1
ATOM 3543 O O . LEU A 1 440 ? 37.786 6.805 -30.303 1.00 69.75 440 LEU A O 1
ATOM 3547 N N . ARG A 1 441 ? 39.098 5.420 -29.139 1.00 66.69 441 ARG A N 1
ATOM 3548 C CA . ARG A 1 441 ? 40.107 6.434 -28.762 1.00 66.69 441 ARG A CA 1
ATOM 3549 C C . ARG A 1 441 ? 40.756 7.144 -29.959 1.00 66.69 441 ARG A C 1
ATOM 3551 O O . ARG A 1 441 ? 41.046 8.335 -29.874 1.00 66.69 441 ARG A O 1
ATOM 3558 N N . PHE A 1 442 ? 40.984 6.444 -31.073 1.00 60.09 442 PHE A N 1
ATOM 3559 C CA . PHE A 1 442 ? 41.633 7.015 -32.267 1.00 60.09 442 PHE A CA 1
ATOM 3560 C C . PHE A 1 442 ? 40.760 8.009 -33.043 1.00 60.09 442 PHE A C 1
ATOM 3562 O O . PHE A 1 442 ? 41.287 8.804 -33.817 1.00 60.09 442 PHE A O 1
ATOM 3569 N N . LEU A 1 443 ? 39.446 8.005 -32.819 1.00 53.31 443 LEU A N 1
ATOM 3570 C CA . LEU A 1 443 ? 38.524 8.965 -33.432 1.00 53.31 443 LEU A CA 1
ATOM 3571 C C . LEU A 1 443 ? 38.473 10.296 -32.669 1.00 53.31 443 LEU A C 1
ATOM 3573 O O . LEU A 1 443 ? 38.139 11.327 -33.242 1.00 53.31 443 LEU A O 1
ATOM 3577 N N . TYR A 1 444 ? 38.893 10.289 -31.403 1.00 52.62 444 TYR A N 1
ATOM 3578 C CA . TYR A 1 444 ? 38.891 11.457 -30.522 1.00 52.62 444 TYR A CA 1
ATOM 3579 C C . TYR A 1 444 ? 40.167 12.298 -30.614 1.00 52.62 444 TYR A C 1
ATOM 3581 O O . TYR A 1 444 ? 40.173 13.461 -30.217 1.00 52.62 444 TYR A O 1
ATOM 3589 N N . SER A 1 445 ? 41.268 11.740 -31.127 1.00 45.03 445 SER A N 1
ATOM 3590 C CA . SER A 1 445 ? 42.583 12.395 -31.103 1.00 45.03 445 SER A CA 1
ATOM 3591 C C . SER A 1 445 ? 42.835 13.379 -32.253 1.00 45.03 445 SER A C 1
ATOM 3593 O O . SER A 1 445 ? 43.926 13.939 -32.333 1.00 45.03 445 SER A O 1
ATOM 3595 N N . ARG A 1 446 ? 41.852 13.637 -33.129 1.00 44.50 446 ARG A N 1
ATOM 3596 C CA . ARG A 1 446 ? 42.018 14.513 -34.306 1.00 44.50 446 ARG A CA 1
ATOM 3597 C C . ARG A 1 446 ? 41.311 15.870 -34.246 1.00 44.50 446 ARG A C 1
ATOM 3599 O O . ARG A 1 446 ? 41.216 16.530 -35.272 1.00 44.50 446 ARG A O 1
ATOM 3606 N N . ALA A 1 447 ? 40.895 16.324 -33.064 1.00 38.06 447 ALA A N 1
ATOM 3607 C CA . ALA A 1 447 ? 40.439 17.708 -32.867 1.00 38.06 447 ALA A CA 1
ATOM 3608 C C . ALA A 1 447 ? 41.534 18.651 -32.323 1.00 38.06 447 ALA A C 1
ATOM 3610 O O . ALA A 1 447 ? 41.300 19.843 -32.166 1.00 38.06 447 ALA A O 1
ATOM 3611 N N . SER A 1 448 ? 42.742 18.147 -32.051 1.00 40.81 448 SER A N 1
ATOM 3612 C CA . SER A 1 448 ? 43.867 18.971 -31.602 1.00 40.81 448 SER A CA 1
ATOM 3613 C C . SER A 1 448 ? 45.101 18.667 -32.438 1.00 40.81 448 SER A C 1
ATOM 3615 O O . SER A 1 448 ? 45.791 17.678 -32.199 1.00 40.81 448 SER A O 1
ATOM 3617 N N . LYS A 1 449 ? 45.345 19.505 -33.447 1.00 37.91 449 LYS A N 1
ATOM 3618 C CA . LYS A 1 449 ? 46.676 20.035 -33.765 1.00 37.91 449 LYS A CA 1
ATOM 3619 C C . LYS A 1 449 ? 46.566 21.063 -34.881 1.00 37.91 449 LYS A C 1
ATOM 3621 O O . LYS A 1 449 ? 46.545 20.724 -36.061 1.00 37.91 449 LYS A O 1
ATOM 3626 N N . ASP A 1 450 ? 46.546 22.317 -34.458 1.00 37.75 450 ASP A N 1
ATOM 3627 C CA . ASP A 1 450 ? 47.325 23.324 -35.153 1.00 37.75 450 ASP A CA 1
ATOM 3628 C C . ASP A 1 450 ? 48.807 23.162 -34.746 1.00 37.75 450 ASP A C 1
ATOM 3630 O O . ASP A 1 450 ? 49.117 22.791 -33.610 1.00 37.75 450 ASP A O 1
ATOM 3634 N N . SER A 1 451 ? 49.698 23.443 -35.694 1.00 35.00 451 SER A N 1
ATOM 3635 C CA . SER A 1 451 ? 51.170 23.478 -35.628 1.00 35.00 451 SER A CA 1
ATOM 3636 C C . SER A 1 451 ? 51.982 22.158 -35.537 1.00 35.00 451 SER A C 1
ATOM 3638 O O . SER A 1 451 ? 52.098 21.498 -34.508 1.00 35.00 451 SER A O 1
ATOM 3640 N N . GLY A 1 452 ? 52.654 21.847 -36.656 1.00 35.31 452 GLY A N 1
ATOM 3641 C CA . GLY A 1 452 ? 54.124 21.789 -36.700 1.00 35.31 452 GLY A CA 1
ATOM 3642 C C . GLY A 1 452 ? 54.835 20.458 -36.417 1.00 35.31 452 GLY A C 1
ATOM 3643 O O . GLY A 1 452 ? 55.007 20.075 -35.270 1.00 35.31 452 GLY A O 1
ATOM 3644 N N . ASN A 1 453 ? 55.376 19.864 -37.490 1.00 40.41 453 ASN A N 1
ATOM 3645 C CA . ASN A 1 453 ? 56.543 18.967 -37.558 1.00 40.41 453 ASN A CA 1
ATOM 3646 C C . ASN A 1 453 ? 56.612 17.725 -36.649 1.00 40.41 453 ASN A C 1
ATOM 3648 O O . ASN A 1 453 ? 56.980 17.820 -35.487 1.00 40.41 453 ASN A O 1
ATOM 3652 N N . THR A 1 454 ? 56.501 16.542 -37.269 1.00 36.41 454 THR A N 1
ATOM 3653 C CA . THR A 1 454 ? 57.597 15.546 -37.320 1.00 36.41 454 THR A CA 1
ATOM 3654 C C . THR A 1 454 ? 57.275 14.438 -38.330 1.00 36.41 454 THR A C 1
ATOM 3656 O O . THR A 1 454 ? 56.249 13.767 -38.272 1.00 36.41 454 THR A O 1
ATOM 3659 N N . VAL A 1 455 ? 58.182 14.251 -39.290 1.00 43.75 455 VAL A N 1
ATOM 3660 C CA . VAL A 1 455 ? 58.065 13.334 -40.439 1.00 43.75 455 VAL A CA 1
ATOM 3661 C C . VAL A 1 455 ? 58.489 11.885 -40.099 1.00 43.75 455 VAL A C 1
ATOM 3663 O O . VAL A 1 455 ? 58.521 11.039 -40.983 1.00 43.75 455 VAL A O 1
ATOM 3666 N N . SER A 1 456 ? 58.746 11.516 -38.834 1.00 43.91 456 SER A N 1
ATOM 3667 C CA . SER A 1 456 ? 59.208 10.146 -38.504 1.00 43.91 456 SER A CA 1
ATOM 3668 C C . SER A 1 456 ? 58.123 9.145 -38.072 1.00 43.91 456 SER A C 1
ATOM 3670 O O . SER A 1 456 ? 58.380 7.945 -38.110 1.00 43.91 456 SER A O 1
ATOM 3672 N N . ASP A 1 457 ? 56.911 9.579 -37.707 1.00 47.91 457 ASP A N 1
ATOM 3673 C CA . ASP A 1 457 ? 55.890 8.674 -37.132 1.00 47.91 457 ASP A CA 1
ATOM 3674 C C . ASP A 1 457 ? 54.957 8.024 -38.167 1.00 47.91 457 ASP A C 1
ATOM 3676 O O . ASP A 1 457 ? 54.355 6.981 -37.907 1.00 47.91 457 ASP A O 1
ATOM 3680 N N . GLY A 1 458 ? 54.853 8.586 -39.375 1.00 43.47 458 GLY A N 1
ATOM 3681 C CA . GLY A 1 458 ? 53.952 8.072 -40.414 1.00 43.47 458 GLY A CA 1
ATOM 3682 C C . GLY A 1 458 ? 54.339 6.685 -40.938 1.00 43.47 458 GLY A C 1
ATOM 3683 O O . GLY A 1 458 ? 53.461 5.880 -41.256 1.00 43.47 458 GLY A O 1
ATOM 3684 N N . GLN A 1 459 ? 55.641 6.387 -40.985 1.00 41.78 459 GLN A N 1
ATOM 3685 C CA . GLN A 1 459 ? 56.148 5.105 -41.474 1.00 41.78 459 GLN A CA 1
ATOM 3686 C C . GLN A 1 459 ? 55.973 4.002 -40.422 1.00 41.78 459 GLN A C 1
ATOM 3688 O O . GLN A 1 459 ? 55.421 2.952 -40.728 1.00 41.78 459 GLN A O 1
ATOM 3693 N N . VAL A 1 460 ? 56.277 4.295 -39.151 1.00 46.38 460 VAL A N 1
ATOM 3694 C CA . VAL A 1 460 ? 56.067 3.368 -38.022 1.00 46.38 460 VAL A CA 1
ATOM 3695 C C . VAL A 1 460 ? 54.580 3.032 -37.837 1.00 46.38 460 VAL A C 1
ATOM 3697 O O . VAL A 1 460 ? 54.229 1.897 -37.509 1.00 46.38 460 VAL A O 1
ATOM 3700 N N . VAL A 1 461 ? 53.683 3.995 -38.080 1.00 51.25 461 VAL A N 1
ATOM 3701 C CA . VAL A 1 461 ? 52.226 3.788 -38.026 1.00 51.25 461 VAL A CA 1
ATOM 3702 C C . VAL A 1 461 ? 51.719 2.981 -39.224 1.00 51.25 461 VAL A C 1
ATOM 3704 O O . VAL A 1 461 ? 50.890 2.088 -39.035 1.00 51.25 461 VAL A O 1
ATOM 3707 N N . LYS A 1 462 ? 52.231 3.227 -40.438 1.00 52.50 462 LYS A N 1
ATOM 3708 C CA . LYS A 1 462 ? 51.925 2.390 -41.612 1.00 52.50 462 LYS A CA 1
ATOM 3709 C C . LYS A 1 462 ? 52.399 0.953 -41.417 1.00 52.50 462 LYS A C 1
ATOM 3711 O O . LYS A 1 462 ? 51.639 0.037 -41.718 1.00 52.50 462 LYS A O 1
ATOM 3716 N N . ASP A 1 463 ? 53.583 0.756 -40.848 1.00 51.94 463 ASP A N 1
ATOM 3717 C CA . ASP A 1 463 ? 54.149 -0.572 -40.609 1.00 51.94 463 ASP A CA 1
ATOM 3718 C C . ASP A 1 463 ? 53.392 -1.320 -39.497 1.00 51.94 463 ASP A C 1
ATOM 3720 O O . ASP A 1 463 ? 53.104 -2.510 -39.636 1.00 51.94 463 ASP A O 1
ATOM 3724 N N . LYS A 1 464 ? 52.936 -0.622 -38.442 1.00 51.44 464 LYS A N 1
ATOM 3725 C CA . LYS A 1 464 ? 52.059 -1.209 -37.409 1.00 51.44 464 LYS A CA 1
ATOM 3726 C C . LYS A 1 464 ? 50.662 -1.553 -37.930 1.00 51.44 464 LYS A C 1
ATOM 3728 O O . LYS A 1 464 ? 50.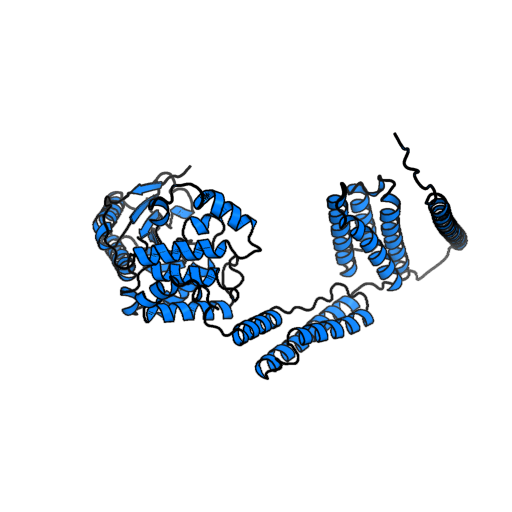151 -2.619 -37.601 1.00 51.44 464 LYS A O 1
ATOM 3733 N N . LEU A 1 465 ? 50.053 -0.704 -38.763 1.00 49.78 465 LEU A N 1
ATOM 3734 C CA . LEU A 1 465 ? 48.758 -0.996 -39.397 1.00 49.78 465 LEU A CA 1
ATOM 3735 C C . LEU A 1 465 ? 48.856 -2.140 -40.414 1.00 49.78 465 LEU A C 1
ATOM 3737 O O . LEU A 1 465 ? 47.930 -2.944 -40.518 1.00 49.78 465 LEU A O 1
ATOM 3741 N N . LYS A 1 466 ? 49.980 -2.242 -41.133 1.00 58.47 466 LYS A N 1
ATOM 3742 C CA . LYS A 1 466 ? 50.259 -3.344 -42.060 1.00 58.47 466 LYS A CA 1
ATOM 3743 C C . LYS A 1 466 ? 50.438 -4.669 -41.309 1.00 58.47 466 LYS A C 1
ATOM 3745 O O . LYS A 1 466 ? 49.802 -5.648 -41.687 1.00 58.47 466 LYS A O 1
ATOM 3750 N N . ASN A 1 467 ? 51.178 -4.671 -40.196 1.00 50.38 467 ASN A N 1
ATOM 3751 C CA . ASN A 1 467 ? 51.297 -5.844 -39.320 1.00 50.38 467 ASN A CA 1
ATOM 3752 C C . ASN A 1 467 ? 49.956 -6.239 -38.681 1.00 50.38 467 ASN A C 1
ATOM 3754 O O . ASN A 1 467 ? 49.635 -7.421 -38.615 1.00 50.38 467 ASN A O 1
ATOM 3758 N N . MET A 1 468 ? 49.129 -5.273 -38.267 1.00 46.16 468 MET A N 1
ATOM 3759 C CA . MET A 1 468 ? 47.790 -5.557 -37.730 1.00 46.16 468 MET A CA 1
ATOM 3760 C C . MET A 1 468 ? 46.838 -6.152 -38.774 1.00 46.16 468 MET A C 1
ATOM 3762 O O . MET A 1 468 ? 46.046 -7.027 -38.428 1.00 46.16 468 MET A O 1
ATOM 3766 N N . ARG A 1 469 ? 46.902 -5.703 -40.037 1.00 53.97 469 ARG A N 1
ATOM 3767 C CA . ARG A 1 469 ? 46.121 -6.316 -41.122 1.00 53.97 469 ARG A CA 1
ATOM 3768 C C . ARG A 1 469 ? 46.566 -7.747 -41.397 1.00 53.97 469 ARG A C 1
ATOM 3770 O O . ARG A 1 469 ? 45.693 -8.600 -41.484 1.00 53.97 469 ARG A O 1
ATOM 3777 N N . SER A 1 470 ? 47.875 -8.018 -41.438 1.00 50.41 470 SER A N 1
ATOM 3778 C CA . SER A 1 470 ? 48.361 -9.394 -41.631 1.00 50.41 470 SER A CA 1
ATOM 3779 C C . SER A 1 470 ? 47.944 -10.296 -40.467 1.00 50.41 470 SER A C 1
ATOM 3781 O O . SER A 1 470 ? 47.414 -11.370 -40.699 1.00 50.41 470 SER A O 1
ATOM 3783 N N . THR A 1 471 ? 48.034 -9.820 -39.218 1.00 50.22 471 THR A N 1
ATOM 3784 C CA . THR A 1 471 ? 47.628 -10.621 -38.047 1.00 50.22 471 THR A CA 1
ATOM 3785 C C . THR A 1 471 ? 46.121 -10.926 -38.054 1.00 50.22 471 THR A C 1
ATOM 3787 O O . THR A 1 471 ? 45.692 -11.977 -37.584 1.00 50.22 471 THR A O 1
ATOM 3790 N N . LEU A 1 472 ? 45.294 -10.012 -38.578 1.00 43.75 472 LEU A N 1
ATOM 3791 C CA . LEU A 1 472 ? 43.853 -10.229 -38.732 1.00 43.75 472 LEU A CA 1
ATOM 3792 C C . LEU A 1 472 ? 43.520 -11.193 -39.875 1.00 43.75 472 LEU A C 1
ATOM 3794 O O . LEU A 1 472 ? 42.558 -11.946 -39.739 1.00 43.75 472 LEU A O 1
ATOM 3798 N N . GLU A 1 473 ? 44.286 -11.186 -40.968 1.00 58.50 473 GLU A N 1
ATOM 3799 C CA . GLU A 1 473 ? 44.145 -12.168 -42.049 1.00 58.50 473 GLU A CA 1
ATOM 3800 C C . GLU A 1 473 ? 44.608 -13.560 -41.604 1.00 58.50 473 GLU A C 1
ATOM 3802 O O . GLU A 1 473 ? 43.837 -14.507 -41.751 1.00 58.50 473 GLU A O 1
ATOM 3807 N N . ASP A 1 474 ? 45.747 -13.670 -40.913 1.00 50.22 474 ASP A N 1
ATOM 3808 C CA . ASP A 1 474 ? 46.261 -14.932 -40.357 1.00 50.22 474 ASP A CA 1
ATOM 3809 C C . ASP A 1 474 ? 45.257 -15.576 -39.375 1.00 50.22 474 ASP A C 1
ATOM 3811 O O . ASP A 1 474 ? 45.035 -16.789 -39.367 1.00 50.22 474 ASP A O 1
ATOM 3815 N N . LEU A 1 475 ? 44.575 -14.758 -38.563 1.00 47.56 475 LEU A N 1
ATOM 3816 C CA . LEU A 1 475 ? 43.519 -15.216 -37.650 1.00 47.56 475 LEU A CA 1
ATOM 3817 C C . LEU A 1 475 ? 42.220 -15.608 -38.367 1.00 47.56 475 LEU A C 1
ATOM 3819 O O . LEU A 1 475 ? 41.445 -16.415 -37.849 1.00 47.56 475 LEU A O 1
ATOM 3823 N N . ARG A 1 476 ? 41.951 -15.031 -39.540 1.00 54.00 476 ARG A N 1
ATOM 3824 C CA . ARG A 1 476 ? 40.779 -15.364 -40.357 1.00 54.00 476 ARG A CA 1
ATOM 3825 C C . ARG A 1 476 ? 41.011 -16.659 -41.134 1.00 54.00 476 ARG A C 1
ATOM 3827 O O . ARG A 1 476 ? 40.086 -17.456 -41.272 1.00 54.00 476 ARG A O 1
ATOM 3834 N N . GLU A 1 477 ? 42.243 -16.899 -41.576 1.00 53.31 477 GLU A N 1
ATOM 3835 C CA . GLU A 1 477 ? 42.660 -18.157 -42.197 1.00 53.31 477 GLU A CA 1
ATOM 3836 C C . GLU A 1 477 ? 42.714 -19.312 -41.187 1.00 53.31 477 GLU A C 1
ATOM 3838 O O . GLU A 1 477 ? 42.217 -20.400 -41.491 1.00 53.31 477 GLU A O 1
ATOM 3843 N N . SER A 1 478 ? 43.182 -19.077 -39.953 1.00 46.56 478 SER A N 1
ATOM 3844 C CA . SER A 1 478 ? 43.201 -20.121 -38.913 1.00 46.56 478 SER A CA 1
ATOM 3845 C C . SER A 1 478 ? 41.797 -20.549 -38.460 1.00 46.56 478 SER A C 1
ATOM 3847 O O . SER A 1 478 ? 41.558 -21.738 -38.234 1.00 46.56 478 SER A O 1
ATOM 3849 N N . ALA A 1 479 ? 40.832 -19.620 -38.428 1.00 45.75 479 ALA A N 1
ATOM 3850 C CA . ALA A 1 479 ? 39.418 -19.910 -38.158 1.00 45.75 479 ALA A CA 1
ATOM 3851 C C . ALA A 1 479 ? 38.743 -20.732 -39.280 1.00 45.75 479 ALA A C 1
ATOM 3853 O O . ALA A 1 479 ? 37.834 -21.531 -39.028 1.00 45.75 479 ALA A O 1
ATOM 3854 N N . ASN A 1 480 ? 39.208 -20.580 -40.524 1.00 45.75 480 ASN A N 1
ATOM 3855 C CA . ASN A 1 480 ? 38.723 -21.360 -41.663 1.00 45.75 480 ASN A CA 1
ATOM 3856 C C . ASN A 1 480 ? 39.348 -22.767 -41.731 1.00 45.75 480 ASN A C 1
ATOM 3858 O O . ASN A 1 480 ? 38.707 -23.685 -42.245 1.00 45.75 480 ASN A O 1
ATOM 3862 N N . GLN A 1 481 ? 40.553 -22.970 -41.186 1.00 42.16 481 GLN A N 1
ATOM 3863 C CA . GLN A 1 481 ? 41.170 -24.299 -41.062 1.00 42.16 481 GLN A CA 1
ATOM 3864 C C . GLN A 1 481 ? 40.517 -25.149 -39.960 1.00 42.16 481 GLN A C 1
ATOM 3866 O O . GLN A 1 481 ? 40.213 -26.317 -40.201 1.00 42.16 481 GLN A O 1
ATOM 3871 N N . THR A 1 482 ? 40.170 -24.556 -38.810 1.00 42.06 482 THR A N 1
ATOM 3872 C CA . THR A 1 482 ? 39.464 -25.270 -37.720 1.00 42.06 482 THR A CA 1
ATOM 3873 C C . THR A 1 482 ? 38.067 -25.750 -38.137 1.00 42.06 482 THR A C 1
ATOM 3875 O O . THR A 1 482 ? 37.606 -26.800 -37.693 1.00 42.06 482 THR A O 1
ATOM 3878 N N . SER A 1 483 ? 37.417 -25.033 -39.059 1.00 44.62 483 SER A N 1
ATOM 3879 C CA . SER A 1 483 ? 36.111 -25.413 -39.618 1.00 44.62 483 SER A CA 1
ATOM 3880 C C . SER A 1 483 ? 36.185 -26.565 -40.639 1.00 44.62 483 SER A C 1
ATOM 3882 O O . SER A 1 483 ? 35.168 -27.198 -40.921 1.00 44.62 483 SER A O 1
ATOM 3884 N N . LYS A 1 484 ? 37.370 -26.861 -41.200 1.00 43.75 484 LYS A N 1
ATOM 3885 C CA . LYS A 1 484 ? 37.583 -28.009 -42.103 1.00 43.75 484 LYS A CA 1
ATOM 3886 C C . LYS A 1 484 ? 37.952 -29.289 -41.351 1.00 43.75 484 LYS A C 1
ATOM 3888 O O . LYS A 1 484 ? 37.513 -30.355 -41.766 1.00 43.75 484 LYS A O 1
ATOM 3893 N N . GLU A 1 485 ? 38.676 -29.202 -40.235 1.00 40.09 485 GLU A N 1
ATOM 3894 C CA . GLU A 1 485 ? 38.999 -30.380 -39.410 1.00 40.09 485 GLU A CA 1
ATOM 3895 C C . GLU A 1 485 ? 37.782 -30.934 -38.651 1.00 40.09 485 GLU A C 1
ATOM 3897 O O . GLU A 1 485 ? 37.663 -32.148 -38.498 1.00 40.09 485 GLU A O 1
ATOM 3902 N N . GLN A 1 486 ? 36.815 -30.093 -38.264 1.00 42.19 486 GLN A N 1
ATOM 3903 C CA . GLN A 1 486 ? 35.574 -30.570 -37.632 1.00 42.19 486 GLN A CA 1
ATOM 3904 C C . GLN A 1 486 ? 34.621 -31.300 -38.591 1.00 42.19 486 GLN A C 1
ATOM 3906 O O . GLN A 1 486 ? 33.811 -32.098 -38.132 1.00 42.19 486 GLN A O 1
ATOM 3911 N N . LYS A 1 487 ? 34.735 -31.098 -39.912 1.00 40.56 487 LYS A N 1
ATOM 3912 C CA . LYS A 1 487 ? 33.884 -31.784 -40.901 1.00 40.56 487 LYS A CA 1
ATOM 3913 C C . LYS A 1 487 ? 34.339 -33.205 -41.250 1.00 40.56 487 LYS A C 1
ATOM 3915 O O . LYS A 1 487 ? 33.569 -33.931 -41.863 1.00 40.56 487 LYS A O 1
ATOM 3920 N N . ASN A 1 488 ? 35.550 -33.609 -40.855 1.00 39.16 488 ASN A N 1
ATOM 3921 C CA . ASN A 1 488 ? 36.099 -34.937 -41.162 1.00 39.16 488 ASN A CA 1
ATOM 3922 C C . ASN A 1 488 ? 35.953 -35.962 -40.020 1.00 39.16 488 ASN A C 1
ATOM 3924 O O . ASN A 1 488 ? 36.336 -37.112 -40.207 1.00 39.16 488 ASN A O 1
ATOM 3928 N N . ASN A 1 489 ? 35.396 -35.580 -38.863 1.00 40.56 489 ASN A N 1
ATOM 3929 C CA . ASN A 1 489 ? 35.257 -36.465 -37.695 1.00 40.56 489 ASN A CA 1
ATOM 3930 C C . ASN A 1 489 ? 33.813 -36.931 -37.405 1.00 40.56 489 ASN A C 1
ATOM 3932 O O . ASN A 1 489 ? 33.605 -37.613 -36.405 1.00 40.56 489 ASN A O 1
ATOM 3936 N N . GLU A 1 490 ? 32.823 -36.606 -38.248 1.00 40.75 490 GLU A N 1
ATOM 3937 C CA . GLU A 1 490 ? 31.416 -37.006 -38.029 1.00 40.75 490 GLU A CA 1
ATOM 3938 C C . GLU A 1 490 ? 30.976 -38.305 -38.738 1.00 40.75 490 GLU A C 1
ATOM 3940 O O . GLU A 1 490 ? 29.848 -38.739 -38.526 1.00 40.75 490 GLU A O 1
ATOM 3945 N N . ASP A 1 491 ? 31.852 -39.004 -39.471 1.00 40.09 491 ASP A N 1
ATOM 3946 C CA . ASP A 1 491 ? 31.522 -40.292 -40.112 1.00 40.09 491 ASP A CA 1
ATOM 3947 C C . ASP A 1 491 ? 32.298 -41.473 -39.495 1.00 40.09 491 ASP A C 1
ATOM 3949 O O . ASP A 1 491 ? 33.201 -42.048 -40.103 1.00 40.09 491 ASP A O 1
ATOM 3953 N N . ILE A 1 492 ? 31.925 -41.887 -38.279 1.00 37.62 492 ILE A N 1
ATOM 3954 C CA . ILE A 1 492 ? 32.208 -43.252 -37.800 1.00 37.62 492 ILE A CA 1
ATOM 3955 C C . ILE A 1 492 ? 30.902 -43.861 -37.267 1.00 37.62 492 ILE A C 1
ATOM 3957 O O . ILE A 1 492 ? 30.466 -43.511 -36.170 1.00 37.62 492 ILE A O 1
ATOM 3961 N N . PRO A 1 493 ? 30.256 -44.785 -38.005 1.00 37.06 493 PRO A N 1
ATOM 3962 C CA . PRO A 1 493 ? 29.054 -45.456 -37.535 1.00 37.06 493 PRO A CA 1
ATOM 3963 C C . PRO A 1 493 ? 29.422 -46.558 -36.533 1.00 37.06 493 PRO A C 1
ATOM 3965 O O . PRO A 1 493 ? 30.081 -47.547 -36.868 1.00 37.06 493 PRO A O 1
ATOM 3968 N N . THR A 1 494 ? 28.970 -46.406 -35.290 1.00 39.00 494 THR A N 1
ATOM 3969 C CA . THR A 1 494 ? 29.109 -47.415 -34.235 1.00 39.00 494 THR A CA 1
ATOM 3970 C C . THR A 1 494 ? 28.285 -48.658 -34.588 1.00 39.00 494 THR A C 1
ATOM 3972 O O . THR A 1 494 ? 27.059 -48.661 -34.485 1.00 39.00 494 THR A O 1
ATOM 3975 N N . LYS A 1 495 ? 28.959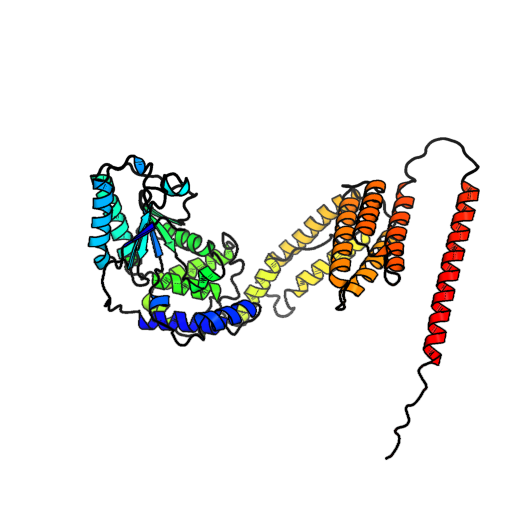 -49.735 -35.012 1.00 38.28 495 LYS A N 1
ATOM 3976 C CA . LYS A 1 495 ? 28.374 -51.079 -35.132 1.00 38.28 495 LYS A CA 1
ATOM 3977 C C . LYS A 1 495 ? 28.023 -51.620 -33.743 1.00 38.28 495 LYS A C 1
ATOM 3979 O O . LYS A 1 495 ? 28.893 -51.732 -32.885 1.00 38.28 495 LYS A O 1
ATOM 3984 N N . LEU A 1 496 ? 26.762 -52.008 -33.561 1.00 39.34 496 LEU A N 1
ATOM 3985 C CA . LEU A 1 496 ? 26.315 -52.880 -32.474 1.00 39.34 496 LEU A CA 1
ATOM 3986 C C . LEU A 1 496 ? 26.938 -54.275 -32.651 1.00 39.34 496 LEU A C 1
ATOM 3988 O O . LEU A 1 496 ? 26.876 -54.848 -33.740 1.00 39.34 496 LEU A O 1
ATOM 3992 N N . ALA A 1 497 ? 27.534 -54.812 -31.587 1.00 33.03 497 ALA A N 1
ATOM 3993 C CA . ALA A 1 497 ? 27.976 -56.203 -31.522 1.00 33.03 497 ALA A CA 1
ATOM 3994 C C . ALA A 1 497 ? 26.812 -57.111 -31.063 1.00 33.03 497 ALA A C 1
ATOM 3996 O O . ALA A 1 497 ? 26.048 -56.690 -30.193 1.00 33.03 497 ALA A O 1
ATOM 3997 N N . PRO A 1 498 ? 26.664 -58.333 -31.612 1.00 45.03 498 PRO A N 1
ATOM 3998 C CA . PRO A 1 498 ? 25.728 -59.332 -31.107 1.00 45.03 498 PRO A CA 1
ATOM 3999 C C . PRO A 1 498 ? 26.404 -60.248 -30.071 1.00 45.03 498 PRO A C 1
ATOM 4001 O O . PRO A 1 498 ? 27.568 -60.617 -30.242 1.00 45.03 498 PRO A O 1
ATOM 4004 N N . GLY A 1 499 ? 25.653 -60.649 -29.043 1.00 35.47 499 GLY A N 1
ATOM 4005 C CA . GLY A 1 499 ? 26.074 -61.601 -28.010 1.00 35.47 499 GLY A CA 1
ATOM 4006 C C . GLY A 1 499 ? 25.431 -61.300 -26.674 1.00 35.47 499 GLY A C 1
ATOM 4007 O O . GLY A 1 499 ? 26.098 -60.603 -25.881 1.00 35.47 499 GLY A O 1
#

pLDDT: mean 72.1, std 16.29, range [33.03, 96.62]

Organism: NCBI:txid45073

Mean predicted aligned error: 19.31 Å

Radius of gyration: 34.05 Å; Cα contacts (8 Å, |Δi|>4): 525; chains: 1; bounding box: 83×85×82 Å

Sequence (499 aa):
MGGFTYISPSNRDMNVPLQSQYQSIHLNAYQDLAQRDPLSRFIHKFTNNYISTSGYGEENFKEASFKLHVNLNEIGSLDQETLLGLIRLIHTESWAHNVRNFKVINPEVLSHPRFQNTAQLTIYMNSYASVADLMSLSEKIKAYLLEQKVPENKITEDSKSSVELNSFVSGRFDTCKAIKAYGEFPFMDNEIAIFFAKHKGNKELENIPLCAFEAIFNKIICSKSVDGFKRKALSTEHSKKVQLEFEKMLDDPSRYIKDMSNPEKNGLDSNLSEKEQNEQRVEEQLINFIADFTDCDTEDELTEKIAQEKSRLEQIVSAEQLNSKFNELIQQKKQSIEEQAQNYRGQLAKRPPMAPEKIHDFKAALSSLEQLSEKPGPDQRTIKKFCSLIRQEFQRFKNGESSSNDFYKNCKNISEASGLEKKESLGAKVKRILLAILSLRFLYSRASKDSGNTVSDGQVVKDKLKNMRSTLEDLRESANQTSKEQKNNEDIPTKLAPG